Protein AF-0000000080637734 (afdb_homodimer)

Structure (mmCIF, N/CA/C/O backbone):
data_AF-0000000080637734-model_v1
#
loop_
_entity.id
_entity.type
_entity.pdbx_description
1 polymer 'ABC transporter related protein'
#
loop_
_atom_site.group_PDB
_atom_site.id
_atom_site.type_symbol
_atom_site.label_atom_id
_atom_site.label_alt_id
_atom_site.label_comp_id
_atom_site.label_asym_id
_atom_site.label_entity_id
_atom_site.label_seq_id
_atom_site.pdbx_PDB_ins_code
_atom_site.Cartn_x
_atom_site.Cartn_y
_atom_site.Cartn_z
_atom_site.occupancy
_atom_site.B_iso_or_equiv
_atom_site.auth_seq_id
_atom_site.auth_comp_id
_atom_site.auth_asym_id
_atom_site.auth_atom_id
_atom_site.pdbx_PDB_model_num
ATOM 1 N N . MET A 1 1 ? 4.73 -27.047 -11.179 1 92.72 1 MET A N 1
ATOM 2 C CA . MET A 1 1 ? 3.7 -26.389 -11.978 1 92.72 1 MET A CA 1
ATOM 3 C C . MET A 1 1 ? 4.302 -25.284 -12.839 1 92.72 1 MET A C 1
ATOM 5 O O . MET A 1 1 ? 4.009 -25.192 -14.032 1 92.72 1 MET A O 1
ATOM 9 N N . LEU A 1 2 ? 5.217 -24.447 -12.302 1 97.54 2 LEU A N 1
ATOM 10 C CA . LEU A 1 2 ? 5.864 -23.348 -13.01 1 97.54 2 LEU A CA 1
ATOM 11 C C . LEU A 1 2 ? 7.381 -23.436 -12.881 1 97.54 2 LEU A C 1
ATOM 13 O O . LEU A 1 2 ? 7.908 -23.555 -11.773 1 97.54 2 LEU A O 1
ATOM 17 N N . GLU A 1 3 ? 8.044 -23.445 -14.016 1 98.22 3 GLU A N 1
ATOM 18 C CA . GLU A 1 3 ? 9.503 -23.484 -14.032 1 98.22 3 GLU A CA 1
ATOM 19 C C . GLU A 1 3 ? 10.077 -22.366 -14.898 1 98.22 3 GLU A C 1
ATOM 21 O O . GLU A 1 3 ? 9.701 -22.222 -16.063 1 98.22 3 GLU A O 1
ATOM 26 N N . VAL A 1 4 ? 10.864 -21.571 -14.304 1 98.27 4 VAL A N 1
ATOM 27 C CA . VAL A 1 4 ? 11.629 -20.546 -15.006 1 98.27 4 VAL A CA 1
ATOM 28 C C . VAL A 1 4 ? 13.101 -20.948 -15.064 1 98.27 4 VAL A C 1
ATOM 30 O O . VAL A 1 4 ? 13.724 -21.199 -14.029 1 98.27 4 VAL A O 1
ATOM 33 N N . ARG A 1 5 ? 13.627 -21.024 -16.273 1 97.86 5 ARG A N 1
ATOM 34 C CA . ARG A 1 5 ? 14.971 -21.566 -16.447 1 97.86 5 ARG A CA 1
ATOM 35 C C . ARG A 1 5 ? 15.892 -20.544 -17.105 1 97.86 5 ARG A C 1
ATOM 37 O O . ARG A 1 5 ? 15.891 -20.397 -18.329 1 97.86 5 ARG A O 1
ATOM 44 N N . GLY A 1 6 ? 16.689 -19.876 -16.279 1 97.67 6 GLY A N 1
ATOM 45 C CA . GLY A 1 6 ? 17.766 -19.025 -16.76 1 97.67 6 GLY A CA 1
ATOM 46 C C . GLY A 1 6 ? 17.284 -17.906 -17.664 1 97.67 6 GLY A C 1
ATOM 47 O O . GLY A 1 6 ? 17.863 -17.665 -18.725 1 97.67 6 GLY A O 1
ATOM 48 N N . VAL A 1 7 ? 16.284 -17.256 -17.349 1 98.14 7 VAL A N 1
ATOM 49 C CA . VAL A 1 7 ? 15.637 -16.261 -18.198 1 98.14 7 VAL A CA 1
ATOM 50 C C . VAL A 1 7 ? 16.438 -14.961 -18.172 1 98.14 7 VAL A C 1
ATOM 52 O O . VAL A 1 7 ? 16.786 -14.46 -17.1 1 98.14 7 VAL A O 1
ATOM 55 N N . LYS A 1 8 ? 16.771 -14.496 -19.328 1 98.44 8 LYS A N 1
ATOM 56 C CA . LYS A 1 8 ? 17.447 -13.216 -19.524 1 98.44 8 LYS A CA 1
ATOM 57 C C . LYS A 1 8 ? 16.632 -12.298 -20.43 1 98.44 8 LYS A C 1
ATOM 59 O O . LYS A 1 8 ? 15.968 -12.763 -21.36 1 98.44 8 LYS A O 1
ATOM 64 N N . LYS A 1 9 ? 16.592 -11.074 -20.178 1 98.15 9 LYS A N 1
ATOM 65 C CA . LYS A 1 9 ? 15.928 -10.064 -20.996 1 98.15 9 LYS A CA 1
ATOM 66 C C . LYS A 1 9 ? 16.643 -8.719 -20.896 1 98.15 9 LYS A C 1
ATOM 68 O O . LYS A 1 9 ? 16.933 -8.245 -19.795 1 98.15 9 LYS A O 1
ATOM 73 N N . ALA A 1 10 ? 16.898 -8.11 -21.972 1 97.13 10 ALA A N 1
ATOM 74 C CA . ALA A 1 10 ? 17.542 -6.8 -22.009 1 97.13 10 ALA A CA 1
ATOM 75 C C . ALA A 1 10 ? 16.738 -5.817 -22.855 1 97.13 10 ALA A C 1
ATOM 77 O O . ALA A 1 10 ? 16.121 -6.205 -23.85 1 97.13 10 ALA A O 1
ATOM 78 N N . TYR A 1 11 ? 16.637 -4.629 -22.444 1 94.63 11 TYR A N 1
ATOM 79 C CA . TYR A 1 11 ? 16.133 -3.493 -23.207 1 94.63 11 TYR A CA 1
ATOM 80 C C . TYR A 1 11 ? 17.259 -2.525 -23.552 1 94.63 11 TYR A C 1
ATOM 82 O O . TYR A 1 11 ? 17.632 -1.681 -22.734 1 94.63 11 TYR A O 1
ATOM 90 N N . GLY A 1 12 ? 17.707 -2.655 -24.741 1 93.36 12 GLY A N 1
ATOM 91 C CA . GLY A 1 12 ? 18.912 -1.902 -25.05 1 93.36 12 GLY A CA 1
ATOM 92 C C . GLY A 1 12 ? 20.096 -2.289 -24.184 1 93.36 12 GLY A C 1
ATOM 93 O O . GLY A 1 12 ? 20.473 -3.461 -24.126 1 93.36 12 GLY A O 1
ATOM 94 N N . GLU A 1 13 ? 20.553 -1.257 -23.415 1 91.87 13 GLU A N 1
ATOM 95 C CA . GLU A 1 13 ? 21.739 -1.487 -22.596 1 91.87 13 GLU A CA 1
ATOM 96 C C . GLU A 1 13 ? 21.359 -1.95 -21.192 1 91.87 13 GLU A C 1
ATOM 98 O O . GLU A 1 13 ? 22.217 -2.389 -20.424 1 91.87 13 GLU A O 1
ATOM 103 N N . VAL A 1 14 ? 20.136 -1.975 -20.929 1 91.67 14 VAL A N 1
ATOM 104 C CA . VAL A 1 14 ? 19.694 -2.315 -19.58 1 91.67 14 VAL A CA 1
ATOM 105 C C . VAL A 1 14 ? 19.264 -3.78 -19.532 1 91.67 14 VAL A C 1
ATOM 107 O O . VAL A 1 14 ? 18.323 -4.18 -20.221 1 91.67 14 VAL A O 1
ATOM 110 N N . GLU A 1 15 ? 19.983 -4.513 -18.744 1 95.6 15 GLU A N 1
ATOM 111 C CA . GLU A 1 15 ? 19.592 -5.901 -18.515 1 95.6 15 GLU A CA 1
ATOM 112 C C . GLU A 1 15 ? 18.544 -6.004 -17.411 1 95.6 15 GLU A C 1
ATOM 114 O O . GLU A 1 15 ? 18.879 -5.971 -16.225 1 95.6 15 GLU A O 1
ATOM 119 N N . ALA A 1 16 ? 17.38 -6.205 -17.809 1 96.41 16 ALA A N 1
ATOM 120 C CA . ALA A 1 16 ? 16.274 -6.238 -16.855 1 96.41 16 ALA A CA 1
ATOM 121 C C . ALA A 1 16 ? 16.273 -7.541 -16.062 1 96.41 16 ALA A C 1
ATOM 123 O O . ALA A 1 16 ? 15.953 -7.549 -14.871 1 96.41 16 ALA A O 1
ATOM 124 N N . LEU A 1 17 ? 16.612 -8.649 -16.72 1 98.46 17 LEU A N 1
ATOM 125 C CA . LEU A 1 17 ? 16.733 -9.963 -16.097 1 98.46 17 LEU A CA 1
ATOM 126 C C . LEU A 1 17 ? 18.057 -10.621 -16.469 1 98.46 17 LEU A C 1
ATOM 128 O O . LEU A 1 17 ? 18.441 -10.634 -17.64 1 98.46 17 LEU A O 1
ATOM 132 N N . ARG A 1 18 ? 18.727 -11.153 -15.491 1 98.06 18 ARG A N 1
ATOM 133 C CA . ARG A 1 18 ? 20.097 -11.624 -15.666 1 98.06 18 ARG A CA 1
ATOM 134 C C . ARG A 1 18 ? 20.216 -13.103 -15.314 1 98.06 18 ARG A C 1
ATOM 136 O O . ARG A 1 18 ? 21.083 -13.492 -14.528 1 98.06 18 ARG A O 1
ATOM 143 N N . GLY A 1 19 ? 19.387 -13.906 -15.891 1 97.95 19 GLY A N 1
ATOM 144 C CA . GLY A 1 19 ? 19.463 -15.344 -15.687 1 97.95 19 GLY A CA 1
ATOM 145 C C . GLY A 1 19 ? 18.646 -15.823 -14.502 1 97.95 19 GLY A C 1
ATOM 146 O O . GLY A 1 19 ? 19.156 -16.54 -13.639 1 97.95 19 GLY A O 1
ATOM 147 N N . VAL A 1 20 ? 17.414 -15.436 -14.491 1 98.09 20 VAL A N 1
ATOM 148 C CA . VAL A 1 20 ? 16.526 -15.746 -13.376 1 98.09 20 VAL A CA 1
ATOM 149 C C . VAL A 1 20 ? 15.985 -17.166 -13.525 1 98.09 20 VAL A C 1
ATOM 151 O O . VAL A 1 20 ? 15.582 -17.572 -14.617 1 98.09 20 VAL A O 1
ATOM 154 N N . GLY A 1 21 ? 15.994 -17.898 -12.372 1 98.16 21 GLY A N 1
ATOM 155 C CA . GLY A 1 21 ? 15.456 -19.249 -12.362 1 98.16 21 GLY A CA 1
ATOM 156 C C . GLY A 1 21 ? 14.811 -19.625 -11.042 1 98.16 21 GLY A C 1
ATOM 157 O O . GLY A 1 21 ? 15.308 -19.258 -9.975 1 98.16 21 GLY A O 1
ATOM 158 N N . PHE A 1 22 ? 13.705 -20.34 -11.162 1 97.81 22 PHE A N 1
ATOM 159 C CA . PHE A 1 22 ? 13.038 -20.864 -9.976 1 97.81 22 PHE A CA 1
ATOM 160 C C . PHE A 1 22 ? 11.952 -21.862 -10.361 1 97.81 22 PHE A C 1
ATOM 162 O O . PHE A 1 22 ? 11.599 -21.98 -11.536 1 97.81 22 PHE A O 1
ATOM 169 N N . VAL A 1 23 ? 11.497 -22.577 -9.402 1 97.59 23 VAL A N 1
ATOM 170 C CA . VAL A 1 23 ? 10.434 -23.557 -9.599 1 97.59 23 VAL A CA 1
ATOM 171 C C . VAL A 1 23 ? 9.342 -23.353 -8.552 1 97.59 23 VAL A C 1
ATOM 173 O O . VAL A 1 23 ? 9.635 -23.101 -7.381 1 97.59 23 VAL A O 1
ATOM 176 N N . CYS A 1 24 ? 8.096 -23.405 -9.016 1 97.08 24 CYS A N 1
ATOM 177 C CA . CYS A 1 24 ? 6.943 -23.356 -8.125 1 97.08 24 CYS A CA 1
ATOM 178 C C . CYS A 1 24 ? 6.091 -24.612 -8.266 1 97.08 24 CYS A C 1
ATOM 180 O O . CYS A 1 24 ? 5.909 -25.122 -9.373 1 97.08 24 CYS A O 1
ATOM 182 N N . GLY A 1 25 ? 5.554 -25.02 -7.143 1 94.84 25 GLY A N 1
ATOM 183 C CA . GLY A 1 25 ? 4.717 -26.209 -7.123 1 94.84 25 GLY A CA 1
ATOM 184 C C . GLY A 1 25 ? 3.335 -25.976 -7.701 1 94.84 25 GLY A C 1
ATOM 185 O O . GLY A 1 25 ? 3.115 -25.003 -8.426 1 94.84 25 GLY A O 1
ATOM 186 N N . GLU A 1 26 ? 2.408 -26.88 -7.414 1 94.81 26 GLU A N 1
ATOM 187 C CA . GLU A 1 26 ? 1.098 -26.899 -8.057 1 94.81 26 GLU A CA 1
ATOM 188 C C . GLU A 1 26 ? 0.13 -25.942 -7.366 1 94.81 26 GLU A C 1
ATOM 190 O O . GLU A 1 26 ? -0.897 -25.57 -7.937 1 94.81 26 GLU A O 1
ATOM 195 N N . ARG A 1 27 ? 0.451 -25.727 -6.154 1 94.55 27 ARG A N 1
ATOM 196 C CA . ARG A 1 27 ? -0.449 -24.865 -5.396 1 94.55 27 ARG A CA 1
ATOM 197 C C . ARG A 1 27 ? 0.326 -23.995 -4.411 1 94.55 27 ARG A C 1
ATOM 199 O O . ARG A 1 27 ? 1.534 -24.17 -4.238 1 94.55 27 ARG A O 1
ATOM 206 N N . GLY A 1 28 ? -0.391 -23.028 -3.893 1 93.32 28 GLY A N 1
ATOM 207 C CA . GLY A 1 28 ? 0.227 -22.132 -2.929 1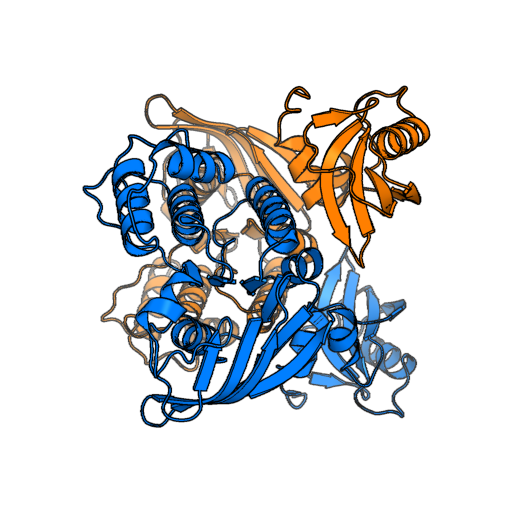 93.32 28 GLY A CA 1
ATOM 208 C C . GLY A 1 28 ? 0.366 -20.71 -3.438 1 93.32 28 GLY A C 1
ATOM 209 O O . GLY A 1 28 ? 0.112 -20.439 -4.613 1 93.32 28 GLY A O 1
ATOM 210 N N . CYS A 1 29 ? 0.757 -19.856 -2.525 1 94.56 29 CYS A N 1
ATOM 211 C CA . CYS A 1 29 ? 0.95 -18.445 -2.844 1 94.56 29 CYS A CA 1
ATOM 212 C C . CYS A 1 29 ? 2.425 -18.068 -2.78 1 94.56 29 CYS A C 1
ATOM 214 O O . CYS A 1 29 ? 3.075 -18.258 -1.751 1 94.56 29 CYS A O 1
ATOM 216 N N . VAL A 1 30 ? 2.943 -17.585 -3.882 1 96.99 30 VAL A N 1
ATOM 217 C CA . VAL A 1 30 ? 4.338 -17.169 -3.985 1 96.99 30 VAL A CA 1
ATOM 218 C C . VAL A 1 30 ? 4.411 -15.668 -4.256 1 96.9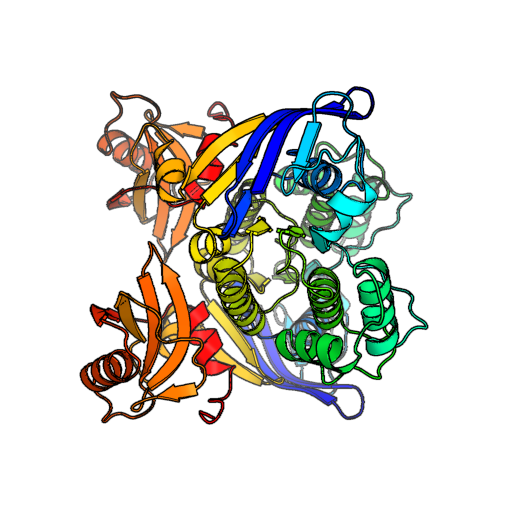9 30 VAL A C 1
ATOM 220 O O . VAL A 1 30 ? 3.749 -15.163 -5.165 1 96.99 30 VAL A O 1
ATOM 223 N N . GLY A 1 31 ? 5.165 -14.974 -3.454 1 97.06 31 GLY A N 1
ATOM 224 C CA . GLY A 1 31 ? 5.343 -13.542 -3.635 1 97.06 31 GLY A CA 1
ATOM 225 C C . GLY A 1 31 ? 6.611 -13.189 -4.39 1 97.06 31 GLY A C 1
ATOM 226 O O . GLY A 1 31 ? 7.687 -13.703 -4.079 1 97.06 31 GLY A O 1
ATOM 227 N N . LEU A 1 32 ? 6.451 -12.427 -5.41 1 97.86 32 LEU A N 1
ATOM 228 C CA . LEU A 1 32 ? 7.576 -11.809 -6.103 1 97.86 32 LEU A CA 1
ATOM 229 C C . LEU A 1 32 ? 7.801 -10.383 -5.611 1 97.86 32 LEU A C 1
ATOM 231 O O . LEU A 1 32 ? 6.985 -9.496 -5.87 1 97.86 32 LEU A O 1
ATOM 235 N N . ILE A 1 33 ? 8.897 -10.195 -4.922 1 96.65 33 ILE A N 1
ATOM 236 C CA . ILE A 1 33 ? 9.142 -8.883 -4.333 1 96.65 33 ILE A CA 1
ATOM 237 C C . ILE A 1 33 ? 10.48 -8.338 -4.827 1 96.65 33 ILE A C 1
ATOM 239 O O . ILE A 1 33 ? 11.319 -9.092 -5.326 1 96.65 33 ILE A O 1
ATOM 243 N N . GLY A 1 34 ? 10.656 -7.041 -4.768 1 94.22 34 GLY A N 1
ATOM 244 C CA . GLY A 1 34 ? 11.827 -6.313 -5.227 1 94.22 34 GLY A CA 1
ATOM 245 C C . GLY A 1 34 ? 11.578 -4.826 -5.396 1 94.22 34 GLY A C 1
ATOM 246 O O . GLY A 1 34 ? 10.427 -4.389 -5.468 1 94.22 34 GLY A O 1
ATOM 247 N N . PRO A 1 35 ? 12.641 -4.084 -5.434 1 91.52 35 PRO A N 1
ATOM 248 C CA . PRO A 1 35 ? 12.474 -2.645 -5.653 1 91.52 35 PRO A CA 1
ATOM 249 C C . PRO A 1 35 ? 11.92 -2.32 -7.038 1 91.52 35 PRO A C 1
ATOM 251 O O . PRO A 1 35 ? 11.823 -3.205 -7.892 1 91.52 35 PRO A O 1
ATOM 254 N N . ASN A 1 36 ? 11.528 -1.077 -7.146 1 87.13 36 ASN A N 1
ATOM 255 C CA . ASN A 1 36 ? 11.121 -0.632 -8.475 1 87.13 36 ASN A CA 1
ATOM 256 C C . ASN A 1 36 ? 12.249 -0.792 -9.49 1 87.13 36 ASN A C 1
ATOM 258 O O . ASN A 1 36 ? 13.407 -0.499 -9.188 1 87.13 36 ASN A O 1
ATOM 262 N N . GLY A 1 37 ? 11.965 -1.35 -10.592 1 88.29 37 GLY A N 1
ATOM 263 C CA . GLY A 1 37 ? 12.967 -1.541 -11.629 1 88.29 37 GLY A CA 1
ATOM 264 C C . GLY A 1 37 ? 13.743 -2.836 -11.477 1 88.29 37 GLY A C 1
ATOM 265 O O . GLY A 1 37 ? 14.669 -3.104 -12.245 1 88.29 37 GLY A O 1
ATOM 266 N N . ALA A 1 38 ? 13.329 -3.618 -10.55 1 92.82 38 ALA A N 1
ATOM 267 C CA . ALA A 1 38 ? 14.073 -4.846 -10.282 1 92.82 38 ALA A CA 1
ATOM 268 C C . ALA A 1 38 ? 13.846 -5.877 -11.384 1 92.82 38 ALA A C 1
ATOM 270 O O . ALA A 1 38 ? 14.585 -6.859 -11.485 1 92.82 38 ALA A O 1
ATOM 271 N N . GLY A 1 39 ? 12.786 -5.725 -12.182 1 95.07 39 GLY A N 1
ATOM 272 C CA . GLY A 1 39 ? 12.476 -6.66 -13.252 1 95.07 39 GLY A CA 1
ATOM 273 C C . GLY A 1 39 ? 11.213 -7.461 -12.996 1 95.07 39 GLY A C 1
ATOM 274 O O . GLY A 1 39 ? 10.917 -8.412 -13.723 1 95.07 39 GLY A O 1
ATOM 275 N N . LYS A 1 40 ? 10.457 -7.137 -11.964 1 96.3 40 LYS A N 1
ATOM 276 C CA . LYS A 1 40 ? 9.273 -7.898 -11.576 1 96.3 40 LYS A CA 1
ATOM 277 C C . LYS A 1 40 ? 8.272 -7.981 -12.726 1 96.3 40 LYS A C 1
ATOM 279 O O . LYS A 1 40 ? 7.849 -9.073 -13.11 1 96.3 40 LYS A O 1
ATOM 284 N N . SER A 1 41 ? 7.903 -6.81 -13.309 1 94.37 41 SER A N 1
ATOM 285 C CA . SER A 1 41 ? 6.912 -6.764 -14.379 1 94.37 41 SER A CA 1
ATOM 286 C C . SER A 1 41 ? 7.406 -7.496 -15.622 1 94.37 41 SER A C 1
ATOM 288 O O . SER A 1 41 ? 6.636 -8.192 -16.287 1 94.37 41 SER A O 1
ATOM 290 N N . THR A 1 42 ? 8.696 -7.331 -15.942 1 96.47 42 THR A N 1
ATOM 291 C CA . THR A 1 42 ? 9.287 -8.035 -17.075 1 96.47 42 THR A CA 1
ATOM 292 C C . THR A 1 42 ? 9.17 -9.546 -16.893 1 96.47 42 THR A C 1
ATOM 294 O O . THR A 1 42 ? 8.751 -10.255 -17.811 1 96.47 42 THR A O 1
ATOM 297 N N . LEU A 1 43 ? 9.481 -9.96 -15.716 1 98.03 43 LEU A N 1
ATOM 298 C CA . LEU A 1 43 ? 9.432 -11.389 -15.429 1 98.03 43 LEU A CA 1
ATOM 299 C C . LEU A 1 43 ? 8.002 -11.912 -15.516 1 98.03 43 LEU A C 1
ATOM 301 O O . LEU A 1 43 ? 7.756 -12.964 -16.112 1 98.03 43 LEU A O 1
ATOM 305 N N . LEU A 1 44 ? 7.038 -11.212 -14.971 1 97.93 44 LEU A N 1
ATOM 306 C CA . LEU A 1 44 ? 5.643 -11.639 -14.998 1 97.93 44 LEU A CA 1
ATOM 307 C C . LEU A 1 44 ? 5.124 -11.711 -16.43 1 97.93 44 LEU A C 1
ATOM 309 O O . LEU A 1 44 ? 4.392 -12.638 -16.783 1 97.93 44 LEU A O 1
ATOM 313 N N . ARG A 1 45 ? 5.522 -10.798 -17.237 1 96.83 45 ARG A N 1
ATOM 314 C CA . ARG A 1 45 ? 5.091 -10.797 -18.631 1 96.83 45 ARG A CA 1
ATOM 315 C C . ARG A 1 45 ? 5.676 -11.986 -19.386 1 96.83 45 ARG A C 1
ATOM 317 O O . ARG A 1 45 ? 5.032 -12.536 -20.282 1 96.83 45 ARG A O 1
ATOM 324 N N . ILE A 1 46 ? 6.864 -12.331 -19.047 1 97.71 46 ILE A N 1
ATOM 325 C CA . ILE A 1 46 ? 7.494 -13.484 -19.681 1 97.71 46 ILE A CA 1
ATOM 326 C C . ILE A 1 46 ? 6.79 -14.764 -19.238 1 97.71 46 ILE A C 1
ATOM 328 O O . ILE A 1 46 ? 6.497 -15.635 -20.06 1 97.71 46 ILE A O 1
ATOM 332 N N . ILE A 1 47 ? 6.445 -14.85 -17.973 1 97.89 47 ILE A N 1
ATOM 333 C CA . ILE A 1 47 ? 5.787 -16.025 -17.412 1 97.89 47 ILE A CA 1
ATOM 334 C C . ILE A 1 47 ? 4.415 -16.205 -18.057 1 97.89 47 ILE A C 1
ATOM 336 O O . ILE A 1 47 ? 3.977 -17.333 -18.297 1 97.89 47 ILE A O 1
ATOM 340 N N . THR A 1 48 ? 3.755 -15.123 -18.407 1 96.67 48 THR A N 1
ATOM 341 C CA . THR A 1 48 ? 2.406 -15.181 -18.96 1 96.67 48 THR A CA 1
ATOM 342 C C . THR A 1 48 ? 2.449 -15.303 -20.481 1 96.67 48 THR A C 1
ATOM 344 O O . THR A 1 48 ? 1.408 -15.432 -21.128 1 96.67 48 THR A O 1
ATOM 347 N N . GLY A 1 49 ? 3.634 -15.131 -21.066 1 95.5 49 GLY A N 1
ATOM 348 C CA . GLY A 1 49 ? 3.8 -15.25 -22.506 1 95.5 49 GLY A CA 1
ATOM 349 C C . GLY A 1 49 ? 3.57 -13.944 -23.243 1 95.5 49 GLY A C 1
ATOM 350 O O . GLY A 1 49 ? 3.596 -13.908 -24.475 1 95.5 49 GLY A O 1
ATOM 351 N N . ALA A 1 50 ? 3.338 -12.896 -22.549 1 94.63 50 ALA A N 1
ATOM 352 C CA . ALA A 1 50 ? 3.127 -11.584 -23.154 1 94.63 50 ALA A CA 1
ATOM 353 C C . ALA A 1 50 ? 4.441 -10.997 -23.663 1 94.63 50 ALA A C 1
ATOM 355 O O . ALA A 1 50 ? 4.439 -10.056 -24.461 1 94.63 50 ALA A O 1
ATOM 356 N N . LEU A 1 51 ? 5.56 -11.521 -23.22 1 95.7 51 LEU A N 1
ATOM 357 C CA . LEU A 1 51 ? 6.9 -11.108 -23.623 1 95.7 51 LEU A CA 1
ATOM 358 C C . LEU A 1 51 ? 7.805 -12.32 -23.82 1 95.7 51 LEU A C 1
ATOM 360 O O . LEU A 1 51 ? 7.754 -13.272 -23.038 1 95.7 51 LEU A O 1
ATOM 364 N N . VAL A 1 52 ? 8.612 -12.306 -24.815 1 96.38 52 VAL A N 1
ATOM 365 C CA . VAL A 1 52 ? 9.547 -13.391 -25.095 1 96.38 52 VAL A CA 1
ATOM 366 C C . VAL A 1 52 ? 10.908 -13.072 -24.481 1 96.38 52 VAL A C 1
ATOM 368 O O . VAL A 1 52 ? 11.44 -11.975 -24.671 1 96.38 52 VAL A O 1
ATOM 371 N N . PRO A 1 53 ? 11.419 -13.947 -23.739 1 97.61 53 PRO A N 1
ATOM 372 C CA . PRO A 1 53 ? 12.765 -13.712 -23.211 1 97.61 53 PRO A CA 1
ATOM 373 C C . PRO A 1 53 ? 13.845 -13.807 -24.286 1 97.61 53 PRO A C 1
ATOM 375 O O . PRO A 1 53 ? 13.616 -14.394 -25.347 1 97.61 53 PRO A O 1
ATOM 378 N N . ASP A 1 54 ? 14.955 -13.158 -24.058 1 97.92 54 ASP A N 1
ATOM 379 C CA . ASP A 1 54 ? 16.088 -13.267 -24.972 1 97.92 54 ASP A CA 1
ATOM 380 C C . ASP A 1 54 ? 16.766 -14.629 -24.846 1 97.92 54 ASP A C 1
ATOM 382 O O . ASP A 1 54 ? 17.234 -15.19 -25.84 1 97.92 54 ASP A O 1
ATOM 386 N N . GLU A 1 55 ? 16.867 -15.093 -23.664 1 97.99 55 GLU A N 1
ATOM 387 C CA . GLU A 1 55 ? 17.401 -16.414 -23.347 1 97.99 55 GLU A CA 1
ATOM 388 C C . GLU A 1 55 ? 16.599 -17.081 -22.234 1 97.99 55 GLU A C 1
ATOM 390 O O . GLU A 1 55 ? 15.886 -16.408 -21.486 1 97.99 55 GLU A O 1
ATOM 395 N N . GLY A 1 56 ? 16.651 -18.36 -22.195 1 97.58 56 GLY A N 1
ATOM 396 C CA . GLY A 1 56 ? 15.943 -19.114 -21.172 1 97.58 56 GLY A CA 1
ATOM 397 C C . GLY A 1 56 ? 14.551 -19.539 -21.6 1 97.58 56 GLY A C 1
ATOM 398 O O . GLY A 1 56 ? 14.16 -19.334 -22.751 1 97.58 56 GLY A O 1
ATOM 399 N N . GLU A 1 57 ? 13.861 -20.232 -20.664 1 97.12 57 GLU A N 1
ATOM 400 C CA . GLU A 1 57 ? 12.53 -20.722 -21.007 1 97.12 57 GLU A CA 1
ATOM 401 C C . GLU A 1 57 ? 11.627 -20.776 -19.778 1 97.12 57 GLU A C 1
ATOM 403 O O . GLU A 1 57 ? 12.113 -20.766 -18.645 1 97.12 57 GLU A O 1
ATOM 408 N N . VAL A 1 58 ? 10.398 -20.77 -20.072 1 98.11 58 VAL A N 1
ATOM 409 C CA . VAL A 1 58 ? 9.359 -20.893 -19.055 1 98.11 58 VAL A CA 1
ATOM 410 C C . VAL A 1 58 ? 8.485 -22.109 -19.353 1 98.11 58 VAL A C 1
ATOM 412 O O . VAL A 1 58 ? 8.059 -22.312 -20.492 1 98.11 58 VAL A O 1
ATOM 415 N N . VAL A 1 59 ? 8.306 -22.924 -18.33 1 98.07 59 VAL A N 1
ATOM 416 C CA . VAL A 1 59 ? 7.472 -24.115 -18.458 1 98.07 59 VAL A CA 1
ATOM 417 C C . VAL A 1 59 ? 6.291 -24.025 -17.496 1 98.07 59 VAL A C 1
ATOM 419 O O . VAL A 1 59 ? 6.474 -23.799 -16.297 1 98.07 59 VAL A O 1
ATOM 422 N N . VAL A 1 60 ? 5.1 -24.217 -17.992 1 97.26 60 VAL A N 1
ATOM 423 C CA . VAL A 1 60 ? 3.874 -24.209 -17.2 1 97.26 60 VAL A CA 1
ATOM 424 C C . VAL A 1 60 ? 3.125 -25.525 -17.394 1 97.26 60 VAL A C 1
ATOM 426 O O . VAL A 1 60 ? 2.719 -25.857 -18.511 1 97.26 60 VAL A O 1
ATOM 429 N N . GLY A 1 61 ? 2.897 -26.19 -16.32 1 94.78 61 GLY A N 1
ATOM 430 C CA . GLY A 1 61 ? 2.222 -27.475 -16.417 1 94.78 61 GLY A CA 1
ATOM 431 C C . GLY A 1 61 ? 2.905 -28.437 -17.37 1 94.78 61 GLY A C 1
ATOM 432 O O . GLY A 1 61 ? 2.241 -29.124 -18.15 1 94.78 61 GLY A O 1
ATOM 433 N N . GLY A 1 62 ? 4.163 -28.295 -17.464 1 95.29 62 GLY A N 1
ATOM 434 C CA . GLY A 1 62 ? 4.929 -29.188 -18.319 1 95.29 62 GLY A CA 1
ATOM 435 C C . GLY A 1 62 ? 5.02 -28.707 -19.755 1 95.29 62 GLY A C 1
ATOM 436 O O . GLY A 1 62 ? 5.69 -29.329 -20.582 1 95.29 62 GLY A O 1
ATOM 437 N N . LEU A 1 63 ? 4.391 -27.659 -20.088 1 96.52 63 LEU A N 1
ATOM 438 C CA . LEU A 1 63 ? 4.398 -27.111 -21.44 1 96.52 63 LEU A CA 1
ATOM 439 C C . LEU A 1 63 ? 5.35 -25.924 -21.54 1 96.52 63 LEU A C 1
ATOM 441 O O . LEU A 1 63 ? 5.29 -25.005 -20.72 1 96.52 63 LEU A O 1
ATOM 445 N N . ARG A 1 64 ? 6.1 -25.91 -22.516 1 96.71 64 ARG A N 1
ATOM 446 C CA . ARG A 1 64 ? 6.989 -24.774 -22.738 1 96.71 64 ARG A CA 1
ATOM 447 C C . ARG A 1 64 ? 6.237 -23.605 -23.365 1 96.71 64 ARG A C 1
ATOM 449 O O . ARG A 1 64 ? 5.477 -23.789 -24.318 1 96.71 64 ARG A O 1
ATOM 456 N N . MET A 1 65 ? 6.447 -22.47 -22.871 1 95.44 65 MET A N 1
ATOM 457 C CA . MET A 1 65 ? 5.754 -21.273 -23.339 1 95.44 65 MET A CA 1
ATOM 458 C C . MET A 1 65 ? 6.167 -20.929 -24.766 1 95.44 65 MET A C 1
ATOM 460 O O . MET A 1 65 ? 5.37 -20.385 -25.533 1 95.44 65 MET A O 1
ATOM 464 N N . ASP A 1 66 ? 7.383 -21.297 -25.139 1 92.8 66 ASP A N 1
ATOM 465 C CA . ASP A 1 66 ? 7.873 -20.951 -26.47 1 92.8 66 ASP A CA 1
ATOM 466 C C . ASP A 1 66 ? 7.464 -22.004 -27.497 1 92.8 66 ASP A C 1
ATOM 468 O O . ASP A 1 66 ? 7.475 -21.742 -28.701 1 92.8 66 ASP A O 1
ATOM 472 N N . GLU A 1 67 ? 7.081 -23.204 -27.135 1 92.53 67 GLU A N 1
ATOM 473 C CA . GLU A 1 67 ? 6.727 -24.295 -28.037 1 92.53 67 GLU A CA 1
ATOM 474 C C . GLU A 1 67 ? 5.215 -24.49 -28.101 1 92.53 67 GLU A C 1
ATOM 476 O O . GLU A 1 67 ? 4.658 -24.726 -29.175 1 92.53 67 GLU A O 1
ATOM 481 N N . ASP A 1 68 ? 4.577 -24.444 -26.982 1 93.73 68 ASP A N 1
ATOM 482 C CA . ASP A 1 68 ? 3.139 -24.658 -26.847 1 93.73 68 ASP A CA 1
ATOM 483 C C . ASP A 1 68 ? 2.461 -23.444 -26.215 1 93.73 68 ASP A C 1
ATOM 485 O O . ASP A 1 68 ? 1.728 -23.578 -25.232 1 93.73 68 ASP A O 1
ATOM 489 N N . ARG A 1 69 ? 2.573 -22.378 -26.801 1 93.35 69 ARG A N 1
ATOM 490 C CA . ARG A 1 69 ? 2.206 -21.087 -26.227 1 93.35 69 ARG A CA 1
ATOM 491 C C . ARG A 1 69 ? 0.722 -21.045 -25.879 1 93.35 69 ARG A C 1
ATOM 493 O O . ARG A 1 69 ? 0.353 -20.701 -24.754 1 93.35 69 ARG A O 1
ATOM 500 N N . VAL A 1 70 ? -0.125 -21.458 -26.809 1 92.88 70 VAL A N 1
ATOM 501 C CA . VAL A 1 70 ? -1.569 -21.339 -26.635 1 92.88 70 VAL A CA 1
ATOM 502 C C . VAL A 1 70 ? -2.021 -22.205 -25.461 1 92.88 70 VAL A C 1
ATOM 504 O O . VAL A 1 70 ? -2.722 -21.729 -24.565 1 92.88 70 VAL A O 1
ATOM 507 N N . ARG A 1 71 ? -1.541 -23.419 -25.443 1 94.04 71 ARG A N 1
ATOM 508 C CA . ARG A 1 71 ? -1.935 -24.339 -24.381 1 94.04 71 ARG A CA 1
ATOM 509 C C . ARG A 1 71 ? -1.381 -23.889 -23.034 1 94.04 71 ARG A C 1
ATOM 511 O O . ARG A 1 71 ? -2.063 -23.988 -22.012 1 94.04 71 ARG A O 1
ATOM 518 N N . ALA A 1 72 ? -0.142 -23.429 -23.061 1 95.25 72 ALA A N 1
ATOM 519 C CA . ALA A 1 72 ? 0.469 -22.936 -21.829 1 95.25 72 ALA A CA 1
ATOM 520 C C . ALA A 1 72 ? -0.267 -21.706 -21.306 1 95.25 72 ALA A C 1
ATOM 522 O O . ALA A 1 72 ? -0.532 -21.597 -20.106 1 95.25 72 ALA A O 1
ATOM 523 N N . GLN A 1 73 ? -0.666 -20.857 -22.209 1 94.99 73 GLN A N 1
ATOM 524 C CA . GLN A 1 73 ? -1.342 -19.618 -21.837 1 94.99 73 GLN A CA 1
ATOM 525 C C . GLN A 1 73 ? -2.733 -19.899 -21.275 1 94.99 73 GLN A C 1
ATOM 527 O O . GLN A 1 73 ? -3.215 -19.17 -20.406 1 94.99 73 GLN A O 1
ATOM 532 N N . MET A 1 74 ? -3.34 -20.938 -21.704 1 93.66 74 MET A N 1
ATOM 533 C CA . MET A 1 74 ? -4.665 -21.301 -21.211 1 93.66 74 MET A CA 1
ATOM 534 C C . MET A 1 74 ? -4.607 -21.709 -19.743 1 93.66 74 MET A C 1
ATOM 536 O O . MET A 1 74 ? -5.619 -21.664 -19.041 1 93.66 74 MET A O 1
ATOM 540 N N . MET A 1 75 ? -3.427 -22.052 -19.305 1 95.18 75 MET A N 1
ATOM 541 C CA . MET A 1 75 ? -3.259 -22.49 -17.922 1 95.18 75 MET A CA 1
ATOM 542 C C . MET A 1 75 ? -2.966 -21.306 -17.008 1 95.18 75 MET A C 1
ATOM 544 O O . MET A 1 75 ? -2.933 -21.453 -15.785 1 95.18 75 MET A O 1
ATOM 548 N N . VAL A 1 76 ? -2.814 -20.12 -17.656 1 96.9 76 VAL A N 1
ATOM 549 C CA . VAL A 1 76 ? -2.339 -18.978 -16.882 1 96.9 76 VAL A CA 1
ATOM 550 C C . VAL A 1 76 ? -3.385 -17.865 -16.906 1 96.9 76 VAL A C 1
ATOM 552 O O . VAL A 1 76 ? -3.918 -17.529 -17.966 1 96.9 76 VAL A O 1
ATOM 555 N N . GLY A 1 77 ? -3.744 -17.36 -15.762 1 97.1 77 GLY A N 1
ATOM 556 C CA . GLY A 1 77 ? -4.474 -16.111 -15.611 1 97.1 77 GLY A CA 1
ATOM 557 C C . GLY A 1 77 ? -3.593 -14.953 -15.183 1 97.1 77 GLY A C 1
ATOM 558 O O . GLY A 1 77 ? -2.709 -15.117 -14.339 1 97.1 77 GLY A O 1
ATOM 559 N N . PHE A 1 78 ? -3.85 -13.789 -15.813 1 97.12 78 PHE A N 1
ATOM 560 C CA . PHE A 1 78 ? -2.953 -12.669 -15.552 1 97.12 78 PHE A CA 1
ATOM 561 C C . PHE A 1 78 ? -3.743 -11.401 -15.254 1 97.12 78 PHE A C 1
ATOM 563 O O . PHE A 1 78 ? -4.679 -11.061 -15.981 1 97.12 78 PHE A O 1
ATOM 570 N N . MET A 1 79 ? -3.379 -10.796 -14.131 1 96.91 79 MET A N 1
ATOM 571 C CA . MET A 1 79 ? -3.851 -9.453 -13.805 1 96.91 79 MET A CA 1
ATOM 572 C C . MET A 1 79 ? -2.695 -8.459 -13.793 1 96.91 79 MET A C 1
ATOM 574 O O . MET A 1 79 ? -1.866 -8.475 -12.882 1 96.91 79 MET A O 1
ATOM 578 N N . PRO A 1 80 ? -2.655 -7.526 -14.758 1 94.44 80 PRO A N 1
ATOM 579 C CA . PRO A 1 80 ? -1.606 -6.503 -14.754 1 94.44 80 PRO A CA 1
ATOM 580 C C . PRO A 1 80 ? -1.834 -5.43 -13.692 1 94.44 80 PRO A C 1
ATOM 582 O O . PRO A 1 80 ? -2.916 -5.356 -13.105 1 94.44 80 PRO A O 1
ATOM 585 N N . GLU A 1 81 ? -0.83 -4.734 -13.471 1 88.68 81 GLU A N 1
ATOM 586 C CA . GLU A 1 81 ? -0.933 -3.655 -12.493 1 88.68 81 GLU A CA 1
ATOM 587 C C . GLU A 1 81 ? -2.028 -2.664 -12.879 1 88.68 81 GLU A C 1
ATOM 589 O O . GLU A 1 81 ? -2.852 -2.286 -12.044 1 88.68 81 GLU A O 1
ATOM 594 N N . GLU A 1 82 ? -1.946 -2.238 -14.121 1 87.55 82 GLU A N 1
ATOM 595 C CA . GLU A 1 82 ? -2.985 -1.365 -14.659 1 87.55 82 GLU A CA 1
ATOM 596 C C . GLU A 1 82 ? -3.95 -2.14 -15.551 1 87.55 82 GLU A C 1
ATOM 598 O O . GLU A 1 82 ? -3.557 -2.655 -16.6 1 87.55 82 GLU A O 1
ATOM 603 N N . CYS A 1 83 ? -5.165 -2.18 -15.069 1 90.48 83 CYS A N 1
ATOM 604 C CA . CYS A 1 83 ? -6.19 -2.866 -15.847 1 90.48 83 CYS A CA 1
ATOM 605 C C . CYS A 1 83 ? -6.85 -1.914 -16.838 1 90.48 83 CYS A C 1
ATOM 607 O O . CYS A 1 83 ? -7.488 -0.939 -16.438 1 90.48 83 CYS A O 1
ATOM 609 N N . VAL A 1 84 ? -6.636 -2.172 -18.092 1 89.05 84 VAL A N 1
ATOM 610 C CA . VAL A 1 84 ? -7.243 -1.37 -19.149 1 89.05 84 VAL A CA 1
ATOM 611 C C . VAL A 1 84 ? -8.266 -2.209 -19.912 1 89.05 84 VAL A C 1
ATOM 613 O O . VAL A 1 84 ? -7.947 -3.295 -20.402 1 89.05 84 VAL A O 1
ATOM 616 N N . PHE A 1 85 ? -9.471 -1.712 -19.96 1 92.45 85 PHE A N 1
ATOM 617 C CA . PHE A 1 85 ? -10.564 -2.456 -20.574 1 92.45 85 PHE A CA 1
ATOM 618 C C . PHE A 1 85 ? -11.234 -1.63 -21.666 1 92.45 85 PHE A C 1
ATOM 620 O O . PHE A 1 85 ? -11.123 -0.402 -21.679 1 92.45 85 PHE A O 1
ATOM 627 N N . PRO A 1 86 ? -11.942 -2.284 -22.581 1 93.9 86 PRO A N 1
ATOM 628 C CA . PRO A 1 86 ? -12.806 -1.543 -23.503 1 93.9 86 PRO A CA 1
ATOM 629 C C . PRO A 1 86 ? -13.961 -0.841 -22.794 1 93.9 86 PRO A C 1
ATOM 631 O O . PRO A 1 86 ? -14.893 -1.498 -22.324 1 93.9 86 PRO A O 1
ATOM 634 N N . ALA A 1 87 ? -13.948 0.398 -22.865 1 93.38 87 ALA A N 1
ATOM 635 C CA . ALA A 1 87 ? -14.856 1.221 -22.07 1 93.38 87 ALA A CA 1
ATOM 636 C C . ALA A 1 87 ? -16.311 0.939 -22.433 1 93.38 87 ALA A C 1
ATOM 638 O O . ALA A 1 87 ? -17.202 1.056 -21.588 1 93.38 87 ALA A O 1
ATOM 639 N N . GLU A 1 88 ? -16.52 0.517 -23.648 1 95.87 88 GLU A N 1
ATOM 640 C CA . GLU A 1 88 ? -17.875 0.426 -24.183 1 95.87 88 GLU A CA 1
ATOM 641 C C . GLU A 1 88 ? -18.481 -0.95 -23.92 1 95.87 88 GLU A C 1
ATOM 643 O O . GLU A 1 88 ? -19.636 -1.202 -24.27 1 95.87 88 GLU A O 1
ATOM 648 N N . TRP A 1 89 ? -17.771 -1.817 -23.263 1 97 89 TRP A N 1
ATOM 649 C CA . TRP A 1 89 ? -18.281 -3.147 -22.95 1 97 89 TRP A CA 1
ATOM 650 C C . TRP A 1 89 ? -18.851 -3.194 -21.536 1 97 89 TRP A C 1
ATOM 652 O O . TRP A 1 89 ? -18.421 -2.437 -20.662 1 97 89 TRP A O 1
ATOM 662 N N . ARG A 1 90 ? -19.787 -4.057 -21.406 1 97.58 90 ARG A N 1
ATOM 663 C CA . ARG A 1 90 ? -20.263 -4.361 -20.06 1 97.58 90 ARG A CA 1
ATOM 664 C C . ARG A 1 90 ? -19.339 -5.356 -19.365 1 97.58 90 ARG A C 1
ATOM 666 O O . ARG A 1 90 ? -18.679 -6.162 -20.023 1 97.58 90 ARG A O 1
ATOM 673 N N . VAL A 1 91 ? -19.352 -5.355 -18.089 1 97.85 91 VAL A N 1
ATOM 674 C CA . VAL A 1 91 ? -18.48 -6.198 -17.278 1 97.85 91 VAL A CA 1
ATOM 675 C C . VAL A 1 91 ? -18.701 -7.666 -17.637 1 97.85 91 VAL A C 1
ATOM 677 O O . VAL A 1 91 ? -17.746 -8.394 -17.919 1 97.85 91 VAL A O 1
ATOM 680 N N . GLY A 1 92 ? -19.957 -8.067 -17.661 1 97.61 92 GLY A N 1
ATOM 681 C CA . GLY A 1 92 ? -20.27 -9.455 -17.959 1 97.61 92 GLY A CA 1
ATOM 682 C C . GLY A 1 92 ? -19.842 -9.878 -19.351 1 97.61 92 GLY A C 1
ATOM 683 O O . GLY A 1 92 ? -19.312 -10.975 -19.538 1 97.61 92 GLY A O 1
ATOM 684 N N . GLU A 1 93 ? -20.058 -9.033 -20.341 1 96.74 93 GLU A N 1
ATOM 685 C CA . GLU A 1 93 ? -19.663 -9.317 -21.717 1 96.74 93 GLU A CA 1
ATOM 686 C C . GLU A 1 93 ? -18.154 -9.513 -21.829 1 96.74 93 GLU A C 1
ATOM 688 O O . GLU A 1 93 ? -17.69 -10.449 -22.483 1 96.74 93 GLU A O 1
ATOM 693 N N . PHE A 1 94 ? -17.499 -8.647 -21.209 1 97.4 94 PHE A N 1
ATOM 694 C CA . PHE A 1 94 ? -16.043 -8.699 -21.241 1 97.4 94 PHE A CA 1
ATOM 695 C C . PHE A 1 94 ? -15.531 -9.98 -20.594 1 97.4 94 PHE A C 1
ATOM 697 O O . PHE A 1 94 ? -14.692 -10.679 -21.167 1 97.4 94 PHE A O 1
ATOM 704 N N . LEU A 1 95 ? -16.064 -10.345 -19.453 1 97.41 95 LEU A N 1
ATOM 705 C CA . LEU A 1 95 ? -15.588 -11.508 -18.713 1 97.41 95 LEU A CA 1
ATOM 706 C C . LEU A 1 95 ? -15.915 -12.798 -19.458 1 97.41 95 LEU A C 1
ATOM 708 O O . LEU A 1 95 ? -15.118 -13.739 -19.458 1 97.41 95 LEU A O 1
ATOM 712 N N . VAL A 1 96 ? -17.051 -12.819 -20.061 1 96.76 96 VAL A N 1
ATOM 713 C CA . VAL A 1 96 ? -17.43 -13.991 -20.842 1 96.76 96 VAL A CA 1
ATOM 714 C C . VAL A 1 96 ? -16.497 -14.136 -22.043 1 96.76 96 VAL A C 1
ATOM 716 O O . VAL A 1 96 ? -16.075 -15.244 -22.378 1 96.76 96 VAL A O 1
ATOM 719 N N . TRP A 1 97 ? -16.211 -13.042 -22.637 1 95.62 97 TRP A N 1
ATOM 720 C CA . TRP A 1 97 ? -15.279 -13.058 -23.759 1 95.62 97 TRP A CA 1
ATOM 721 C C . TRP A 1 97 ? -13.915 -13.585 -23.327 1 95.62 97 TRP A C 1
ATOM 723 O O . TRP A 1 97 ? -13.331 -14.437 -24 1 95.62 97 TRP A O 1
ATOM 733 N N . VAL A 1 98 ? -13.409 -13.102 -22.241 1 95.29 98 VAL A N 1
ATOM 734 C CA . VAL A 1 98 ? -12.115 -13.543 -21.731 1 95.29 98 VAL A CA 1
ATOM 735 C C . VAL A 1 98 ? -12.144 -15.048 -21.478 1 95.29 98 VAL A C 1
ATOM 737 O O . VAL A 1 98 ? -11.214 -15.766 -21.853 1 95.29 98 VAL A O 1
ATOM 740 N N . ALA A 1 99 ? -13.184 -15.524 -20.846 1 95.18 99 ALA A N 1
ATOM 741 C CA . ALA A 1 99 ? -13.334 -16.948 -20.562 1 95.18 99 ALA A CA 1
ATOM 742 C C . ALA A 1 99 ? -13.328 -17.768 -21.849 1 95.18 99 ALA A C 1
ATOM 744 O O . ALA A 1 99 ? -12.735 -18.848 -21.902 1 95.18 99 ALA A O 1
ATOM 745 N N . SER A 1 100 ? -13.945 -17.234 -22.84 1 93.65 100 SER A N 1
ATOM 746 C CA . SER A 1 100 ? -14.047 -17.95 -24.107 1 93.65 100 SER A CA 1
ATOM 747 C C . SER A 1 100 ? -12.679 -18.11 -24.763 1 93.65 100 SER A C 1
ATOM 749 O O . SER A 1 100 ? -12.451 -19.063 -25.511 1 93.65 100 SER A O 1
ATOM 751 N N . CYS A 1 101 ? -11.802 -17.227 -24.496 1 90.66 101 CYS A N 1
ATOM 752 C CA . CYS A 1 101 ? -10.453 -17.287 -25.047 1 90.66 101 CYS A CA 1
ATOM 753 C C . CYS A 1 101 ? -9.609 -18.321 -24.312 1 90.66 101 CYS A C 1
ATOM 755 O O . CYS A 1 101 ? -8.566 -18.747 -24.812 1 90.66 101 CYS A O 1
ATOM 757 N N . ARG A 1 102 ? -10.037 -18.8 -23.159 1 89.2 102 ARG A N 1
ATOM 758 C CA . ARG A 1 102 ? -9.199 -19.637 -22.305 1 89.2 102 ARG A CA 1
ATOM 759 C C . ARG A 1 102 ? -9.687 -21.082 -22.307 1 89.2 102 ARG A C 1
ATOM 761 O O . ARG A 1 102 ? -8.962 -21.987 -21.888 1 89.2 102 ARG A O 1
ATOM 768 N N . VAL A 1 103 ? -10.853 -21.295 -22.525 1 86.2 103 VAL A N 1
ATOM 769 C CA . VAL A 1 103 ? -11.415 -22.639 -22.447 1 86.2 103 VAL A CA 1
ATOM 770 C C . VAL A 1 103 ? -11.691 -23.167 -23.853 1 86.2 103 VAL A C 1
ATOM 772 O O . VAL A 1 103 ? -12.002 -22.394 -24.763 1 86.2 103 VAL A O 1
ATOM 775 N N . ARG A 1 104 ? -11.474 -24.507 -23.868 1 80.39 104 ARG A N 1
ATOM 776 C CA . ARG A 1 104 ? -11.877 -25.173 -25.103 1 80.39 104 ARG A CA 1
ATOM 777 C C . ARG A 1 104 ? -13.36 -25.526 -25.076 1 80.39 104 ARG A C 1
ATOM 779 O O . ARG A 1 104 ? -13.827 -26.201 -24.156 1 80.39 104 ARG A O 1
ATOM 786 N N . GLY A 1 105 ? -14.143 -24.896 -25.818 1 81 105 GLY A N 1
ATOM 787 C CA . GLY A 1 105 ? -15.556 -25.236 -25.873 1 81 105 GLY A CA 1
ATOM 788 C C . GLY A 1 105 ? -16.463 -24.083 -25.486 1 81 105 GLY A C 1
ATOM 789 O O . GLY A 1 105 ? -16.06 -22.919 -25.555 1 81 105 GLY A O 1
ATOM 790 N N . ARG A 1 106 ? -17.682 -24.437 -24.991 1 86.5 106 ARG A N 1
ATOM 791 C CA . ARG A 1 106 ? -18.696 -23.438 -24.67 1 86.5 106 ARG A CA 1
ATOM 792 C C . ARG A 1 106 ? -18.5 -22.894 -23.259 1 86.5 106 ARG A C 1
ATOM 794 O O . ARG A 1 106 ? -18.268 -23.658 -22.32 1 86.5 106 ARG A O 1
ATOM 801 N N . VAL A 1 107 ? -18.473 -21.588 -23.18 1 89.17 107 VAL A N 1
ATOM 802 C CA . VAL A 1 107 ? -18.377 -20.916 -21.888 1 89.17 107 VAL A CA 1
ATOM 803 C C . VAL A 1 107 ? -19.765 -20.795 -21.264 1 89.17 107 VAL A C 1
ATOM 805 O O . VAL A 1 107 ? -20.714 -20.364 -21.924 1 89.17 107 VAL A O 1
ATOM 808 N N . GLU A 1 108 ? -19.914 -21.25 -20.041 1 90.3 108 GLU A N 1
ATOM 809 C CA . GLU A 1 108 ? -21.143 -21.066 -19.277 1 90.3 108 GLU A CA 1
ATOM 810 C C . GLU A 1 108 ? -21.138 -19.732 -18.536 1 90.3 108 GLU A C 1
ATOM 812 O O . GLU A 1 108 ? -20.347 -19.533 -17.611 1 90.3 108 GLU A O 1
ATOM 817 N N . GLU A 1 109 ? -22.027 -18.921 -18.917 1 93.09 109 GLU A N 1
ATOM 818 C CA . GLU A 1 109 ? -22.109 -17.597 -18.308 1 93.09 109 GLU A CA 1
ATOM 819 C C . GLU A 1 109 ? -22.243 -17.693 -16.791 1 93.09 109 GLU A C 1
ATOM 821 O O . GLU A 1 109 ? -21.707 -16.858 -16.061 1 93.09 109 GLU A O 1
ATOM 826 N N . GLY A 1 110 ? -22.93 -18.664 -16.352 1 94.05 110 GLY A N 1
ATOM 827 C CA . GLY A 1 110 ? -23.124 -18.866 -14.925 1 94.05 110 GLY A CA 1
ATOM 828 C C . GLY A 1 110 ? -21.825 -19.07 -14.169 1 94.05 110 GLY A C 1
ATOM 829 O O . GLY A 1 110 ? -21.66 -18.558 -13.059 1 94.05 110 GLY A O 1
ATOM 830 N N . SER A 1 111 ? -20.976 -19.816 -14.785 1 93.71 111 SER A N 1
ATOM 831 C CA . SER A 1 111 ? -19.681 -20.058 -14.157 1 93.71 111 SER A CA 1
ATOM 832 C C . SER A 1 111 ? -18.859 -18.777 -14.072 1 93.71 111 SER A C 1
ATOM 834 O O . SER A 1 111 ? -18.176 -18.535 -13.075 1 93.71 111 SER A O 1
ATOM 836 N N . VAL A 1 112 ? -18.953 -17.985 -15.094 1 96.36 112 VAL A N 1
ATOM 837 C CA . VAL A 1 112 ? -18.245 -16.709 -15.129 1 96.36 112 VAL A CA 1
ATOM 838 C C . VAL A 1 112 ? -18.821 -15.769 -14.074 1 96.36 112 VAL A C 1
ATOM 840 O O . VAL A 1 112 ? -18.075 -15.104 -13.351 1 96.36 112 VAL A O 1
ATOM 843 N N . ARG A 1 113 ? -20.096 -15.768 -13.934 1 96.05 113 ARG A N 1
ATOM 844 C CA . ARG A 1 113 ? -20.767 -14.904 -12.968 1 96.05 113 ARG A CA 1
ATOM 845 C C . ARG A 1 113 ? -20.399 -15.29 -11.54 1 96.05 113 ARG A C 1
ATOM 847 O O . ARG A 1 113 ? -20.259 -14.424 -10.673 1 96.05 113 ARG A O 1
ATOM 854 N N . ARG A 1 114 ? -20.273 -16.531 -11.323 1 94.98 114 ARG A N 1
ATOM 855 C CA . ARG A 1 114 ? -19.878 -16.997 -9.998 1 94.98 114 ARG A CA 1
ATOM 856 C C . ARG A 1 114 ? -18.51 -16.445 -9.609 1 94.98 114 ARG A C 1
ATOM 858 O O . ARG A 1 114 ? -18.3 -16.045 -8.462 1 94.98 114 ARG A O 1
ATOM 865 N N . VAL A 1 115 ? -17.619 -16.445 -10.554 1 94.55 115 VAL A N 1
ATOM 866 C CA . VAL A 1 115 ? -16.295 -15.886 -10.305 1 94.55 115 VAL A CA 1
ATOM 867 C C . VAL A 1 115 ? -16.411 -14.391 -10.018 1 94.55 115 VAL A C 1
ATOM 869 O O . VAL A 1 115 ? -15.796 -13.884 -9.076 1 94.55 115 VAL A O 1
ATOM 872 N N . ALA A 1 116 ? -17.234 -13.713 -10.791 1 95.61 116 ALA A N 1
ATOM 873 C CA . ALA A 1 116 ? -17.45 -12.279 -10.62 1 95.61 116 ALA A CA 1
ATOM 874 C C . ALA A 1 116 ? -18.005 -11.969 -9.233 1 95.61 116 ALA A C 1
ATOM 876 O O . ALA A 1 116 ? -17.573 -11.014 -8.583 1 95.61 116 ALA A O 1
ATOM 877 N N . GLU A 1 117 ? -18.899 -12.78 -8.811 1 93.4 117 GLU A N 1
ATOM 878 C CA . GLU A 1 117 ? -19.504 -12.596 -7.495 1 93.4 117 GLU A CA 1
ATOM 879 C C . GLU A 1 117 ? -18.485 -12.823 -6.382 1 93.4 117 GLU A C 1
ATOM 881 O O . GLU A 1 117 ? -18.478 -12.1 -5.384 1 93.4 117 GLU A O 1
ATOM 886 N N . ARG A 1 118 ? -17.662 -13.691 -6.61 1 88.58 118 ARG A N 1
ATOM 887 C CA . ARG A 1 118 ? -16.646 -14.027 -5.617 1 88.58 118 ARG A CA 1
ATOM 888 C C . ARG A 1 118 ? -15.686 -12.862 -5.4 1 88.58 118 ARG A C 1
ATOM 890 O O . ARG A 1 118 ? -15.187 -12.661 -4.291 1 88.58 118 ARG A O 1
ATOM 897 N N . VAL A 1 119 ? -15.459 -12.131 -6.499 1 91.62 119 VAL A N 1
ATOM 898 C CA . VAL A 1 119 ? -14.495 -11.043 -6.368 1 91.62 119 VAL A CA 1
ATOM 899 C C . VAL A 1 119 ? -15.231 -9.727 -6.126 1 91.62 119 VAL A C 1
ATOM 901 O O . VAL A 1 119 ? -14.615 -8.659 -6.105 1 91.62 119 VAL A O 1
ATOM 904 N N . GLY A 1 120 ? -16.528 -9.75 -6.051 1 88.58 120 GLY A N 1
ATOM 905 C CA . GLY A 1 120 ? -17.31 -8.591 -5.651 1 88.58 120 GLY A CA 1
ATOM 906 C C . GLY A 1 120 ? -17.732 -7.723 -6.822 1 88.58 120 GLY A C 1
ATOM 907 O O . GLY A 1 120 ? -17.884 -6.509 -6.678 1 88.58 120 GLY A O 1
ATOM 908 N N . VAL A 1 121 ? -17.81 -8.293 -8.021 1 93.12 121 VAL A N 1
ATOM 909 C CA . VAL A 1 121 ? -18.205 -7.445 -9.141 1 93.12 121 VAL A CA 1
ATOM 910 C C . VAL A 1 121 ? -19.538 -7.928 -9.709 1 93.12 121 VAL A C 1
ATOM 912 O O . VAL A 1 121 ? -19.941 -7.516 -10.799 1 93.12 121 VAL A O 1
ATOM 915 N N . GLY A 1 122 ? -20.214 -8.771 -8.917 1 92.86 122 GLY A N 1
ATOM 916 C CA . GLY A 1 122 ? -21.532 -9.214 -9.342 1 92.86 122 GLY A CA 1
ATOM 917 C C . GLY A 1 122 ? -22.523 -8.076 -9.499 1 92.86 122 GLY A C 1
ATOM 918 O O . GLY A 1 122 ? -23.314 -8.06 -10.444 1 92.86 122 GLY A O 1
ATOM 919 N N . GLU A 1 123 ? -22.434 -7.121 -8.684 1 91.17 123 GLU A N 1
ATOM 920 C CA . GLU A 1 123 ? -23.388 -6.016 -8.664 1 91.17 123 GLU A CA 1
ATOM 921 C C . GLU A 1 123 ? -23.198 -5.1 -9.869 1 91.17 123 GLU A C 1
ATOM 923 O O . GLU A 1 123 ? -24.11 -4.359 -10.243 1 91.17 123 GLU A O 1
ATOM 928 N N . VAL A 1 124 ? -22.001 -5.206 -10.446 1 93.86 124 VAL A N 1
ATOM 929 C CA . VAL A 1 124 ? -21.758 -4.315 -11.575 1 93.86 124 VAL A CA 1
ATOM 930 C C . VAL A 1 124 ? -21.683 -5.127 -12.867 1 93.86 124 VAL A C 1
ATOM 932 O O . VAL A 1 124 ? -21.127 -4.665 -13.866 1 93.86 124 VAL A O 1
ATOM 935 N N . TRP A 1 125 ? -22.211 -6.279 -12.858 1 95.87 125 TRP A N 1
ATOM 936 C CA . TRP A 1 125 ? -22.204 -7.206 -13.984 1 95.87 125 TRP A CA 1
ATOM 937 C C . TRP A 1 125 ? -22.712 -6.527 -15.252 1 95.87 125 TRP A C 1
ATOM 939 O O . TRP A 1 125 ? -22.165 -6.735 -16.337 1 95.87 125 TRP A O 1
ATOM 949 N N . GLY A 1 126 ? -23.712 -5.66 -15.116 1 96.11 126 GLY A N 1
ATOM 950 C CA . GLY A 1 126 ? -24.346 -5.042 -16.27 1 96.11 126 GLY A CA 1
ATOM 951 C C . GLY A 1 126 ? -23.835 -3.642 -16.553 1 96.11 126 GLY A C 1
ATOM 952 O O . GLY A 1 126 ? -24.248 -3.01 -17.527 1 96.11 126 GLY A O 1
ATOM 953 N N . ARG A 1 127 ? -22.92 -3.158 -15.843 1 96.37 127 ARG A N 1
ATOM 954 C CA . ARG A 1 127 ? -22.413 -1.799 -15.998 1 96.37 127 ARG A CA 1
ATOM 955 C C . ARG A 1 127 ? -21.309 -1.742 -17.048 1 96.37 127 ARG A C 1
ATOM 957 O O . ARG A 1 127 ? -20.635 -2.743 -17.303 1 96.37 127 ARG A O 1
ATOM 964 N N . MET A 1 128 ? -21.193 -0.568 -17.602 1 96.94 128 MET A N 1
ATOM 965 C CA . MET A 1 128 ? -20.121 -0.341 -18.566 1 96.94 128 MET A CA 1
ATOM 966 C C . MET A 1 128 ? -18.771 -0.238 -17.865 1 96.94 128 MET A C 1
ATOM 968 O O . MET A 1 128 ? -18.668 0.357 -16.791 1 96.94 128 MET A O 1
ATOM 972 N N . LEU A 1 129 ? -17.712 -0.768 -18.472 1 96.5 129 LEU A N 1
ATOM 973 C CA . LEU A 1 129 ? -16.369 -0.799 -17.903 1 96.5 129 LEU A CA 1
ATOM 974 C C . LEU A 1 129 ? -15.811 0.612 -17.748 1 96.5 129 LEU A C 1
ATOM 976 O O . LEU A 1 129 ? -15.104 0.902 -16.781 1 96.5 129 LEU A O 1
ATOM 980 N N . GLY A 1 130 ? -16.135 1.459 -18.649 1 93.52 130 GLY A N 1
ATOM 981 C CA . GLY A 1 130 ? -15.609 2.815 -18.641 1 93.52 130 GLY A CA 1
ATOM 982 C C . GLY A 1 130 ? -16.067 3.626 -17.444 1 93.52 130 GLY A C 1
ATOM 983 O O . GLY A 1 130 ? -15.404 4.587 -17.049 1 93.52 130 GLY A O 1
ATOM 984 N N . GLY A 1 131 ? -17.104 3.282 -16.802 1 90.82 131 GLY A N 1
ATOM 985 C CA . GLY A 1 131 ? -17.682 4.045 -15.708 1 90.82 131 GLY A CA 1
ATOM 986 C C . GLY A 1 131 ? -17.32 3.497 -14.341 1 90.82 131 GLY A C 1
ATOM 987 O O . GLY A 1 131 ? -17.82 3.976 -13.321 1 90.82 131 GLY A O 1
ATOM 988 N N . LEU A 1 132 ? -16.45 2.545 -14.367 1 91.55 132 LEU A N 1
ATOM 989 C CA . LEU A 1 132 ? -16.13 1.901 -13.098 1 91.55 132 LEU A CA 1
ATOM 990 C C . LEU A 1 132 ? -15.102 2.716 -12.319 1 91.55 132 LEU A C 1
ATOM 992 O O . LEU A 1 132 ? -14.233 3.358 -12.914 1 91.55 132 LEU A O 1
ATOM 996 N N . SER A 1 133 ? -15.278 2.696 -11.033 1 83.81 133 SER A N 1
ATOM 997 C CA . SER A 1 133 ? -14.241 3.249 -10.168 1 83.81 133 SER A CA 1
ATOM 998 C C . SER A 1 133 ? -12.958 2.428 -10.248 1 83.81 133 SER A C 1
ATOM 1000 O O . SER A 1 133 ? -12.963 1.308 -10.764 1 83.81 133 SER A O 1
ATOM 1002 N N . ARG A 1 134 ? -11.848 2.896 -9.764 1 82.36 134 ARG A N 1
ATOM 1003 C CA . ARG A 1 134 ? -10.563 2.204 -9.765 1 82.36 134 ARG A CA 1
ATOM 1004 C C . ARG A 1 134 ? -10.663 0.864 -9.043 1 82.36 134 ARG A C 1
ATOM 1006 O O . ARG A 1 134 ? -10.125 -0.141 -9.511 1 82.36 134 ARG A O 1
ATOM 1013 N N . GLY A 1 135 ? -11.321 0.861 -7.934 1 85.45 135 GLY A N 1
ATOM 1014 C CA . GLY A 1 135 ? -11.476 -0.365 -7.168 1 85.45 135 GLY A CA 1
ATOM 1015 C C . GLY A 1 135 ? -12.213 -1.453 -7.925 1 85.45 135 GLY A C 1
ATOM 1016 O O . GLY A 1 135 ? -11.806 -2.617 -7.904 1 85.45 135 GLY A O 1
ATOM 1017 N N . PHE A 1 136 ? -13.239 -1.046 -8.558 1 90.06 136 PHE A N 1
ATOM 1018 C CA . PHE A 1 136 ? -14.01 -2.023 -9.318 1 90.06 136 PHE A CA 1
ATOM 1019 C C . PHE A 1 136 ? -13.228 -2.5 -10.536 1 90.06 136 PHE A C 1
ATOM 1021 O O . PHE A 1 136 ? -13.309 -3.671 -10.913 1 90.06 136 PHE A O 1
ATOM 1028 N N . ARG A 1 137 ? -12.513 -1.597 -11.12 1 93 137 ARG A N 1
ATOM 1029 C CA . ARG A 1 137 ? -11.675 -1.985 -12.25 1 93 137 ARG A CA 1
ATOM 1030 C C . ARG A 1 137 ? -10.672 -3.06 -11.843 1 93 137 ARG A C 1
ATOM 1032 O O . ARG A 1 137 ? -10.46 -4.028 -12.577 1 93 137 ARG A O 1
ATOM 1039 N N . GLN A 1 138 ? -10.129 -2.872 -10.729 1 92.77 138 GLN A N 1
ATOM 1040 C CA . GLN A 1 138 ? -9.177 -3.854 -10.223 1 92.77 138 GLN A CA 1
ATOM 1041 C C . GLN A 1 138 ? -9.856 -5.197 -9.966 1 92.77 138 GLN A C 1
ATOM 1043 O O . GLN A 1 138 ? -9.293 -6.251 -10.269 1 92.77 138 GLN A O 1
ATOM 1048 N N . ARG A 1 139 ? -10.983 -5.148 -9.435 1 94.08 139 ARG A N 1
ATOM 1049 C CA . ARG A 1 139 ? -11.722 -6.378 -9.166 1 94.08 139 ARG A CA 1
ATOM 1050 C C . ARG A 1 139 ? -12.09 -7.09 -10.464 1 94.08 139 ARG A C 1
ATOM 1052 O O . ARG A 1 139 ? -12.063 -8.32 -10.532 1 94.08 139 ARG A O 1
ATOM 1059 N N . VAL A 1 140 ? -12.446 -6.3 -11.435 1 96.39 140 VAL A N 1
ATOM 1060 C CA . VAL A 1 140 ? -12.721 -6.888 -12.742 1 96.39 140 VAL A CA 1
ATOM 1061 C C . VAL A 1 140 ? -11.452 -7.533 -13.297 1 96.39 140 VAL A C 1
ATOM 1063 O O . VAL A 1 140 ? -11.503 -8.622 -13.872 1 96.39 140 VAL A O 1
ATOM 1066 N N . GLY A 1 141 ? -10.339 -6.829 -13.152 1 96.57 141 GLY A N 1
ATOM 1067 C CA . GLY A 1 141 ? -9.067 -7.418 -13.538 1 96.57 141 GLY A CA 1
ATOM 1068 C C . GLY A 1 141 ? -8.799 -8.752 -12.868 1 96.57 141 GLY A C 1
ATOM 1069 O O . GLY A 1 141 ? -8.332 -9.694 -13.512 1 96.57 141 GLY A O 1
ATOM 1070 N N . LEU A 1 142 ? -9.104 -8.816 -11.613 1 96.45 142 LEU A N 1
ATOM 1071 C CA . LEU A 1 142 ? -8.944 -10.058 -10.866 1 96.45 142 LEU A CA 1
ATOM 1072 C C . LEU A 1 142 ? -9.874 -11.14 -11.405 1 96.45 142 LEU A C 1
ATOM 1074 O O . LEU A 1 142 ? -9.456 -12.284 -11.597 1 96.45 142 LEU A O 1
ATOM 1078 N N . ALA A 1 143 ? -11.117 -10.78 -11.658 1 96.92 143 ALA A N 1
ATOM 1079 C CA . ALA A 1 143 ? -12.07 -11.721 -12.241 1 96.92 143 ALA A CA 1
ATOM 1080 C C . ALA A 1 143 ? -11.57 -12.247 -13.583 1 96.92 143 ALA A C 1
ATOM 1082 O O . ALA A 1 143 ? -11.639 -13.449 -13.851 1 96.92 143 ALA A O 1
ATOM 1083 N N . ALA A 1 144 ? -11.097 -11.367 -14.339 1 97.11 144 ALA A N 1
ATOM 1084 C CA . ALA A 1 144 ? -10.588 -11.732 -15.659 1 97.11 144 ALA A CA 1
ATOM 1085 C C . ALA A 1 144 ? -9.435 -12.725 -15.546 1 97.11 144 ALA A C 1
ATOM 1087 O O . ALA A 1 144 ? -9.288 -13.613 -16.39 1 97.11 144 ALA A O 1
ATOM 1088 N N . ALA A 1 145 ? -8.663 -12.579 -14.543 1 97.15 145 ALA A N 1
ATOM 1089 C CA . ALA A 1 145 ? -7.537 -13.483 -14.323 1 97.15 145 ALA A CA 1
ATOM 1090 C C . ALA A 1 145 ? -8.02 -14.864 -13.887 1 97.15 145 ALA A C 1
ATOM 1092 O O . ALA A 1 145 ? -7.309 -15.858 -14.055 1 97.15 145 ALA A O 1
ATOM 1093 N N . LEU A 1 146 ? -9.216 -14.958 -13.387 1 96.87 146 LEU A N 1
ATOM 1094 C CA . LEU A 1 146 ? -9.66 -16.185 -12.733 1 96.87 146 LEU A CA 1
ATOM 1095 C C . LEU A 1 146 ? -10.616 -16.963 -13.63 1 96.87 146 LEU A C 1
ATOM 1097 O O . LEU A 1 146 ? -10.746 -18.182 -13.496 1 96.87 146 LEU A O 1
ATOM 1101 N N . VAL A 1 147 ? -11.298 -16.264 -14.427 1 96.14 147 VAL A N 1
ATOM 1102 C CA . VAL A 1 147 ? -12.291 -16.934 -15.261 1 96.14 147 VAL A CA 1
ATOM 1103 C C . VAL A 1 147 ? -11.602 -17.952 -16.167 1 96.14 147 VAL A C 1
ATOM 1105 O O . VAL A 1 147 ? -10.457 -17.752 -16.578 1 96.14 147 VAL A O 1
ATOM 1108 N N . GLY A 1 148 ? -12.301 -19.044 -16.456 1 92.89 148 GLY A N 1
ATOM 1109 C CA . GLY A 1 148 ? -11.748 -20.116 -17.268 1 92.89 148 GLY A CA 1
ATOM 1110 C C . GLY A 1 148 ? -10.979 -21.143 -16.459 1 92.89 148 GLY A C 1
ATOM 1111 O O . GLY A 1 148 ? -10.574 -22.18 -16.986 1 92.89 148 GLY A O 1
ATOM 1112 N N . GLY A 1 149 ? -10.68 -20.849 -15.231 1 92.38 149 GLY A N 1
ATOM 1113 C CA . GLY A 1 149 ? -10.132 -21.823 -14.301 1 92.38 149 GLY A CA 1
ATOM 1114 C C . GLY A 1 149 ? -8.65 -22.074 -14.503 1 92.38 149 GLY A C 1
ATOM 1115 O O . GLY A 1 149 ? -8.216 -23.224 -14.593 1 92.38 149 GLY A O 1
ATOM 1116 N N . PRO A 1 150 ? -7.886 -21.085 -14.671 1 95.58 150 PRO A N 1
ATOM 1117 C CA . PRO A 1 150 ? -6.44 -21.276 -14.812 1 95.58 150 PRO A CA 1
ATOM 1118 C C . PRO A 1 150 ? -5.817 -21.975 -13.605 1 95.58 150 PRO A C 1
ATOM 1120 O O . PRO A 1 150 ? -6.297 -21.817 -12.48 1 95.58 150 PRO A O 1
ATOM 1123 N N . ARG A 1 151 ? -4.692 -22.684 -13.848 1 96.14 151 ARG A N 1
ATOM 1124 C CA . ARG A 1 151 ? -3.987 -23.4 -12.79 1 96.14 151 ARG A CA 1
ATOM 1125 C C . ARG A 1 151 ? -2.929 -22.514 -12.139 1 96.14 151 ARG A C 1
ATOM 1127 O O . ARG A 1 151 ? -2.516 -22.763 -11.005 1 96.14 151 ARG A O 1
ATOM 1134 N N . VAL A 1 152 ? -2.509 -21.572 -12.896 1 97.9 152 VAL A N 1
ATOM 1135 C CA . VAL A 1 152 ? -1.543 -20.589 -12.418 1 97.9 152 VAL A CA 1
ATOM 1136 C C . VAL A 1 152 ? -2.134 -19.186 -12.533 1 97.9 152 VAL A C 1
ATOM 1138 O O . VAL A 1 152 ? -2.56 -18.771 -13.614 1 97.9 152 VAL A O 1
ATOM 1141 N N . VAL A 1 153 ? -2.191 -18.493 -11.457 1 97.89 153 VAL A N 1
ATOM 1142 C CA . VAL A 1 153 ? -2.713 -17.13 -11.44 1 97.89 153 VAL A CA 1
ATOM 1143 C C . VAL A 1 153 ? -1.59 -16.15 -11.111 1 97.89 153 VAL A C 1
ATOM 1145 O O . VAL A 1 153 ? -0.973 -16.238 -10.047 1 97.89 153 VAL A O 1
ATOM 1148 N N . VAL A 1 154 ? -1.303 -15.264 -12.028 1 98.39 154 VAL A N 1
ATOM 1149 C CA . VAL A 1 154 ? -0.242 -14.27 -11.897 1 98.39 154 VAL A CA 1
ATOM 1150 C C . VAL A 1 154 ? -0.852 -12.887 -11.682 1 98.39 154 VAL A C 1
ATOM 1152 O O . VAL A 1 154 ? -1.604 -12.395 -12.528 1 98.39 154 VAL A O 1
ATOM 1155 N N . LEU A 1 155 ? -0.524 -12.291 -10.567 1 97.82 155 LEU A N 1
ATOM 1156 C CA . LEU A 1 155 ? -1.132 -11.016 -10.2 1 97.82 155 LEU A CA 1
ATOM 1157 C C . LEU A 1 155 ? -0.065 -9.95 -9.977 1 97.82 155 LEU A C 1
ATOM 1159 O O . LEU A 1 155 ? 0.811 -10.111 -9.124 1 97.82 155 LEU A O 1
ATOM 1163 N N . ASP A 1 156 ? -0.141 -8.913 -10.706 1 96.44 156 ASP A N 1
ATOM 1164 C CA . ASP A 1 156 ? 0.804 -7.811 -10.558 1 96.44 156 ASP A CA 1
ATOM 1165 C C . ASP A 1 156 ? 0.215 -6.695 -9.698 1 96.44 156 ASP A C 1
ATOM 1167 O O . ASP A 1 156 ? -0.576 -5.882 -10.183 1 96.44 156 ASP A O 1
ATOM 1171 N N . GLU A 1 157 ? 0.576 -6.666 -8.435 1 93.33 157 GLU A N 1
ATOM 1172 C CA . GLU A 1 157 ? 0.136 -5.668 -7.465 1 93.33 157 GLU A CA 1
ATOM 1173 C C . GLU A 1 157 ? -1.385 -5.651 -7.343 1 93.33 157 GLU A C 1
ATOM 1175 O O . GLU A 1 157 ? -2.013 -4.599 -7.481 1 93.33 157 GLU A O 1
ATOM 1180 N N . PRO A 1 158 ? -2.01 -6.694 -6.996 1 93.71 158 PRO A N 1
ATOM 1181 C CA . PRO A 1 158 ? -3.469 -6.819 -7.033 1 93.71 158 PRO A CA 1
ATOM 1182 C C . PRO A 1 158 ? -4.161 -5.957 -5.979 1 93.71 158 PRO A C 1
ATOM 1184 O O . PRO A 1 158 ? -5.352 -5.659 -6.105 1 93.71 158 PRO A O 1
ATOM 1187 N N . GLY A 1 159 ? -3.533 -5.566 -4.974 1 89.53 159 GLY A N 1
ATOM 1188 C CA . GLY A 1 159 ? -4.174 -4.824 -3.901 1 89.53 159 GLY A CA 1
ATOM 1189 C C . GLY A 1 159 ? -4.053 -3.32 -4.06 1 89.53 159 GLY A C 1
ATOM 1190 O O . GLY A 1 159 ? -4.494 -2.561 -3.194 1 89.53 159 GLY A O 1
ATOM 1191 N N . THR A 1 160 ? -3.472 -2.896 -5.162 1 83.65 160 THR A N 1
ATOM 1192 C CA . THR A 1 160 ? -3.291 -1.464 -5.376 1 83.65 160 THR A CA 1
ATOM 1193 C C . THR A 1 160 ? -4.636 -0.743 -5.38 1 83.65 160 THR A C 1
ATOM 1195 O O . THR A 1 160 ? -5.58 -1.184 -6.038 1 83.65 160 THR A O 1
ATOM 1198 N N . GLY A 1 161 ? -4.744 0.304 -4.554 1 78.3 161 GLY A N 1
ATOM 1199 C CA . GLY A 1 161 ? -5.951 1.113 -4.52 1 78.3 161 GLY A CA 1
ATOM 1200 C C . GLY A 1 161 ? -6.997 0.585 -3.556 1 78.3 161 GLY A C 1
ATOM 1201 O O . GLY A 1 161 ? -8.055 1.194 -3.385 1 78.3 161 GLY A O 1
ATOM 1202 N N . PHE A 1 162 ? -6.714 -0.533 -2.923 1 87.68 162 PHE A N 1
ATOM 1203 C CA . PHE A 1 162 ? -7.68 -1.127 -2.006 1 87.68 162 PHE A CA 1
ATOM 1204 C C . PHE A 1 162 ? -7.552 -0.519 -0.615 1 87.68 162 PHE A C 1
ATOM 1206 O O . PHE A 1 162 ? -6.441 -0.296 -0.13 1 87.68 162 PHE A O 1
ATOM 1213 N N . ASP A 1 163 ? -8.732 -0.276 -0.082 1 88.71 163 ASP A N 1
ATOM 1214 C CA . ASP A 1 163 ? -8.764 0.095 1.329 1 88.71 163 ASP A CA 1
ATOM 1215 C C . ASP A 1 163 ? -8.635 -1.135 2.224 1 88.71 163 ASP A C 1
ATOM 1217 O O . ASP A 1 163 ? -8.601 -2.265 1.733 1 88.71 163 ASP A O 1
ATOM 1221 N N . PRO A 1 164 ? -8.505 -0.966 3.476 1 86.99 164 PRO A N 1
ATOM 1222 C CA . PRO A 1 164 ? -8.193 -2.083 4.371 1 86.99 164 PRO A CA 1
ATOM 1223 C C . PRO A 1 164 ? -9.24 -3.193 4.315 1 86.99 164 PRO A C 1
ATOM 1225 O O . PRO A 1 164 ? -8.889 -4.374 4.236 1 86.99 164 PRO A O 1
ATOM 1228 N N . PRO A 1 165 ? -10.548 -2.907 4.248 1 83.82 165 PRO A N 1
ATOM 1229 C CA . PRO A 1 165 ? -11.518 -3.996 4.106 1 83.82 165 PRO A CA 1
ATOM 1230 C C . PRO A 1 165 ? -11.344 -4.775 2.805 1 83.82 165 PRO A C 1
ATOM 1232 O O . PRO A 1 165 ? -11.409 -6.007 2.805 1 83.82 165 PRO A O 1
ATOM 1235 N N . ALA A 1 166 ? -11.183 -4.059 1.76 1 85.85 166 ALA A N 1
ATOM 1236 C CA . ALA A 1 166 ? -10.972 -4.699 0.465 1 85.85 166 ALA A CA 1
ATOM 1237 C C . ALA A 1 166 ? -9.683 -5.516 0.46 1 85.85 166 ALA A C 1
ATOM 1239 O O . ALA A 1 166 ? -9.618 -6.582 -0.156 1 85.85 166 ALA A O 1
ATOM 1240 N N . GLN A 1 167 ? -8.707 -5.025 1.139 1 87.86 167 GLN A N 1
ATOM 1241 C CA . GLN A 1 167 ? -7.45 -5.757 1.251 1 87.86 167 GLN A CA 1
ATOM 1242 C C . GLN A 1 167 ? -7.644 -7.071 2.003 1 87.86 167 GLN A C 1
ATOM 1244 O O . GLN A 1 167 ? -7.089 -8.102 1.616 1 87.86 167 GLN A O 1
ATOM 1249 N N . ALA A 1 168 ? -8.353 -6.974 3.066 1 82.54 168 ALA A N 1
ATOM 1250 C CA . ALA A 1 168 ? -8.646 -8.177 3.841 1 82.54 168 ALA A CA 1
ATOM 1251 C C . ALA A 1 168 ? -9.409 -9.198 3.002 1 82.54 168 ALA A C 1
ATOM 1253 O O . ALA A 1 168 ? -9.122 -10.396 3.057 1 82.54 168 ALA A O 1
ATOM 1254 N N . GLY A 1 169 ? -10.361 -8.709 2.277 1 83.47 169 GLY A N 1
ATOM 1255 C CA . GLY A 1 169 ? -11.092 -9.582 1.372 1 83.47 169 GLY A CA 1
ATOM 1256 C C . GLY A 1 169 ? -10.205 -10.246 0.336 1 83.47 169 GLY A C 1
ATOM 1257 O O . GLY A 1 169 ? -10.353 -11.437 0.056 1 83.47 169 GLY A O 1
ATOM 1258 N N . LEU A 1 170 ? -9.348 -9.486 -0.217 1 89.22 170 LEU A N 1
ATOM 1259 C CA . LEU A 1 170 ? -8.413 -10.014 -1.205 1 89.22 170 LEU A CA 1
ATOM 1260 C C . LEU A 1 170 ? -7.533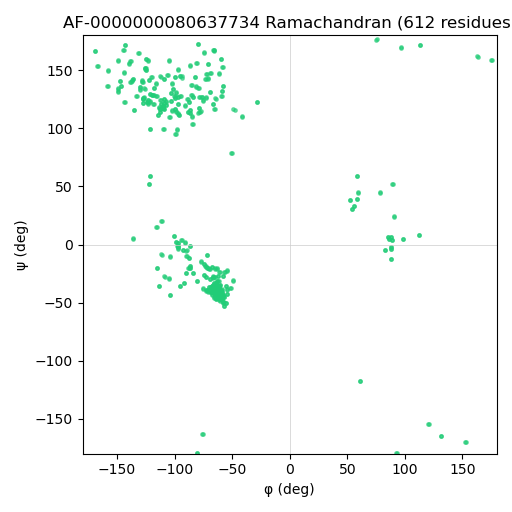 -11.1 -0.595 1 89.22 170 LEU A C 1
ATOM 1262 O O . LEU A 1 170 ? -7.313 -12.145 -1.211 1 89.22 170 LEU A O 1
ATOM 1266 N N . ARG A 1 171 ? -7.045 -10.862 0.589 1 87.07 171 ARG A N 1
ATOM 1267 C CA . ARG A 1 171 ? -6.214 -11.844 1.279 1 87.07 171 ARG A CA 1
ATOM 1268 C C . ARG A 1 171 ? -6.953 -13.168 1.442 1 87.07 171 ARG A C 1
ATOM 1270 O O . ARG A 1 171 ? -6.388 -14.235 1.195 1 87.07 171 ARG A O 1
ATOM 1277 N N . GLY A 1 172 ? -8.169 -13.032 1.842 1 83.35 172 GLY A N 1
ATOM 1278 C CA . GLY A 1 172 ? -8.983 -14.23 1.981 1 83.35 172 GLY A CA 1
ATOM 1279 C C . GLY A 1 172 ? -9.169 -14.98 0.675 1 83.35 172 GLY A C 1
ATOM 1280 O O . GLY A 1 172 ? -9.051 -16.206 0.636 1 83.35 172 GLY A O 1
ATOM 1281 N N . LEU A 1 173 ? -9.405 -14.25 -0.305 1 87.28 173 LEU A N 1
ATOM 1282 C CA . LEU A 1 173 ? -9.611 -14.846 -1.621 1 87.28 173 LEU A CA 1
ATOM 1283 C C . LEU A 1 173 ? -8.348 -15.552 -2.101 1 87.28 173 LEU A C 1
ATOM 1285 O O . LEU A 1 173 ? -8.411 -16.686 -2.584 1 87.28 173 LEU A O 1
ATOM 1289 N N . LEU A 1 174 ? -7.272 -14.938 -1.982 1 91.35 174 LEU A N 1
ATOM 1290 C CA . LEU A 1 174 ? -6.011 -15.501 -2.454 1 91.35 174 LEU A CA 1
ATOM 1291 C C . LEU A 1 174 ? -5.662 -16.771 -1.687 1 91.35 174 LEU A C 1
ATOM 1293 O O . LEU A 1 174 ? -5.138 -17.726 -2.266 1 91.35 174 LEU A O 1
ATOM 1297 N N . ARG A 1 175 ? -5.96 -16.808 -0.545 1 85.02 175 ARG A N 1
ATOM 1298 C CA . ARG A 1 175 ? -5.728 -18.007 0.255 1 85.02 175 ARG A CA 1
ATOM 1299 C C . ARG A 1 175 ? -6.586 -19.168 -0.236 1 85.02 175 ARG A C 1
ATOM 1301 O O . ARG A 1 175 ? -6.115 -20.304 -0.317 1 85.02 175 ARG A O 1
ATOM 1308 N N . GLU A 1 176 ? -7.76 -18.819 -0.443 1 85.26 176 GLU A N 1
ATOM 1309 C CA . GLU A 1 176 ? -8.665 -19.837 -0.968 1 85.26 176 GLU A CA 1
ATOM 1310 C C . GLU A 1 176 ? -8.166 -20.384 -2.303 1 85.26 176 GLU A C 1
ATOM 1312 O O . GLU A 1 176 ? -8.13 -21.599 -2.508 1 85.26 176 GLU A O 1
ATOM 1317 N N . LEU A 1 177 ? -7.806 -19.533 -3.114 1 90.87 177 LEU A N 1
ATOM 1318 C CA . LEU A 1 177 ? -7.336 -19.927 -4.438 1 90.87 177 LEU A CA 1
ATOM 1319 C C . LEU A 1 177 ? -6.065 -20.764 -4.336 1 90.87 177 LEU A C 1
ATOM 1321 O O . LEU A 1 177 ? -5.861 -21.689 -5.125 1 90.87 177 LEU A O 1
ATOM 1325 N N . ALA A 1 178 ? -5.289 -20.502 -3.368 1 91.31 178 ALA A N 1
ATOM 1326 C CA . ALA A 1 178 ? -3.983 -21.135 -3.203 1 91.31 178 ALA A CA 1
ATOM 1327 C C . ALA A 1 178 ? -4.129 -22.593 -2.779 1 91.31 178 ALA A C 1
ATOM 1329 O O . ALA A 1 178 ? -3.159 -23.354 -2.804 1 91.31 178 ALA A O 1
ATOM 1330 N N . GLN A 1 179 ? -5.307 -22.977 -2.461 1 87.34 179 GLN A N 1
ATOM 1331 C CA . GLN A 1 179 ? -5.544 -24.353 -2.037 1 87.34 179 GLN A CA 1
ATOM 1332 C C . GLN A 1 179 ? -5.465 -25.315 -3.219 1 87.34 179 GLN A C 1
ATOM 1334 O O . GLN A 1 179 ? -5.119 -26.486 -3.051 1 87.34 179 GLN A O 1
ATOM 1339 N N . ASP A 1 180 ? -5.774 -24.77 -4.323 1 92.74 180 ASP A N 1
ATOM 1340 C CA . ASP A 1 180 ? -5.815 -25.707 -5.442 1 92.74 180 ASP A CA 1
ATOM 1341 C C . ASP A 1 180 ? -5.134 -25.119 -6.676 1 92.74 180 ASP A C 1
ATOM 1343 O O . ASP A 1 180 ? -5.188 -25.705 -7.759 1 92.74 180 ASP A O 1
ATOM 1347 N N . ARG A 1 181 ? -4.546 -23.947 -6.51 1 95.45 181 ARG A N 1
ATOM 1348 C CA . ARG A 1 181 ? -3.877 -23.26 -7.611 1 95.45 181 ARG A CA 1
ATOM 1349 C C . ARG A 1 181 ? -2.561 -22.642 -7.151 1 95.45 181 ARG A C 1
ATOM 1351 O O . ARG A 1 181 ? -2.345 -22.449 -5.953 1 95.45 181 ARG A O 1
ATOM 1358 N N . LEU A 1 182 ? -1.718 -22.428 -8.166 1 97.68 182 LEU A N 1
ATOM 1359 C CA . LEU A 1 182 ? -0.54 -21.61 -7.894 1 97.68 182 LEU A CA 1
ATOM 1360 C C . LEU A 1 182 ? -0.851 -20.129 -8.085 1 97.68 182 LEU A C 1
ATOM 1362 O O . LEU A 1 182 ? -1.34 -19.725 -9.143 1 97.68 182 LEU A O 1
ATOM 1366 N N . VAL A 1 183 ? -0.643 -19.383 -7.059 1 97.7 183 VAL A N 1
ATOM 1367 C CA . VAL A 1 183 ? -0.81 -17.935 -7.136 1 97.7 183 VAL A CA 1
ATOM 1368 C C . VAL A 1 183 ? 0.549 -17.251 -7.017 1 97.7 183 VAL A C 1
ATOM 1370 O O . VAL A 1 183 ? 1.258 -17.433 -6.024 1 97.7 183 VAL A O 1
ATOM 1373 N N . LEU A 1 184 ? 0.935 -16.56 -8.039 1 98.09 184 LEU A N 1
ATOM 1374 C CA . LEU A 1 184 ? 2.14 -15.737 -8.039 1 98.09 184 LEU A CA 1
ATOM 1375 C C . LEU A 1 184 ? 1.784 -14.254 -8.038 1 98.09 184 LEU A C 1
ATOM 1377 O O . LEU A 1 184 ? 1.152 -13.762 -8.976 1 98.09 184 LEU A O 1
ATOM 1381 N N . LEU A 1 185 ? 2.155 -13.544 -6.987 1 97.16 185 LEU A N 1
ATOM 1382 C CA . LEU A 1 185 ? 1.782 -12.135 -6.952 1 97.16 185 LEU A CA 1
ATOM 1383 C C . LEU A 1 185 ? 2.996 -11.258 -6.664 1 97.16 185 LEU A C 1
ATOM 1385 O O . LEU A 1 185 ? 3.892 -11.656 -5.917 1 97.16 185 LEU A O 1
ATOM 1389 N N . SER A 1 186 ? 3.058 -10.19 -7.287 1 96.74 186 SER A N 1
ATOM 1390 C CA . SER A 1 186 ? 4.025 -9.155 -6.932 1 96.74 186 SER A CA 1
ATOM 1391 C C . SER A 1 186 ? 3.406 -8.115 -6.004 1 96.74 186 SER A C 1
ATOM 1393 O O . SER A 1 186 ? 2.202 -7.859 -6.065 1 96.74 186 SER A O 1
ATOM 1395 N N . SER A 1 187 ? 4.151 -7.58 -5.082 1 91.93 187 SER A N 1
ATOM 1396 C CA . SER A 1 187 ? 3.665 -6.525 -4.199 1 91.93 187 SER A CA 1
ATOM 1397 C C . SER A 1 187 ? 4.82 -5.716 -3.618 1 91.93 187 SER A C 1
ATOM 1399 O O . SER A 1 187 ? 5.905 -6.252 -3.384 1 91.93 187 SER A O 1
ATOM 1401 N N . HIS A 1 188 ? 4.478 -4.477 -3.382 1 87.31 188 HIS A N 1
ATOM 1402 C CA . HIS A 1 188 ? 5.389 -3.628 -2.623 1 87.31 188 HIS A CA 1
ATOM 1403 C C . HIS A 1 188 ? 4.997 -3.577 -1.15 1 87.31 188 HIS A C 1
ATOM 1405 O O . HIS A 1 188 ? 5.714 -2.998 -0.332 1 87.31 188 HIS A O 1
ATOM 1411 N N . ARG A 1 189 ? 4.008 -4.202 -0.821 1 88.06 189 ARG A N 1
ATOM 1412 C CA . ARG A 1 189 ? 3.536 -4.258 0.558 1 88.06 189 ARG A CA 1
ATOM 1413 C C . ARG A 1 189 ? 3.973 -5.553 1.235 1 88.06 189 ARG A C 1
ATOM 1415 O O . ARG A 1 189 ? 3.217 -6.526 1.273 1 88.06 189 ARG A O 1
ATOM 1422 N N . LEU A 1 190 ? 5.032 -5.435 1.883 1 90.16 190 LEU A N 1
ATOM 1423 C CA . LEU A 1 190 ? 5.688 -6.646 2.364 1 90.16 190 LEU A CA 1
ATOM 1424 C C . LEU A 1 190 ? 4.934 -7.239 3.549 1 90.16 190 LEU A C 1
ATOM 1426 O O . LEU A 1 190 ? 4.979 -8.45 3.776 1 90.16 190 LEU A O 1
ATOM 1430 N N . SER A 1 191 ? 4.237 -6.372 4.257 1 83.72 191 SER A N 1
ATOM 1431 C CA . SER A 1 191 ? 3.417 -6.895 5.345 1 83.72 191 SER A CA 1
ATOM 1432 C C . SER A 1 191 ? 2.298 -7.786 4.816 1 83.72 191 SER A C 1
ATOM 1434 O O . SER A 1 191 ? 1.945 -8.786 5.444 1 83.72 191 SER A O 1
ATOM 1436 N N . GLU A 1 192 ? 1.78 -7.442 3.708 1 85.75 192 GLU A N 1
ATOM 1437 C CA . GLU A 1 192 ? 0.738 -8.25 3.081 1 85.75 192 GLU A CA 1
ATOM 1438 C C . GLU A 1 192 ? 1.305 -9.558 2.54 1 85.75 192 GLU A C 1
ATOM 1440 O O . GLU A 1 192 ? 0.673 -10.611 2.656 1 85.75 192 GLU A O 1
ATOM 1445 N N . VAL A 1 193 ? 2.456 -9.454 1.97 1 90.66 193 VAL A N 1
ATOM 1446 C CA . VAL A 1 193 ? 3.114 -10.639 1.429 1 90.66 193 VAL A CA 1
ATOM 1447 C C . VAL A 1 193 ? 3.356 -11.652 2.545 1 90.66 193 VAL A C 1
ATOM 1449 O O . VAL A 1 193 ? 3.125 -12.85 2.365 1 90.66 193 VAL A O 1
ATOM 1452 N N . GLU A 1 194 ? 3.724 -11.129 3.663 1 85.51 194 GLU A N 1
ATOM 1453 C CA . GLU A 1 194 ? 3.999 -11.991 4.809 1 85.51 194 GLU A CA 1
ATOM 1454 C C . GLU A 1 194 ? 2.737 -12.713 5.272 1 85.51 194 GLU A C 1
ATOM 1456 O O . GLU A 1 194 ? 2.809 -13.83 5.789 1 85.51 194 GLU A O 1
ATOM 1461 N N . ARG A 1 195 ? 1.632 -12.076 5.017 1 79.16 195 ARG A N 1
ATOM 1462 C CA . ARG A 1 195 ? 0.37 -12.613 5.515 1 79.16 195 ARG A CA 1
ATOM 1463 C C . ARG A 1 195 ? -0.234 -13.601 4.522 1 79.16 195 ARG A C 1
ATOM 1465 O O . ARG A 1 195 ? -1.021 -14.47 4.903 1 79.16 195 ARG A O 1
ATOM 1472 N N . ILE A 1 196 ? 0.202 -13.502 3.309 1 85.68 196 ILE A N 1
ATOM 1473 C CA . ILE A 1 196 ? -0.505 -14.244 2.271 1 85.68 196 ILE A CA 1
ATOM 1474 C C . ILE A 1 196 ? 0.398 -15.343 1.716 1 85.68 196 ILE A C 1
ATOM 1476 O O . ILE A 1 196 ? -0.069 -16.443 1.41 1 85.68 196 ILE A O 1
ATOM 1480 N N . CYS A 1 197 ? 1.656 -15.068 1.635 1 91.6 197 CYS A N 1
ATOM 1481 C CA . CYS A 1 197 ? 2.545 -15.934 0.868 1 91.6 197 CYS A CA 1
ATOM 1482 C C . CYS A 1 197 ? 3.307 -16.883 1.785 1 91.6 197 CYS A C 1
ATOM 1484 O O . CYS A 1 197 ? 3.709 -16.5 2.885 1 91.6 197 CYS A O 1
ATOM 1486 N N . GLU A 1 198 ? 3.496 -18.037 1.286 1 86.84 198 GLU A N 1
ATOM 1487 C CA . GLU A 1 198 ? 4.328 -19.015 1.98 1 86.84 198 GLU A CA 1
ATOM 1488 C C . GLU A 1 198 ? 5.781 -18.926 1.523 1 86.84 198 GLU A C 1
ATOM 1490 O O . GLU A 1 198 ? 6.698 -19.226 2.29 1 86.84 198 GLU A O 1
ATOM 1495 N N . ARG A 1 199 ? 5.887 -18.597 0.323 1 93.38 199 ARG A N 1
ATOM 1496 C CA . ARG A 1 199 ? 7.197 -18.483 -0.309 1 93.38 199 ARG A CA 1
ATOM 1497 C C . ARG A 1 199 ? 7.374 -17.116 -0.961 1 93.38 199 ARG A C 1
ATOM 1499 O O . ARG A 1 199 ? 6.397 -16.492 -1.38 1 93.38 199 ARG A O 1
ATOM 1506 N N . VAL A 1 200 ? 8.648 -16.73 -1.012 1 95.82 200 VAL A N 1
ATOM 1507 C CA . VAL A 1 200 ? 8.935 -15.427 -1.602 1 95.82 200 VAL A CA 1
ATOM 1508 C C . VAL A 1 200 ? 10.138 -15.536 -2.536 1 95.82 200 VAL A C 1
ATOM 1510 O O . VAL A 1 200 ? 11.042 -16.341 -2.302 1 95.82 200 VAL A O 1
ATOM 1513 N N . LEU A 1 201 ? 10.064 -14.804 -3.627 1 97.63 201 LEU A N 1
ATOM 1514 C CA . LEU A 1 201 ? 11.153 -14.578 -4.571 1 97.63 201 LEU A CA 1
ATOM 1515 C C . LEU A 1 201 ? 11.596 -13.118 -4.549 1 97.63 201 LEU A C 1
ATOM 1517 O O . LEU A 1 201 ? 10.828 -12.227 -4.919 1 97.63 201 LEU A O 1
ATOM 1521 N N . LEU A 1 202 ? 12.78 -12.88 -4.124 1 96.49 202 LEU A N 1
ATOM 1522 C CA . LEU A 1 202 ? 13.295 -11.518 -4.039 1 96.49 202 LEU A CA 1
ATOM 1523 C C . LEU A 1 202 ? 14.171 -11.192 -5.245 1 96.49 202 LEU A C 1
ATOM 1525 O O . LEU A 1 202 ? 15.25 -11.767 -5.407 1 96.49 202 LEU A O 1
ATOM 1529 N N . LEU A 1 203 ? 13.702 -10.283 -5.997 1 96.55 203 LEU A N 1
ATOM 1530 C CA . LEU A 1 203 ? 14.39 -9.85 -7.209 1 96.55 203 LEU A CA 1
ATOM 1531 C C . LEU A 1 203 ? 15.094 -8.516 -6.986 1 96.55 203 LEU A C 1
ATOM 1533 O O . LEU A 1 203 ? 14.501 -7.577 -6.45 1 96.55 203 LEU A O 1
ATOM 1537 N N . HIS A 1 204 ? 16.33 -8.452 -7.35 1 94.66 204 HIS A N 1
ATOM 1538 C CA . HIS A 1 204 ? 17.114 -7.226 -7.256 1 94.66 204 HIS A CA 1
ATOM 1539 C C . HIS A 1 204 ? 18.076 -7.095 -8.431 1 94.66 204 HIS A C 1
ATOM 1541 O O . HIS A 1 204 ? 18.888 -7.99 -8.677 1 94.66 204 HIS A O 1
ATOM 1547 N N . ARG A 1 205 ? 17.93 -6.022 -9.127 1 93.78 205 ARG A N 1
ATOM 1548 C CA . ARG A 1 205 ? 18.784 -5.73 -10.274 1 93.78 205 ARG A CA 1
ATOM 1549 C C . ARG A 1 205 ? 18.803 -6.898 -11.254 1 93.78 205 ARG A C 1
ATOM 1551 O O . ARG A 1 205 ? 19.869 -7.318 -11.707 1 93.78 205 ARG A O 1
ATOM 1558 N N . GLY A 1 206 ? 17.675 -7.498 -11.411 1 96.16 206 GLY A N 1
ATOM 1559 C CA . GLY A 1 206 ? 17.484 -8.514 -12.434 1 96.16 206 GLY A CA 1
ATOM 1560 C C . GLY A 1 206 ? 17.919 -9.898 -11.99 1 96.16 206 GLY A C 1
ATOM 1561 O O . GLY A 1 206 ? 17.949 -10.832 -12.793 1 96.16 206 GLY A O 1
ATOM 1562 N N . ARG A 1 207 ? 18.275 -10.02 -10.708 1 96.71 207 ARG A N 1
ATOM 1563 C CA . ARG A 1 207 ? 18.704 -11.309 -10.177 1 96.71 207 ARG A CA 1
ATOM 1564 C C . ARG A 1 207 ? 17.864 -11.711 -8.968 1 96.71 207 ARG A C 1
ATOM 1566 O O . ARG A 1 207 ? 17.366 -10.851 -8.239 1 96.71 207 ARG A O 1
ATOM 1573 N N . LEU A 1 208 ? 17.737 -12.999 -8.809 1 95.85 208 LEU A N 1
ATOM 1574 C CA . LEU A 1 208 ? 17.13 -13.5 -7.581 1 95.85 208 LEU A CA 1
ATOM 1575 C C . LEU A 1 208 ? 18.136 -13.491 -6.435 1 95.85 208 LEU A C 1
ATOM 1577 O O . LEU A 1 208 ? 19.112 -14.244 -6.453 1 95.85 208 LEU A O 1
ATOM 1581 N N . VAL A 1 209 ? 17.925 -12.692 -5.461 1 92.97 209 VAL A N 1
ATOM 1582 C CA . VAL A 1 209 ? 18.884 -12.556 -4.369 1 92.97 209 VAL A CA 1
ATOM 1583 C C . VAL A 1 209 ? 18.374 -13.299 -3.137 1 92.97 209 VAL A C 1
ATOM 1585 O O . VAL A 1 209 ? 19.089 -13.425 -2.14 1 92.97 209 VAL A O 1
ATOM 1588 N N . GLY A 1 210 ? 17.162 -13.709 -3.208 1 91.86 210 GLY A N 1
ATOM 1589 C CA . GLY A 1 210 ? 16.558 -14.509 -2.154 1 91.86 210 GLY A CA 1
ATOM 1590 C C . GLY A 1 210 ? 15.358 -15.308 -2.626 1 91.86 210 GLY A C 1
ATOM 1591 O O . GLY A 1 210 ? 14.555 -14.82 -3.424 1 91.86 210 GLY A O 1
ATOM 1592 N N . GLU A 1 211 ? 15.379 -16.521 -2.167 1 93.07 211 GLU A N 1
ATOM 1593 C CA . GLU A 1 211 ? 14.258 -17.402 -2.484 1 93.07 211 GLU A CA 1
ATOM 1594 C C . GLU A 1 211 ? 14.015 -18.41 -1.364 1 93.07 211 GLU A C 1
ATOM 1596 O O . GLU A 1 211 ? 14.96 -19.012 -0.848 1 93.07 211 GLU A O 1
ATOM 1601 N N . GLY A 1 212 ? 12.77 -18.573 -0.984 1 93.11 212 GLY A N 1
ATOM 1602 C CA . GLY A 1 212 ? 12.407 -19.534 0.046 1 93.11 212 GLY A CA 1
ATOM 1603 C C . GLY A 1 212 ? 11.144 -19.156 0.796 1 93.11 212 GLY A C 1
ATOM 1604 O O . GLY A 1 212 ? 10.385 -18.294 0.35 1 93.11 212 GLY A O 1
ATOM 1605 N N . THR A 1 213 ? 10.937 -19.871 1.816 1 91.34 213 THR A N 1
ATOM 1606 C CA . THR A 1 213 ? 9.839 -19.476 2.69 1 91.34 213 THR A CA 1
ATOM 1607 C C . THR A 1 213 ? 10.062 -18.068 3.237 1 91.34 213 THR A C 1
ATOM 1609 O O . THR A 1 213 ? 11.186 -17.563 3.225 1 91.34 213 THR A O 1
ATOM 1612 N N . VAL A 1 214 ? 9.027 -17.478 3.653 1 87.43 214 VAL A N 1
ATOM 1613 C CA . VAL A 1 214 ? 9.125 -16.151 4.25 1 87.43 214 VAL A CA 1
ATOM 1614 C C . VAL A 1 214 ? 10.138 -16.171 5.392 1 87.43 214 VAL A C 1
ATOM 1616 O O . VAL A 1 214 ? 10.979 -15.275 5.5 1 87.43 214 VAL A O 1
ATOM 1619 N N . GLU A 1 215 ? 10.145 -17.222 6.13 1 84.11 215 GLU A N 1
ATOM 1620 C CA . GLU A 1 215 ? 11.065 -17.365 7.254 1 84.11 215 GLU A CA 1
ATOM 1621 C C . GLU A 1 215 ? 12.509 -17.477 6.774 1 84.11 215 GLU A C 1
ATOM 1623 O O . GLU A 1 215 ? 13.409 -16.856 7.344 1 84.11 215 GLU A O 1
ATOM 1628 N N . GLU A 1 216 ? 12.69 -18.214 5.788 1 88.38 216 GLU A N 1
ATOM 1629 C CA . GLU A 1 216 ? 14.03 -18.412 5.245 1 88.38 216 GLU A CA 1
ATOM 1630 C C . GLU A 1 216 ? 14.603 -17.108 4.698 1 88.38 216 GLU A C 1
ATOM 1632 O O . GLU A 1 216 ? 15.781 -16.808 4.902 1 88.38 216 GLU A O 1
ATOM 1637 N N . VAL A 1 217 ? 13.745 -16.376 4.087 1 88.45 217 VAL A N 1
ATOM 1638 C CA . VAL A 1 217 ? 14.208 -15.127 3.492 1 88.45 217 VAL A CA 1
ATOM 1639 C C . VAL A 1 217 ? 14.512 -14.112 4.592 1 88.45 217 VAL A C 1
ATOM 1641 O O . VAL A 1 217 ? 15.486 -13.361 4.501 1 88.45 217 VAL A O 1
ATOM 1644 N N . ARG A 1 218 ? 13.704 -14.096 5.57 1 85.2 218 ARG A N 1
ATOM 1645 C CA . ARG A 1 218 ? 13.945 -13.231 6.72 1 85.2 218 ARG A CA 1
ATOM 1646 C C . ARG A 1 218 ? 15.298 -13.532 7.357 1 85.2 218 ARG A C 1
ATOM 1648 O O . ARG A 1 218 ? 15.972 -12.627 7.853 1 85.2 218 ARG A O 1
ATOM 1655 N N . ARG A 1 219 ? 15.769 -14.74 7.216 1 83 219 ARG A N 1
ATOM 1656 C CA . ARG A 1 219 ? 16.972 -15.198 7.903 1 83 219 ARG A CA 1
ATOM 1657 C C . ARG A 1 219 ? 18.195 -15.091 6.998 1 83 219 ARG A C 1
ATOM 1659 O O . ARG A 1 219 ? 19.29 -15.513 7.374 1 83 219 ARG A O 1
ATOM 1666 N N . LEU A 1 220 ? 17.946 -14.706 5.83 1 81.67 220 LEU A N 1
ATOM 1667 C CA . LEU A 1 220 ? 19.085 -14.548 4.933 1 81.67 220 LEU A CA 1
ATOM 1668 C C . LEU A 1 220 ? 20.061 -13.508 5.471 1 81.67 220 LEU A C 1
ATOM 1670 O O . LEU A 1 220 ? 21.223 -13.469 5.06 1 81.67 220 LEU A O 1
ATOM 1674 N N . LEU A 1 221 ? 19.569 -12.596 6.302 1 75.41 221 LEU A N 1
ATOM 1675 C CA . LEU A 1 221 ? 20.47 -11.625 6.913 1 75.41 221 LEU A CA 1
ATOM 1676 C C . LEU A 1 221 ? 21.338 -12.284 7.979 1 75.41 221 LEU A C 1
ATOM 1678 O O . LEU A 1 221 ? 20.866 -13.143 8.727 1 75.41 221 LEU A O 1
ATOM 1682 N N . PRO A 1 222 ? 22.68 -12.071 7.816 1 62.04 222 PRO A N 1
ATOM 1683 C CA . PRO A 1 222 ? 23.626 -12.745 8.708 1 62.04 222 PRO A CA 1
ATOM 1684 C C . PRO A 1 222 ? 23.335 -12.484 10.184 1 62.04 222 PRO A C 1
ATOM 1686 O O . PRO A 1 222 ? 23.741 -13.268 11.045 1 62.04 222 PRO A O 1
ATOM 1689 N N . GLY A 1 223 ? 22.646 -11.415 10.454 1 69.26 223 GLY A N 1
ATOM 1690 C CA . GLY A 1 223 ? 22.542 -11.135 11.877 1 69.26 223 GLY A CA 1
ATOM 1691 C C . GLY A 1 223 ? 21.124 -10.835 12.324 1 69.26 223 GLY A C 1
ATOM 1692 O O . GLY A 1 223 ? 20.202 -10.808 11.506 1 69.26 223 GLY A O 1
ATOM 1693 N N . ARG A 1 224 ? 20.98 -10.898 13.647 1 80.99 224 ARG A N 1
ATOM 1694 C CA . ARG A 1 224 ? 19.738 -10.506 14.304 1 80.99 224 ARG A CA 1
ATOM 1695 C C . ARG A 1 224 ? 19.517 -9 14.203 1 80.99 224 ARG A C 1
ATOM 1697 O O . ARG A 1 224 ? 20.467 -8.239 14.011 1 80.99 224 ARG A O 1
ATOM 1704 N N . LEU A 1 225 ? 18.356 -8.598 14.138 1 88.87 225 LEU A N 1
ATOM 1705 C CA . LEU A 1 225 ? 17.989 -7.187 14.171 1 88.87 225 LEU A CA 1
ATOM 1706 C C . LEU A 1 225 ? 18.08 -6.635 15.59 1 88.87 225 LEU A C 1
ATOM 1708 O O . LEU A 1 225 ? 17.617 -7.273 16.539 1 88.87 225 LEU A O 1
ATOM 1712 N N . VAL A 1 226 ? 18.796 -5.561 15.751 1 91.82 226 VAL A N 1
ATOM 1713 C CA . VAL A 1 226 ? 18.846 -4.843 17.021 1 91.82 226 VAL A CA 1
ATOM 1714 C C . VAL A 1 226 ? 17.984 -3.586 16.939 1 91.82 226 VAL A C 1
ATOM 1716 O O . VAL A 1 226 ? 18.138 -2.778 16.02 1 91.82 226 VAL A O 1
ATOM 1719 N N . VAL A 1 227 ? 17.063 -3.504 17.832 1 91.47 227 VAL A N 1
ATOM 1720 C CA . VAL A 1 227 ? 16.167 -2.355 17.901 1 91.47 227 VAL A CA 1
ATOM 1721 C C . VAL A 1 227 ? 16.444 -1.559 19.174 1 91.47 227 VAL A C 1
ATOM 1723 O O . VAL A 1 227 ? 16.321 -2.086 20.282 1 91.47 227 VAL A O 1
ATOM 1726 N N . VAL A 1 228 ? 16.882 -0.318 19.012 1 92.7 228 VAL A N 1
ATOM 1727 C CA . VAL A 1 228 ? 17.161 0.553 20.15 1 92.7 228 VAL A CA 1
ATOM 1728 C C . VAL A 1 228 ? 16.113 1.661 20.222 1 92.7 228 VAL A C 1
ATOM 1730 O O . VAL A 1 228 ? 15.878 2.367 19.239 1 92.7 228 VAL A O 1
ATOM 1733 N N . ARG A 1 229 ? 15.506 1.759 21.33 1 91.55 229 ARG A N 1
ATOM 1734 C CA . ARG A 1 229 ? 14.567 2.846 21.588 1 91.55 229 ARG A CA 1
ATOM 1735 C C . ARG A 1 229 ? 15.222 3.952 22.408 1 91.55 229 ARG A C 1
ATOM 1737 O O . ARG A 1 229 ? 15.851 3.683 23.433 1 91.55 229 ARG A O 1
ATOM 1744 N N . CYS A 1 230 ? 15.135 5.16 21.866 1 93.14 230 CYS A N 1
ATOM 1745 C CA . CYS A 1 230 ? 15.833 6.27 22.504 1 93.14 230 CYS A CA 1
ATOM 1746 C C . CYS A 1 230 ? 14.877 7.421 22.795 1 93.14 230 CYS A C 1
ATOM 1748 O O . CYS A 1 230 ? 13.996 7.721 21.987 1 93.14 230 CYS A O 1
ATOM 1750 N N . ALA A 1 231 ? 15.06 7.878 24.041 1 90.6 231 ALA A N 1
ATOM 1751 C CA . ALA A 1 231 ? 14.511 9.209 24.29 1 90.6 231 ALA A CA 1
ATOM 1752 C C . ALA A 1 231 ? 15.386 10.29 23.662 1 90.6 231 ALA A C 1
ATOM 1754 O O . ALA A 1 231 ? 16.606 10.291 23.84 1 90.6 231 ALA A O 1
ATOM 1755 N N . GLY A 1 232 ? 14.824 11.053 22.873 1 81.01 232 GLY A N 1
ATOM 1756 C CA . GLY A 1 232 ? 15.586 12.034 22.117 1 81.01 232 GLY A CA 1
ATOM 1757 C C . GLY A 1 232 ? 15.941 11.566 20.719 1 81.01 232 GLY A C 1
ATOM 1758 O O . GLY A 1 232 ? 15.648 10.428 20.346 1 81.01 232 GLY A O 1
ATOM 1759 N N . GLY A 1 233 ? 16.425 12.375 19.874 1 79.3 233 GLY A N 1
ATOM 1760 C CA . GLY A 1 233 ? 16.623 12.069 18.466 1 79.3 233 GLY A CA 1
ATOM 1761 C C . GLY A 1 233 ? 18.056 11.7 18.132 1 79.3 233 GLY A C 1
ATOM 1762 O O . GLY A 1 233 ? 18.996 12.277 18.682 1 79.3 233 GLY A O 1
ATOM 1763 N N . VAL A 1 234 ? 18.254 10.557 17.458 1 80.4 234 VAL A N 1
ATOM 1764 C CA . VAL A 1 234 ? 19.567 10.22 16.917 1 80.4 234 VAL A CA 1
ATOM 1765 C C . VAL A 1 234 ? 19.729 10.84 15.531 1 80.4 234 VAL A C 1
ATOM 1767 O O . VAL A 1 234 ? 20.804 10.763 14.932 1 80.4 234 VAL A O 1
ATOM 1770 N N . GLY A 1 235 ? 18.745 11.489 15.091 1 73.95 235 GLY A N 1
ATOM 1771 C CA . GLY A 1 235 ? 18.753 12.042 13.745 1 73.95 235 GLY A CA 1
ATOM 1772 C C . GLY A 1 235 ? 18.53 10.996 12.669 1 73.95 235 GLY A C 1
ATOM 1773 O O . GLY A 1 235 ? 18.267 9.831 12.974 1 73.95 235 GLY A O 1
ATOM 1774 N N . GLN A 1 236 ? 18.468 11.437 11.455 1 69.27 236 GLN A N 1
ATOM 1775 C CA . GLN A 1 236 ? 18.357 10.511 10.333 1 69.27 236 GLN A CA 1
ATOM 1776 C C . GLN A 1 236 ? 19.705 9.87 10.014 1 69.27 236 GLN A C 1
ATOM 1778 O O . GLN A 1 236 ? 20.718 10.563 9.903 1 69.27 236 GLN A O 1
ATOM 1783 N N . VAL A 1 237 ? 19.719 8.605 10.231 1 72.82 237 VAL A N 1
ATOM 1784 C CA . VAL A 1 237 ? 20.967 7.891 9.985 1 72.82 237 VAL A CA 1
ATOM 1785 C C . VAL A 1 237 ? 20.733 6.773 8.973 1 72.82 237 VAL A C 1
ATOM 1787 O O . VAL A 1 237 ? 19.718 6.074 9.033 1 72.82 237 VAL A O 1
ATOM 1790 N N . ARG A 1 238 ? 21.508 6.813 7.918 1 69.26 238 ARG A N 1
ATOM 1791 C CA . ARG A 1 238 ? 21.564 5.663 7.021 1 69.26 238 ARG A CA 1
ATOM 1792 C C . ARG A 1 238 ? 23.004 5.21 6.801 1 69.26 238 ARG A C 1
ATOM 1794 O O . ARG A 1 238 ? 23.903 6.037 6.641 1 69.26 238 ARG A O 1
ATOM 1801 N N . GLY A 1 239 ? 23.198 3.957 7.045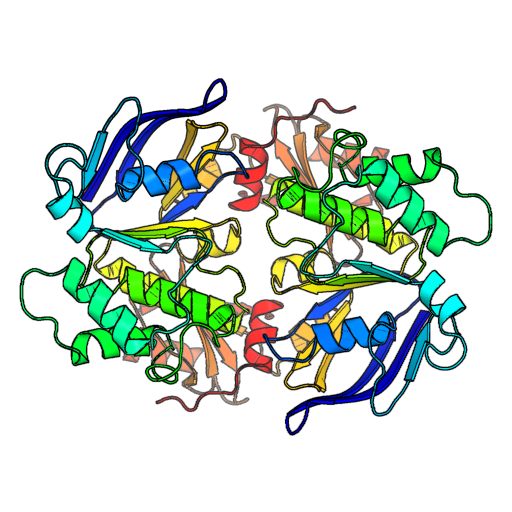 1 77.59 239 GLY A N 1
ATOM 1802 C CA . GLY A 1 239 ? 24.514 3.388 6.802 1 77.59 239 GLY A CA 1
ATOM 1803 C C . GLY A 1 239 ? 25.034 2.569 7.968 1 77.59 239 GLY A C 1
ATOM 1804 O O . GLY A 1 239 ? 24.255 2.096 8.798 1 77.59 239 GLY A O 1
ATOM 1805 N N . VAL A 1 240 ? 26.325 2.324 7.895 1 84.76 240 VAL A N 1
ATOM 1806 C CA . VAL A 1 240 ? 26.943 1.45 8.888 1 84.76 240 VAL A CA 1
ATOM 1807 C C . VAL A 1 240 ? 27.45 2.282 10.064 1 84.76 240 VAL A C 1
ATOM 1809 O O . VAL A 1 240 ? 28.209 3.235 9.877 1 84.76 240 VAL A O 1
ATOM 1812 N N . VAL A 1 241 ? 26.903 1.971 11.226 1 88.47 241 VAL A N 1
ATOM 1813 C CA . VAL A 1 241 ? 27.309 2.639 12.458 1 88.47 241 VAL A CA 1
ATOM 1814 C C . VAL A 1 241 ? 27.679 1.598 13.512 1 88.47 241 VAL A C 1
ATOM 1816 O O . VAL A 1 241 ? 26.892 0.694 13.803 1 88.47 241 VAL A O 1
ATOM 1819 N N . ALA A 1 242 ? 28.874 1.73 14.056 1 88.29 242 ALA A N 1
ATOM 1820 C CA . ALA A 1 242 ? 29.316 0.868 15.149 1 88.29 242 ALA A CA 1
ATOM 1821 C C . ALA A 1 242 ? 29.21 -0.605 14.763 1 88.29 242 ALA A C 1
ATOM 1823 O O . ALA A 1 242 ? 28.765 -1.432 15.562 1 88.29 242 ALA A O 1
ATOM 1824 N N . GLY A 1 243 ? 29.418 -0.916 13.484 1 87.9 243 GLY A N 1
ATOM 1825 C CA . GLY A 1 243 ? 29.392 -2.294 13.021 1 87.9 243 GLY A CA 1
ATOM 1826 C C . GLY A 1 243 ? 27.998 -2.78 12.672 1 87.9 243 GLY A C 1
ATOM 1827 O O . GLY A 1 243 ? 27.805 -3.956 12.356 1 87.9 243 GLY A O 1
ATOM 1828 N N . PHE A 1 244 ? 27.081 -1.779 12.769 1 90.3 244 PHE A N 1
ATOM 1829 C CA . PHE A 1 244 ? 25.704 -2.115 12.429 1 90.3 244 PHE A CA 1
ATOM 1830 C C . PHE A 1 244 ? 25.242 -1.331 11.206 1 90.3 244 PHE A C 1
ATOM 1832 O O . PHE A 1 244 ? 25.575 -0.154 11.055 1 90.3 244 PHE A O 1
ATOM 1839 N N . ARG A 1 245 ? 24.565 -1.993 10.387 1 87.42 245 ARG A N 1
ATOM 1840 C CA . ARG A 1 245 ? 23.881 -1.299 9.301 1 87.42 245 ARG A CA 1
ATOM 1841 C C . ARG A 1 245 ? 22.504 -0.814 9.743 1 87.42 245 ARG A C 1
ATOM 1843 O O . ARG A 1 245 ? 21.606 -1.621 9.99 1 87.42 245 ARG A O 1
ATOM 1850 N N . VAL A 1 246 ? 22.381 0.462 9.806 1 88.16 246 VAL A N 1
ATOM 1851 C CA . VAL A 1 246 ? 21.11 1.046 10.223 1 88.16 246 VAL A CA 1
ATOM 1852 C C . VAL A 1 246 ? 20.123 1.02 9.058 1 88.16 246 VAL A C 1
ATOM 1854 O O . VAL A 1 246 ? 20.382 1.603 8.003 1 88.16 246 VAL A O 1
ATOM 1857 N N . LEU A 1 247 ? 19.06 0.316 9.239 1 83.07 247 LEU A N 1
ATOM 1858 C CA . LEU A 1 247 ? 18.033 0.184 8.212 1 83.07 247 LEU A CA 1
ATOM 1859 C C . LEU A 1 247 ? 17.116 1.403 8.2 1 83.07 247 LEU A C 1
ATOM 1861 O O . LEU A 1 247 ? 16.525 1.73 7.168 1 83.07 247 LEU A O 1
ATOM 1865 N N . GLY A 1 248 ? 16.973 1.973 9.487 1 78.86 248 GLY A N 1
ATOM 1866 C CA . GLY A 1 248 ? 16.136 3.158 9.596 1 78.86 248 GLY A CA 1
ATOM 1867 C C . GLY A 1 248 ? 15.944 3.622 11.027 1 78.86 248 GLY A C 1
ATOM 1868 O O . GLY A 1 248 ? 16.246 2.888 11.97 1 78.86 248 GLY A O 1
ATOM 1869 N N . VAL A 1 249 ? 15.588 4.878 11.172 1 80.5 249 VAL A N 1
ATOM 1870 C CA . VAL A 1 249 ? 15.218 5.485 12.446 1 80.5 249 VAL A CA 1
ATOM 1871 C C . VAL A 1 249 ? 13.77 5.969 12.386 1 80.5 249 VAL A C 1
ATOM 1873 O O . VAL A 1 249 ? 13.39 6.697 11.467 1 80.5 249 VAL A O 1
ATOM 1876 N N . GLU A 1 250 ? 12.981 5.394 13.332 1 74.92 250 GLU A N 1
ATOM 1877 C CA . GLU A 1 250 ? 11.561 5.729 13.306 1 74.92 250 GLU A CA 1
ATOM 1878 C C . GLU A 1 250 ? 11.097 6.276 14.653 1 74.92 250 GLU A C 1
ATOM 1880 O O . GLU A 1 250 ? 11.725 6.019 15.682 1 74.92 250 GLU A O 1
ATOM 1885 N N . GLY A 1 251 ? 10.092 7.109 14.604 1 69.25 251 GLY A N 1
ATOM 1886 C CA . GLY A 1 251 ? 9.462 7.574 15.829 1 69.25 251 GLY A CA 1
ATOM 1887 C C . GLY A 1 251 ? 8.327 6.68 16.293 1 69.25 251 GLY A C 1
ATOM 1888 O O . GLY A 1 251 ? 7.503 6.245 15.486 1 69.25 251 GLY A O 1
ATOM 1889 N N . GLU A 1 252 ? 8.365 6.242 17.431 1 67.91 252 GLU A N 1
ATOM 1890 C CA . GLU A 1 252 ? 7.31 5.435 18.036 1 67.91 252 GLU A CA 1
ATOM 1891 C C . GLU A 1 252 ? 7 5.905 19.455 1 67.91 252 GLU A C 1
ATOM 1893 O O . GLU A 1 252 ? 7.838 5.783 20.351 1 67.91 252 GLU A O 1
ATOM 1898 N N . GLY A 1 253 ? 5.765 6.4 19.663 1 66.65 253 GLY A N 1
ATOM 1899 C CA . GLY A 1 253 ? 5.378 6.766 21.016 1 66.65 253 GLY A CA 1
ATOM 1900 C C . GLY A 1 253 ? 6.286 7.813 21.633 1 66.65 253 GLY A C 1
ATOM 1901 O O . GLY A 1 253 ? 6.694 7.684 22.789 1 66.65 253 GLY A O 1
ATOM 1902 N N . GLY A 1 254 ? 6.728 8.789 20.875 1 70.53 254 GLY A N 1
ATOM 1903 C CA . GLY A 1 254 ? 7.586 9.843 21.393 1 70.53 254 GLY A CA 1
ATOM 1904 C C . GLY A 1 254 ? 9.049 9.445 21.45 1 70.53 254 GLY A C 1
ATOM 1905 O O . GLY A 1 254 ? 9.904 10.255 21.818 1 70.53 254 GLY A O 1
ATOM 1906 N N . LEU A 1 255 ? 9.27 8.21 21.119 1 80.05 255 LEU A N 1
ATOM 1907 C CA . LEU A 1 255 ? 10.641 7.711 21.104 1 80.05 255 LEU A CA 1
ATOM 1908 C C . LEU A 1 255 ? 11.15 7.565 19.674 1 80.05 255 LEU A C 1
ATOM 1910 O O . LEU A 1 255 ? 10.362 7.565 18.727 1 80.05 255 LEU A O 1
ATOM 1914 N N . GLN A 1 256 ? 12.431 7.562 19.546 1 83.85 256 GLN A N 1
ATOM 1915 C CA . GLN A 1 256 ? 13.053 7.181 18.282 1 83.85 256 GLN A CA 1
ATOM 1916 C C . GLN A 1 256 ? 13.518 5.728 18.313 1 83.85 256 GLN A C 1
ATOM 1918 O O . GLN A 1 256 ? 14.114 5.282 19.295 1 83.85 256 GLN A O 1
ATOM 1923 N N . VAL A 1 257 ? 13.163 5.055 17.33 1 86.17 257 VAL A N 1
ATOM 1924 C CA . VAL A 1 257 ? 13.507 3.639 17.256 1 86.17 257 VAL A CA 1
ATOM 1925 C C . VAL A 1 257 ? 14.547 3.415 16.16 1 86.17 257 VAL A C 1
ATOM 1927 O O . VAL A 1 257 ? 14.288 3.685 14.985 1 86.17 257 VAL A O 1
ATOM 1930 N N . VAL A 1 258 ? 15.684 2.965 16.547 1 88.55 258 VAL A N 1
ATOM 1931 C CA . VAL A 1 258 ? 16.763 2.642 15.619 1 88.55 258 VAL A CA 1
ATOM 1932 C C . VAL A 1 258 ? 16.752 1.146 15.314 1 88.55 258 VAL A C 1
ATOM 1934 O O . VAL A 1 258 ? 16.854 0.32 16.224 1 88.55 258 VAL A O 1
ATOM 1937 N N . ARG A 1 259 ? 16.607 0.855 14.058 1 89.02 259 ARG A N 1
ATOM 1938 C CA . ARG A 1 259 ? 16.66 -0.535 13.617 1 89.02 259 ARG A CA 1
ATOM 1939 C C . ARG A 1 259 ? 17.934 -0.811 12.826 1 89.02 259 ARG A C 1
ATOM 1941 O O . ARG A 1 259 ? 18.18 -0.181 11.795 1 89.02 259 ARG A O 1
ATOM 1948 N N . ALA A 1 260 ? 18.694 -1.8 13.355 1 90.65 260 ALA A N 1
ATOM 1949 C CA . ALA A 1 260 ? 19.991 -2.044 12.729 1 90.65 260 ALA A CA 1
ATOM 1950 C C . ALA A 1 260 ? 20.326 -3.533 12.723 1 90.65 260 ALA A C 1
ATOM 1952 O O . ALA A 1 260 ? 19.885 -4.278 13.601 1 90.65 260 ALA A O 1
ATOM 1953 N N . VAL A 1 261 ? 21.051 -3.915 11.666 1 88.85 261 VAL A N 1
ATOM 1954 C CA . VAL A 1 261 ? 21.495 -5.301 11.556 1 88.85 261 VAL A CA 1
ATOM 1955 C C . VAL A 1 261 ? 23.014 -5.371 11.7 1 88.85 261 VAL A C 1
ATOM 1957 O O . VAL A 1 261 ? 23.73 -4.488 11.222 1 88.85 261 VAL A O 1
ATOM 1960 N N . ARG A 1 262 ? 23.366 -6.446 12.331 1 86.73 262 ARG A N 1
ATOM 1961 C CA . ARG A 1 262 ? 24.799 -6.629 12.534 1 86.73 262 ARG A CA 1
ATOM 1962 C C . ARG A 1 262 ? 25.517 -6.849 11.207 1 86.73 262 ARG A C 1
ATOM 1964 O O . ARG A 1 262 ? 25.163 -7.751 10.445 1 86.73 262 ARG A O 1
ATOM 1971 N N . GLU A 1 263 ? 26.407 -6.001 10.962 1 81.75 263 GLU A N 1
ATOM 1972 C CA . GLU A 1 263 ? 27.173 -6.083 9.722 1 81.75 263 GLU A CA 1
ATOM 1973 C C . GLU A 1 263 ? 28.487 -6.83 9.934 1 81.75 263 GLU A C 1
ATOM 1975 O O . GLU A 1 263 ? 28.989 -7.485 9.018 1 81.75 263 GLU A O 1
ATOM 1980 N N . VAL A 1 264 ? 29.038 -6.581 11.16 1 83.85 264 VAL A N 1
ATOM 1981 C CA . VAL A 1 264 ? 30.293 -7.237 11.513 1 83.85 264 VAL A CA 1
ATOM 1982 C C . VAL A 1 264 ? 30.08 -8.143 12.724 1 83.85 264 VAL A C 1
ATOM 1984 O O . VAL A 1 264 ? 29.4 -7.762 13.68 1 83.85 264 VAL A O 1
ATOM 1987 N N . PRO A 1 265 ? 30.593 -9.333 12.676 1 83.1 265 PRO A N 1
ATOM 1988 C CA . PRO A 1 265 ? 30.37 -10.305 13.749 1 83.1 265 PRO A CA 1
ATOM 1989 C C . PRO A 1 265 ? 30.809 -9.786 15.116 1 83.1 265 PRO A C 1
ATOM 1991 O O . PRO A 1 265 ? 30.243 -10.176 16.14 1 83.1 265 PRO A O 1
ATOM 1994 N N . GLU A 1 266 ? 31.691 -8.869 15.183 1 87.37 266 GLU A N 1
ATOM 1995 C CA . GLU A 1 266 ? 32.267 -8.398 16.439 1 87.37 266 GLU A CA 1
ATOM 1996 C C . GLU A 1 266 ? 31.42 -7.288 17.053 1 87.37 266 GLU A C 1
ATOM 1998 O O . GLU A 1 266 ? 31.589 -6.947 18.226 1 87.37 266 GLU A O 1
ATOM 2003 N N . ALA A 1 267 ? 30.531 -6.846 16.212 1 89.76 267 ALA A N 1
ATOM 2004 C CA . ALA A 1 267 ? 29.729 -5.729 16.706 1 89.76 267 ALA A CA 1
ATOM 2005 C C . ALA A 1 267 ? 28.785 -6.18 17.817 1 89.76 267 ALA A C 1
ATOM 2007 O O . ALA A 1 267 ? 28.143 -7.228 17.707 1 89.76 267 ALA A O 1
ATOM 2008 N N . ARG A 1 268 ? 28.797 -5.388 18.942 1 91.59 268 ARG A N 1
ATOM 2009 C CA . ARG A 1 268 ? 27.934 -5.676 20.083 1 91.59 268 ARG A CA 1
ATOM 2010 C C . ARG A 1 268 ? 26.822 -4.639 20.205 1 91.59 268 ARG A C 1
ATOM 2012 O O . ARG A 1 268 ? 27.034 -3.458 19.923 1 91.59 268 ARG A O 1
ATOM 2019 N N . PRO A 1 269 ? 25.602 -5.025 20.595 1 91.93 269 PRO A N 1
ATOM 2020 C CA . PRO A 1 269 ? 24.486 -4.092 20.769 1 91.93 269 PRO A CA 1
ATOM 2021 C C . PRO A 1 269 ? 24.861 -2.875 21.612 1 91.93 269 PRO A C 1
ATOM 2023 O O . PRO A 1 269 ? 24.358 -1.774 21.371 1 91.93 269 PRO A O 1
ATOM 2026 N N . GLU A 1 270 ? 25.805 -3.122 22.55 1 92.86 270 GLU A N 1
ATOM 2027 C CA . GLU A 1 270 ? 26.256 -2.033 23.411 1 92.86 270 GLU A CA 1
ATOM 2028 C C . GLU A 1 270 ? 26.913 -0.922 22.596 1 92.86 270 GLU A C 1
ATOM 2030 O O . GLU A 1 270 ? 26.855 0.25 22.975 1 92.86 270 GLU A O 1
ATOM 2035 N N . ASP A 1 271 ? 27.529 -1.341 21.513 1 93.23 271 ASP A N 1
ATOM 2036 C CA . ASP A 1 271 ? 28.157 -0.357 20.636 1 93.23 271 ASP A CA 1
ATOM 2037 C C . ASP A 1 271 ? 27.115 0.57 20.015 1 93.23 271 ASP A C 1
ATOM 2039 O O . ASP A 1 271 ? 27.357 1.769 19.859 1 93.23 271 ASP A O 1
ATOM 2043 N N . LEU A 1 272 ? 26.012 0.039 19.67 1 92.44 272 LEU A N 1
ATOM 2044 C CA . LEU A 1 272 ? 24.917 0.822 19.108 1 92.44 272 LEU A CA 1
ATOM 2045 C C . LEU A 1 272 ? 24.316 1.749 20.159 1 92.44 272 LEU A C 1
ATOM 2047 O O . LEU A 1 272 ? 23.962 2.891 19.857 1 92.44 272 LEU A O 1
ATOM 2051 N N . LEU A 1 273 ? 24.254 1.26 21.379 1 94.42 273 LEU A N 1
ATOM 2052 C CA . LEU A 1 273 ? 23.775 2.095 22.475 1 94.42 273 LEU A CA 1
ATOM 2053 C C . LEU A 1 273 ? 24.689 3.298 22.682 1 94.42 273 LEU A C 1
ATOM 2055 O O . LEU A 1 273 ? 24.213 4.425 22.838 1 94.42 273 LEU A O 1
ATOM 2059 N N . ALA A 1 274 ? 25.937 2.97 22.675 1 93.82 274 ALA A N 1
ATOM 2060 C CA . ALA A 1 274 ? 26.931 4.026 22.847 1 93.82 274 ALA A CA 1
ATOM 2061 C C . ALA A 1 274 ? 26.843 5.052 21.72 1 93.82 274 ALA A C 1
ATOM 2063 O O . ALA A 1 274 ? 26.992 6.253 21.953 1 93.82 274 ALA A O 1
ATOM 2064 N N . TRP A 1 275 ? 26.588 4.533 20.597 1 92.77 275 TRP A N 1
ATOM 2065 C CA . TRP A 1 275 ? 26.45 5.405 19.436 1 92.77 275 TRP A CA 1
ATOM 2066 C C . TRP A 1 275 ? 25.265 6.35 19.602 1 92.77 275 TRP A C 1
ATOM 2068 O O . TRP A 1 275 ? 25.371 7.546 19.32 1 92.77 275 TRP A O 1
ATOM 2078 N N . CYS A 1 276 ? 24.164 5.884 20.066 1 93.32 276 CYS A N 1
ATOM 2079 C CA . CYS A 1 276 ? 22.979 6.7 20.307 1 93.32 276 CYS A CA 1
ATOM 2080 C C . CYS A 1 276 ? 23.26 7.775 21.35 1 93.32 276 CYS A C 1
ATOM 2082 O O . CYS A 1 276 ? 22.906 8.939 21.159 1 93.32 276 CYS A O 1
ATOM 2084 N N . ARG A 1 277 ? 23.985 7.382 22.353 1 93.71 277 ARG A N 1
ATOM 2085 C CA . ARG A 1 277 ? 24.315 8.312 23.428 1 93.71 277 ARG A CA 1
ATOM 2086 C C . ARG A 1 277 ? 25.232 9.423 22.928 1 93.71 277 ARG A C 1
ATOM 2088 O O . ARG A 1 277 ? 25.078 10.584 23.314 1 93.71 277 ARG A O 1
ATOM 2095 N N . ALA A 1 278 ? 26.103 9.058 22.152 1 92.03 278 ALA A N 1
ATOM 2096 C CA . ALA A 1 278 ? 27.055 10.023 21.609 1 92.03 278 ALA A CA 1
ATOM 2097 C C . ALA A 1 278 ? 26.346 11.077 20.763 1 92.03 278 ALA A C 1
ATOM 2099 O O . ALA A 1 278 ? 26.855 12.187 20.588 1 92.03 278 ALA A O 1
ATOM 2100 N N . ARG A 1 279 ? 25.215 10.776 20.333 1 88.97 279 ARG A N 1
ATOM 2101 C CA . ARG A 1 279 ? 24.454 11.696 19.493 1 88.97 279 ARG A CA 1
ATOM 2102 C C . ARG A 1 279 ? 23.437 12.477 20.318 1 88.97 279 ARG A C 1
ATOM 2104 O O . ARG A 1 279 ? 22.618 13.215 19.767 1 88.97 279 ARG A O 1
ATOM 2111 N N . GLY A 1 280 ? 23.426 12.16 21.586 1 87.79 280 GLY A N 1
ATOM 2112 C CA . GLY A 1 280 ? 22.559 12.911 22.48 1 87.79 280 GLY A CA 1
ATOM 2113 C C . GLY A 1 280 ? 21.244 12.211 22.764 1 87.79 280 GLY A C 1
ATOM 2114 O O . GLY A 1 280 ? 20.352 12.786 23.392 1 87.79 280 GLY A O 1
ATOM 2115 N N . ALA A 1 281 ? 21.09 11.011 22.258 1 92.33 281 ALA A N 1
ATOM 2116 C CA . ALA A 1 281 ? 19.881 10.238 22.529 1 92.33 281 ALA A CA 1
ATOM 2117 C C . ALA A 1 281 ? 20.074 9.322 23.735 1 92.33 281 ALA A C 1
ATOM 2119 O O . ALA A 1 281 ? 21.174 8.816 23.967 1 92.33 281 ALA A O 1
ATOM 2120 N N . GLU A 1 282 ? 19.009 9.144 24.509 1 93.8 282 GLU A N 1
ATOM 2121 C CA . GLU A 1 282 ? 19.055 8.272 25.679 1 93.8 282 GLU A CA 1
ATOM 2122 C C . GLU A 1 282 ? 18.336 6.952 25.412 1 93.8 282 GLU A C 1
ATOM 2124 O O . GLU A 1 282 ? 17.106 6.914 25.334 1 93.8 282 GLU A O 1
ATOM 2129 N N . PRO A 1 283 ? 19.088 5.857 25.3 1 94.34 283 PRO A N 1
ATOM 2130 C CA . PRO A 1 283 ? 18.429 4.564 25.104 1 94.34 283 PRO A CA 1
ATOM 2131 C C . PRO A 1 283 ? 17.569 4.153 26.297 1 94.34 283 PRO A C 1
ATOM 2133 O O . PRO A 1 283 ? 18.042 4.163 27.436 1 94.34 283 PRO A O 1
ATOM 2136 N N . VAL A 1 284 ? 16.365 3.875 26.031 1 93.82 284 VAL A N 1
ATOM 2137 C CA . VAL A 1 284 ? 15.45 3.473 27.094 1 93.82 284 VAL A CA 1
ATOM 2138 C C . VAL A 1 284 ? 15.081 2.001 26.928 1 93.82 284 VAL A C 1
ATOM 2140 O O . VAL A 1 284 ? 14.357 1.439 27.754 1 93.82 284 VAL A O 1
ATOM 2143 N N . GLY A 1 285 ? 15.476 1.395 25.799 1 92.45 285 GLY A N 1
ATOM 2144 C CA . GLY A 1 285 ? 15.219 -0.013 25.542 1 92.45 285 GLY A CA 1
ATOM 2145 C C . GLY A 1 285 ? 16.015 -0.561 24.372 1 92.45 285 GLY A C 1
ATOM 2146 O O . GLY A 1 285 ? 16.465 0.198 23.511 1 92.45 285 GLY A O 1
ATOM 2147 N N . MET A 1 286 ? 16.25 -1.899 24.445 1 92.38 286 MET A N 1
ATOM 2148 C CA . MET A 1 286 ? 16.924 -2.602 23.358 1 92.38 286 MET A CA 1
ATOM 2149 C C . MET A 1 286 ? 16.393 -4.025 23.218 1 92.38 286 MET A C 1
ATOM 2151 O O . MET A 1 286 ? 16.113 -4.689 24.218 1 92.38 286 MET A O 1
ATOM 2155 N N . GLU A 1 287 ? 16.204 -4.345 22.062 1 91.03 287 GLU A N 1
ATOM 2156 C CA . GLU A 1 287 ? 15.755 -5.709 21.797 1 91.03 287 GLU A CA 1
ATOM 2157 C C . GLU A 1 287 ? 16.487 -6.308 20.599 1 91.03 287 GLU A C 1
ATOM 2159 O O . GLU A 1 287 ? 16.804 -5.599 19.641 1 91.03 287 GLU A O 1
ATOM 2164 N N . GLU A 1 288 ? 16.798 -7.59 20.736 1 88.44 288 GLU A N 1
ATOM 2165 C CA . GLU A 1 288 ? 17.307 -8.373 19.614 1 88.44 288 GLU A CA 1
ATOM 2166 C C . GLU A 1 288 ? 16.284 -9.408 19.154 1 88.44 288 GLU A C 1
ATOM 2168 O O . GLU A 1 288 ? 15.772 -10.184 19.962 1 88.44 288 GLU A O 1
ATOM 2173 N N . ARG A 1 289 ? 15.902 -9.256 17.928 1 85.31 289 ARG A N 1
ATOM 2174 C CA . ARG A 1 289 ? 14.907 -10.181 17.397 1 85.31 289 ARG A CA 1
ATOM 2175 C C . ARG A 1 289 ? 15.194 -10.517 15.938 1 85.31 289 ARG A C 1
ATOM 2177 O O . ARG A 1 289 ? 16.103 -9.945 15.332 1 85.31 289 ARG A O 1
ATOM 2184 N N . GLU A 1 290 ? 14.464 -11.467 15.425 1 84.06 290 GLU A N 1
ATOM 2185 C CA . GLU A 1 290 ? 14.526 -11.765 13.997 1 84.06 290 GLU A CA 1
ATOM 2186 C C . GLU A 1 290 ? 13.882 -10.654 13.173 1 84.06 290 GLU A C 1
ATOM 2188 O O . GLU A 1 290 ? 12.86 -10.092 13.571 1 84.06 290 GLU A O 1
ATOM 2193 N N . PRO A 1 291 ? 14.453 -10.369 12.043 1 85.68 291 PRO A N 1
ATOM 2194 C CA . PRO A 1 291 ? 13.876 -9.325 11.193 1 85.68 291 PRO A CA 1
ATOM 2195 C C . PRO A 1 291 ? 12.569 -9.757 10.532 1 85.68 291 PRO A C 1
ATOM 2197 O O . PRO A 1 291 ? 12.353 -10.95 10.305 1 85.68 291 PRO A O 1
ATOM 2200 N N . ASP A 1 292 ? 11.703 -8.784 10.357 1 83.01 292 ASP A N 1
ATOM 2201 C CA . ASP A 1 292 ? 10.553 -9.063 9.503 1 83.01 292 ASP A CA 1
ATOM 2202 C C . ASP A 1 292 ? 10.925 -8.95 8.027 1 83.01 292 ASP A C 1
ATOM 2204 O O . ASP A 1 292 ? 12.082 -8.692 7.691 1 83.01 292 ASP A O 1
ATOM 2208 N N . LEU A 1 293 ? 10.03 -9.144 7.146 1 87.9 293 LEU A N 1
ATOM 2209 C CA . LEU A 1 293 ? 10.326 -9.221 5.719 1 87.9 293 LEU A CA 1
ATOM 2210 C C . LEU A 1 293 ? 10.79 -7.869 5.187 1 87.9 293 LEU A C 1
ATOM 2212 O O . LEU A 1 293 ? 11.673 -7.805 4.328 1 87.9 293 LEU A O 1
ATOM 2216 N N . GLU A 1 294 ? 10.125 -6.813 5.69 1 87.52 294 GLU A N 1
ATOM 2217 C CA . GLU A 1 294 ? 10.534 -5.483 5.249 1 87.52 294 GLU A CA 1
ATOM 2218 C C . GLU A 1 294 ? 11.981 -5.194 5.639 1 87.52 294 GLU A C 1
ATOM 2220 O O . GLU A 1 294 ? 12.751 -4.662 4.836 1 87.52 294 GLU A O 1
ATOM 2225 N N . GLU A 1 295 ? 12.334 -5.493 6.82 1 85.61 295 GLU A N 1
ATOM 2226 C CA . GLU A 1 295 ? 13.689 -5.268 7.315 1 85.61 295 GLU A CA 1
ATOM 2227 C C . GLU A 1 295 ? 14.707 -6.09 6.53 1 85.61 295 GLU A C 1
ATOM 2229 O O . GLU A 1 295 ? 15.777 -5.591 6.178 1 85.61 295 GLU A O 1
ATOM 2234 N N . ALA A 1 296 ? 14.336 -7.322 6.248 1 88.06 296 ALA A N 1
ATOM 2235 C CA . ALA A 1 296 ? 15.196 -8.17 5.427 1 88.06 296 ALA A CA 1
ATOM 2236 C C . ALA A 1 296 ? 15.347 -7.599 4.019 1 88.06 296 ALA A C 1
ATOM 2238 O O . ALA A 1 296 ? 16.452 -7.562 3.473 1 88.06 296 ALA A O 1
ATOM 2239 N N . PHE A 1 297 ? 14.257 -7.189 3.448 1 91 297 PHE A N 1
ATOM 2240 C CA . PHE A 1 297 ? 14.224 -6.588 2.12 1 91 297 PHE A CA 1
ATOM 2241 C C . PHE A 1 297 ? 15.17 -5.396 2.041 1 91 297 PHE A C 1
ATOM 2243 O O . PHE A 1 297 ? 15.985 -5.304 1.121 1 91 297 PHE A O 1
ATOM 2250 N N . LEU A 1 298 ? 15.023 -4.513 3.023 1 87.07 298 LEU A N 1
ATOM 2251 C CA . LEU A 1 298 ? 15.845 -3.309 3.055 1 87.07 298 LEU A CA 1
ATOM 2252 C C . LEU A 1 298 ? 17.324 -3.662 3.171 1 87.07 298 LEU A C 1
ATOM 2254 O O . LEU A 1 298 ? 18.161 -3.088 2.472 1 87.07 298 LEU A O 1
ATOM 2258 N N . ALA A 1 299 ? 17.641 -4.552 3.942 1 85.74 299 ALA A N 1
ATOM 2259 C CA . ALA A 1 299 ? 19.028 -4.954 4.164 1 85.74 299 ALA A CA 1
ATOM 2260 C C . ALA A 1 299 ? 19.623 -5.589 2.911 1 85.74 299 ALA A C 1
ATOM 2262 O O . ALA A 1 299 ? 20.8 -5.385 2.603 1 85.74 299 ALA A O 1
ATOM 2263 N N . LEU A 1 300 ? 18.817 -6.298 2.197 1 86.57 300 LEU A N 1
ATOM 2264 C CA . LEU A 1 300 ? 19.309 -7.089 1.074 1 86.57 300 LEU A CA 1
ATOM 2265 C C . LEU A 1 300 ? 19.357 -6.253 -0.2 1 86.57 300 LEU A C 1
ATOM 2267 O O . LEU A 1 300 ? 20.036 -6.618 -1.162 1 86.57 300 LEU A O 1
ATOM 2271 N N . THR A 1 301 ? 18.621 -5.177 -0.232 1 86.91 301 THR A N 1
ATOM 2272 C CA . THR A 1 301 ? 18.494 -4.467 -1.5 1 86.91 301 THR A CA 1
ATOM 2273 C C . THR A 1 301 ? 19.112 -3.075 -1.405 1 86.91 301 THR A C 1
ATOM 2275 O O . THR A 1 301 ? 19.23 -2.372 -2.411 1 86.91 301 THR A O 1
ATOM 2278 N N . THR A 1 302 ? 19.268 -2.585 -0.23 1 77.74 302 THR A N 1
ATOM 2279 C CA . THR A 1 302 ? 19.897 -1.279 -0.071 1 77.74 302 THR A CA 1
ATOM 2280 C C . THR A 1 302 ? 21.383 -1.429 0.243 1 77.74 302 THR A C 1
ATOM 2282 O O . THR A 1 302 ? 21.754 -2.099 1.208 1 77.74 302 THR A O 1
ATOM 2285 N N . PRO A 1 303 ? 22.137 -0.98 -0.748 1 67.97 303 PRO A N 1
ATOM 2286 C CA . PRO A 1 303 ? 23.573 -1.045 -0.47 1 67.97 303 PRO A CA 1
ATOM 2287 C C . PRO A 1 303 ? 23.969 -0.257 0.776 1 67.97 303 PRO A C 1
ATOM 2289 O O . PRO A 1 303 ? 23.312 0.727 1.124 1 67.97 303 PRO A O 1
ATOM 2292 N N . PRO A 1 304 ? 24.819 -0.829 1.599 1 59.32 304 PRO A N 1
ATOM 2293 C CA . PRO A 1 304 ? 25.326 -0.064 2.741 1 59.32 304 PRO A CA 1
ATOM 2294 C C . PRO A 1 304 ? 25.873 1.304 2.339 1 59.32 304 PRO A C 1
ATOM 2296 O O . PRO A 1 304 ? 26.539 1.428 1.308 1 59.32 304 PRO A O 1
ATOM 2299 N N . GLU A 1 305 ? 24.942 2.119 2.166 1 52.28 305 GLU A N 1
ATOM 2300 C CA . GLU A 1 305 ? 25.559 3.403 1.846 1 52.28 305 GLU A CA 1
ATOM 2301 C C . GLU A 1 305 ? 26.658 3.752 2.845 1 52.28 305 GLU A C 1
ATOM 2303 O O . GLU A 1 305 ? 26.543 3.446 4.034 1 52.28 305 GLU A O 1
ATOM 2308 N N . ALA A 1 306 ? 27.871 3.843 2.4 1 43.64 306 ALA A N 1
ATOM 2309 C CA . ALA A 1 306 ? 28.924 4.382 3.257 1 43.64 306 ALA A CA 1
ATOM 2310 C C . ALA A 1 306 ? 28.424 5.587 4.047 1 43.64 306 ALA A C 1
ATOM 2312 O O . ALA A 1 306 ? 27.643 6.393 3.535 1 43.64 306 ALA A O 1
ATOM 2313 N N . ALA A 1 307 ? 28.273 5.35 5.441 1 40.12 307 ALA A N 1
ATOM 2314 C CA . ALA A 1 307 ? 28.072 6.472 6.354 1 40.12 307 ALA A CA 1
ATOM 2315 C C . ALA A 1 307 ? 28.725 7.742 5.816 1 40.12 307 ALA A C 1
ATOM 2317 O O . ALA A 1 307 ? 29.864 7.71 5.345 1 40.12 307 ALA A O 1
ATOM 2318 N N . PRO A 1 308 ? 27.816 8.838 5.656 1 33.12 308 PRO A N 1
ATOM 2319 C CA . PRO A 1 308 ? 28.724 9.955 5.385 1 33.12 308 PRO A CA 1
ATOM 2320 C C . PRO A 1 308 ? 29.85 10.061 6.411 1 33.12 308 PRO A C 1
ATOM 2322 O O . PRO A 1 308 ? 29.693 9.625 7.554 1 33.12 308 PRO A O 1
ATOM 2325 N N . MET B 1 1 ? -3.216 25.501 14.661 1 92.77 1 MET B N 1
ATOM 2326 C CA . MET B 1 1 ? -2.721 25.817 13.324 1 92.77 1 MET B CA 1
ATOM 2327 C C . MET B 1 1 ? -3.8 25.578 12.273 1 92.77 1 MET B C 1
ATOM 2329 O O . MET B 1 1 ? -4.026 26.424 11.406 1 92.77 1 MET B O 1
ATOM 2333 N N . LEU B 1 2 ? -4.569 24.461 12.346 1 97.58 2 LEU B N 1
ATOM 2334 C CA . LEU B 1 2 ? -5.627 24.111 11.405 1 97.58 2 LEU B CA 1
ATOM 2335 C C . LEU B 1 2 ? -6.928 23.805 12.14 1 97.58 2 LEU B C 1
ATOM 2337 O O . LEU B 1 2 ? -6.945 22.993 13.069 1 97.58 2 LEU B O 1
ATOM 2341 N N . GLU B 1 3 ? -7.968 24.51 11.747 1 98.21 3 GLU B N 1
ATOM 2342 C CA . GLU B 1 3 ? -9.281 24.286 12.344 1 98.21 3 GLU B CA 1
ATOM 2343 C C . GLU B 1 3 ? -10.34 24.047 11.272 1 98.21 3 GLU B C 1
ATOM 2345 O O . GLU B 1 3 ? -10.49 24.851 10.349 1 98.21 3 GLU B O 1
ATOM 2350 N N . VAL B 1 4 ? -10.96 22.939 11.364 1 98.27 4 VAL B N 1
ATOM 2351 C CA . VAL B 1 4 ? -12.109 22.609 10.528 1 98.27 4 VAL B CA 1
ATOM 2352 C C . VAL B 1 4 ? -13.386 22.653 11.365 1 98.27 4 VAL B C 1
ATOM 2354 O O . VAL B 1 4 ? -13.488 21.975 12.39 1 98.27 4 VAL B O 1
ATOM 2357 N N . ARG B 1 5 ? -14.337 23.474 10.922 1 97.86 5 ARG B N 1
ATOM 2358 C CA . ARG B 1 5 ? -15.521 23.716 11.74 1 97.86 5 ARG B CA 1
ATOM 2359 C C . ARG B 1 5 ? -16.792 23.333 10.99 1 97.86 5 ARG B C 1
ATOM 2361 O O . ARG B 1 5 ? -17.3 24.112 10.181 1 97.86 5 ARG B O 1
ATOM 2368 N N . GLY B 1 6 ? -17.301 22.151 11.303 1 97.66 6 GLY B N 1
ATOM 2369 C CA . GLY B 1 6 ? -18.614 21.73 10.839 1 97.66 6 GLY B CA 1
ATOM 2370 C C . GLY B 1 6 ? -18.734 21.707 9.327 1 97.66 6 GLY B C 1
ATOM 2371 O O . GLY B 1 6 ? -19.717 22.201 8.77 1 97.66 6 GLY B O 1
ATOM 2372 N N . VAL B 1 7 ? -17.824 21.207 8.653 1 98.15 7 VAL B N 1
ATOM 2373 C CA . VAL B 1 7 ? -17.753 21.259 7.196 1 98.15 7 VAL B CA 1
ATOM 2374 C C . VAL B 1 7 ? -18.692 20.216 6.595 1 98.15 7 VAL B C 1
ATOM 2376 O O . VAL B 1 7 ? -18.668 19.048 6.993 1 98.15 7 VAL B O 1
ATOM 2379 N N . LYS B 1 8 ? -19.529 20.68 5.722 1 98.43 8 LYS B N 1
ATOM 2380 C CA . LYS B 1 8 ? -20.441 19.833 4.959 1 98.43 8 LYS B CA 1
ATOM 2381 C C . LYS B 1 8 ? -20.226 20.005 3.458 1 98.43 8 LYS B C 1
ATOM 2383 O O . LYS B 1 8 ? -19.912 21.103 2.993 1 98.43 8 LYS B O 1
ATOM 2388 N N . LYS B 1 9 ? -20.304 19.007 2.713 1 98.16 9 LYS B N 1
ATOM 2389 C CA . LYS B 1 9 ? -20.209 19.029 1.256 1 98.16 9 LYS B CA 1
ATOM 2390 C C . LYS B 1 9 ? -21.052 17.92 0.633 1 98.16 9 LYS B C 1
ATOM 2392 O O . LYS B 1 9 ? -20.965 16.761 1.044 1 98.16 9 LYS B O 1
ATOM 2397 N N . ALA B 1 10 ? -21.83 18.235 -0.325 1 97.08 10 ALA B N 1
ATOM 2398 C CA . ALA B 1 10 ? -22.658 17.26 -1.03 1 97.08 10 ALA B CA 1
ATOM 2399 C C . ALA B 1 10 ? -22.444 17.347 -2.539 1 97.08 10 ALA B C 1
ATOM 2401 O O . ALA B 1 10 ? -22.222 18.433 -3.079 1 97.08 10 ALA B O 1
ATOM 2402 N N . TYR B 1 11 ? -22.395 16.262 -3.189 1 94.53 11 TYR B N 1
ATOM 2403 C CA . TYR B 1 11 ? -22.445 16.133 -4.641 1 94.53 11 TYR B CA 1
ATOM 2404 C C . TYR B 1 11 ? -23.767 15.519 -5.089 1 94.53 11 TYR B C 1
ATOM 2406 O O . TYR B 1 11 ? -23.926 14.296 -5.075 1 94.53 11 TYR B O 1
ATOM 2414 N N . GLY B 1 12 ? -24.625 16.372 -5.505 1 93.28 12 GLY B N 1
ATOM 2415 C CA . GLY B 1 12 ? -25.965 15.864 -5.749 1 93.28 12 GLY B CA 1
ATOM 2416 C C . GLY B 1 12 ? -26.62 15.289 -4.507 1 93.28 12 GLY B C 1
ATOM 2417 O O . GLY B 1 12 ? -26.731 15.969 -3.486 1 93.28 12 GLY B O 1
ATOM 2418 N N . GLU B 1 13 ? -26.905 13.959 -4.627 1 91.73 13 GLU B N 1
ATOM 2419 C CA . GLU B 1 13 ? -27.609 13.311 -3.524 1 91.73 13 GLU B CA 1
ATOM 2420 C C . GLU B 1 13 ? -26.628 12.69 -2.534 1 91.73 13 GLU B C 1
ATOM 2422 O O . GLU B 1 13 ? -27.021 12.273 -1.442 1 91.73 13 GLU B O 1
ATOM 2427 N N . VAL B 1 14 ? -25.421 12.747 -2.839 1 91.64 14 VAL B N 1
ATOM 2428 C CA . VAL B 1 14 ? -24.428 12.093 -1.993 1 91.64 14 VAL B CA 1
ATOM 2429 C C . VAL B 1 14 ? -23.762 13.125 -1.085 1 91.64 14 VAL B C 1
ATOM 2431 O O . VAL B 1 14 ? -23.118 14.06 -1.566 1 91.64 14 VAL B O 1
ATOM 2434 N N . GLU B 1 15 ? -23.972 12.934 0.176 1 95.54 15 GLU B N 1
ATOM 2435 C CA . GLU B 1 15 ? -23.285 13.776 1.15 1 95.54 15 GLU B CA 1
ATOM 2436 C C . GLU B 1 15 ? -21.886 13.245 1.45 1 95.54 15 GLU B C 1
ATOM 2438 O O . GLU B 1 15 ? -21.727 12.313 2.242 1 95.54 15 GLU B O 1
ATOM 2443 N N . ALA B 1 16 ? -20.954 13.874 0.909 1 96.43 16 ALA B N 1
ATOM 2444 C CA . ALA B 1 16 ? -19.575 13.414 1.051 1 96.43 16 ALA B CA 1
ATOM 2445 C C . ALA B 1 16 ? -19.033 13.728 2.442 1 96.43 16 ALA B C 1
ATOM 2447 O O . ALA B 1 16 ? -18.271 12.941 3.01 1 96.43 16 ALA B O 1
ATOM 2448 N N . LEU B 1 17 ? -19.397 14.893 2.989 1 98.47 17 LEU B N 1
ATOM 2449 C CA . LEU B 1 17 ? -19.028 15.313 4.337 1 98.47 17 LEU B CA 1
ATOM 2450 C C . LEU B 1 17 ? -20.253 15.783 5.114 1 98.47 17 LEU B C 1
ATOM 2452 O O . LEU B 1 17 ? -21.063 16.555 4.597 1 98.47 17 LEU B O 1
ATOM 2456 N N . ARG B 1 18 ? -20.376 15.328 6.321 1 98.05 18 ARG B N 1
ATOM 2457 C CA . ARG B 1 18 ? -21.597 15.523 7.097 1 98.05 18 ARG B CA 1
ATOM 2458 C C . ARG B 1 18 ? -21.303 16.247 8.406 1 98.05 18 ARG B C 1
ATOM 2460 O O . ARG B 1 18 ? -21.706 15.79 9.478 1 98.05 18 ARG B O 1
ATOM 2467 N N . GLY B 1 19 ? -20.635 17.349 8.318 1 97.97 19 GLY B N 1
ATOM 2468 C CA . GLY B 1 19 ? -20.37 18.161 9.495 1 97.97 19 GLY B CA 1
ATOM 2469 C C . GLY B 1 19 ? -19.08 17.785 10.2 1 97.97 19 GLY B C 1
ATOM 2470 O O . GLY B 1 19 ? -19.072 17.56 11.412 1 97.97 19 GLY B O 1
ATOM 2471 N N . VAL B 1 20 ? -18.034 17.736 9.44 1 98.11 20 VAL B N 1
ATOM 2472 C CA . VAL B 1 20 ? -16.737 17.307 9.955 1 98.11 20 VAL B CA 1
ATOM 2473 C C . VAL B 1 20 ? -16.056 18.47 10.672 1 98.11 20 VAL B C 1
ATOM 2475 O O . VAL B 1 20 ? -16.056 19.599 10.176 1 98.11 20 VAL B O 1
ATOM 2478 N N . GLY B 1 21 ? -15.475 18.144 11.862 1 98.19 21 GLY B N 1
ATOM 2479 C CA . GLY B 1 21 ? -14.748 19.147 12.623 1 98.19 21 GLY B CA 1
ATOM 2480 C C . GLY B 1 21 ? -13.577 18.574 13.399 1 98.19 21 GLY B C 1
ATOM 2481 O O . GLY B 1 21 ? -13.667 17.474 13.946 1 98.19 21 GLY B O 1
ATOM 2482 N N . PHE B 1 22 ? -12.502 19.34 13.407 1 97.83 22 PHE B N 1
ATOM 2483 C CA . PHE B 1 22 ? -11.338 18.965 14.201 1 97.83 22 PHE B CA 1
ATOM 2484 C C . PHE B 1 22 ? -10.335 20.111 14.265 1 97.83 22 PHE B C 1
ATOM 2486 O O . PHE B 1 22 ? -10.46 21.094 13.532 1 97.83 22 PHE B O 1
ATOM 2493 N N . VAL B 1 23 ? -9.416 19.997 15.147 1 97.59 23 VAL B N 1
ATOM 2494 C CA . VAL B 1 23 ? -8.362 20.992 15.314 1 97.59 23 VAL B CA 1
ATOM 2495 C C . VAL B 1 23 ? -7 20.303 15.343 1 97.59 23 VAL B C 1
ATOM 2497 O O . VAL B 1 23 ? -6.847 19.242 15.953 1 97.59 23 VAL B O 1
ATOM 2500 N N . CYS B 1 24 ? -6.056 20.887 14.616 1 97.09 24 CYS B N 1
ATOM 2501 C CA . CYS B 1 24 ? -4.673 20.423 14.638 1 97.09 24 CYS B CA 1
ATOM 2502 C C . CYS B 1 24 ? -3.737 21.524 15.122 1 97.09 24 CYS B C 1
ATOM 2504 O O . CYS B 1 24 ? -3.92 22.695 14.782 1 97.09 24 CYS B O 1
ATOM 2506 N N . GLY B 1 25 ? -2.723 21.093 15.848 1 94.89 25 GLY B N 1
ATOM 2507 C CA . GLY B 1 25 ? -1.747 22.03 16.381 1 94.89 25 GLY B CA 1
ATOM 2508 C C . GLY B 1 25 ? -0.772 22.535 15.336 1 94.89 25 GLY B C 1
ATOM 2509 O O . GLY B 1 25 ? -1.03 22.427 14.135 1 94.89 25 GLY B O 1
ATOM 2510 N N . GLU B 1 26 ? 0.335 23.107 15.785 1 94.84 26 GLU B N 1
ATOM 2511 C CA . GLU B 1 26 ? 1.265 23.814 14.909 1 94.84 26 GLU B CA 1
ATOM 2512 C C . GLU B 1 26 ? 2.24 22.847 14.244 1 94.84 26 GLU B C 1
ATOM 2514 O O . GLU B 1 26 ? 2.872 23.187 13.241 1 94.84 26 GLU B O 1
ATOM 2519 N N . ARG B 1 27 ? 2.391 21.781 14.923 1 94.55 27 ARG B N 1
ATOM 2520 C CA . ARG B 1 27 ? 3.348 20.817 14.39 1 94.55 27 ARG B CA 1
ATOM 2521 C C . ARG B 1 27 ? 2.883 19.387 14.641 1 94.55 27 ARG B C 1
ATOM 2523 O O . ARG B 1 27 ? 1.894 19.164 15.342 1 94.55 27 ARG B O 1
ATOM 2530 N N . GLY B 1 28 ? 3.564 18.489 13.963 1 93.32 28 GLY B N 1
ATOM 2531 C CA . GLY B 1 28 ? 3.227 17.083 14.121 1 93.32 28 GLY B CA 1
ATOM 2532 C C . GLY B 1 28 ? 2.648 16.464 12.863 1 93.32 28 GLY B C 1
ATOM 2533 O O . GLY B 1 28 ? 2.365 17.168 11.892 1 93.32 28 GLY B O 1
ATOM 2534 N N . CYS B 1 29 ? 2.501 15.16 12.932 1 94.6 29 CYS B N 1
ATOM 2535 C CA . CYS B 1 29 ? 1.949 14.404 11.813 1 94.6 29 CYS B CA 1
ATOM 2536 C C . CYS B 1 29 ? 0.578 13.837 12.162 1 94.6 29 CYS B C 1
ATOM 2538 O O . CYS B 1 29 ? 0.434 13.111 13.148 1 94.6 29 CYS B O 1
ATOM 2540 N N . VAL B 1 30 ? -0.415 14.213 11.386 1 97.03 30 VAL B N 1
ATOM 2541 C CA . VAL B 1 30 ? -1.786 13.754 11.579 1 97.03 30 VAL B CA 1
ATOM 2542 C C . VAL B 1 30 ? -2.227 12.922 10.377 1 97.03 30 VAL B C 1
ATOM 2544 O O . VAL B 1 30 ? -2.077 13.35 9.23 1 97.03 30 VAL B O 1
ATOM 2547 N N . GLY B 1 31 ? -2.72 11.738 10.639 1 97.09 31 GLY B N 1
ATOM 2548 C CA . GLY B 1 31 ? -3.207 10.869 9.58 1 97.09 31 GLY B CA 1
ATOM 2549 C C . GLY B 1 31 ? -4.711 10.942 9.392 1 97.09 31 GLY B C 1
ATOM 2550 O O . GLY B 1 31 ? -5.467 10.874 10.364 1 97.09 31 GLY B O 1
ATOM 2551 N N . LEU B 1 32 ? -5.104 11.194 8.198 1 97.88 32 LEU B N 1
ATOM 2552 C CA . LEU B 1 32 ? -6.502 11.069 7.801 1 97.88 32 LEU B CA 1
ATOM 2553 C C . LEU B 1 32 ? -6.764 9.715 7.152 1 97.88 32 LEU B C 1
ATOM 2555 O O . LEU B 1 32 ? -6.294 9.452 6.043 1 97.88 32 LEU B O 1
ATOM 2559 N N . ILE B 1 33 ? -7.512 8.895 7.849 1 96.65 33 ILE B N 1
ATOM 2560 C CA . ILE B 1 33 ? -7.735 7.544 7.346 1 96.65 33 ILE B CA 1
ATOM 2561 C C . ILE B 1 33 ? -9.233 7.287 7.202 1 96.65 33 ILE B C 1
ATOM 2563 O O . ILE B 1 33 ? -10.051 8.001 7.787 1 96.65 33 ILE B O 1
ATOM 2567 N N . GLY B 1 34 ? -9.59 6.329 6.38 1 94.19 34 GLY B N 1
ATOM 2568 C CA . GLY B 1 34 ? -10.958 5.954 6.057 1 94.19 34 GLY B CA 1
ATOM 2569 C C . GLY B 1 34 ? -11.065 5.114 4.798 1 94.19 34 GLY B C 1
ATOM 2570 O O . GLY B 1 34 ? -10.133 5.074 3.992 1 94.19 34 GLY B O 1
ATOM 2571 N N . PRO B 1 35 ? -12.182 4.45 4.659 1 91.51 35 PRO B N 1
ATOM 2572 C CA . PRO B 1 35 ? -12.374 3.666 3.437 1 91.51 35 PRO B CA 1
ATOM 2573 C C . PRO B 1 35 ? -12.479 4.537 2.188 1 91.51 35 PRO B C 1
ATOM 2575 O O . PRO B 1 35 ? -12.569 5.764 2.291 1 91.51 35 PRO B O 1
ATOM 2578 N N . ASN B 1 36 ? -12.392 3.851 1.08 1 87.1 36 ASN B N 1
ATOM 2579 C CA . ASN B 1 36 ? -12.626 4.576 -0.164 1 87.1 36 ASN B CA 1
ATOM 2580 C C . ASN B 1 36 ? -14.015 5.209 -0.192 1 87.1 36 ASN B C 1
ATOM 2582 O O . ASN B 1 36 ? -14.993 4.588 0.228 1 87.1 36 ASN B O 1
ATOM 2586 N N . GLY B 1 37 ? -14.089 6.433 -0.542 1 88.34 37 GLY B N 1
ATOM 2587 C CA . GLY B 1 37 ? -15.367 7.125 -0.609 1 88.34 37 GLY B CA 1
ATOM 2588 C C . GLY B 1 37 ? -15.778 7.747 0.712 1 88.34 37 GLY B C 1
ATOM 2589 O O . GLY B 1 37 ? -16.869 8.309 0.826 1 88.34 37 GLY B O 1
ATOM 2590 N N . ALA B 1 38 ? -14.906 7.681 1.639 1 92.85 38 ALA B N 1
ATOM 2591 C CA . ALA B 1 38 ? -15.255 8.181 2.966 1 92.85 38 ALA B CA 1
ATOM 2592 C C . ALA B 1 38 ? -15.302 9.706 2.983 1 92.85 38 ALA B C 1
ATOM 2594 O O . ALA B 1 38 ? -15.837 10.306 3.919 1 92.85 38 ALA B O 1
ATOM 2595 N N . GLY B 1 39 ? -14.688 10.369 2 1 95.04 39 GLY B N 1
ATOM 2596 C CA . GLY B 1 39 ? -14.665 11.822 1.935 1 95.04 39 GLY B CA 1
ATOM 2597 C C . GLY B 1 39 ? -13.283 12.407 2.156 1 95.04 39 GLY B C 1
ATOM 2598 O O . GLY B 1 39 ? -13.133 13.622 2.299 1 95.04 39 GLY B O 1
ATOM 2599 N N . LYS B 1 40 ? -12.247 11.579 2.218 1 96.32 40 LYS B N 1
ATOM 2600 C CA . LYS B 1 40 ? -10.891 12.029 2.518 1 96.32 40 LYS B CA 1
ATOM 2601 C C . LYS B 1 40 ? -10.428 13.085 1.518 1 96.32 40 LYS B C 1
ATOM 2603 O O . LYS B 1 40 ? -10.003 14.174 1.91 1 96.32 40 LYS B O 1
ATOM 2608 N N . SER B 1 41 ? -10.527 12.78 0.203 1 94.38 41 SER B N 1
ATOM 2609 C CA . SER B 1 41 ? -10.065 13.691 -0.839 1 94.38 41 SER B CA 1
ATOM 2610 C C . SER B 1 41 ? -10.871 14.986 -0.838 1 94.38 41 SER B C 1
ATOM 2612 O O . SER B 1 41 ? -10.315 16.069 -1.029 1 94.38 41 SER B O 1
ATOM 2614 N N . THR B 1 42 ? -12.188 14.874 -0.63 1 96.48 42 THR B N 1
ATOM 2615 C CA . THR B 1 42 ? -13.042 16.054 -0.546 1 96.48 42 THR B CA 1
ATOM 2616 C C . THR B 1 42 ? -12.596 16.965 0.594 1 96.48 42 THR B C 1
ATOM 2618 O O . THR B 1 42 ? -12.458 18.176 0.41 1 96.48 42 THR B O 1
ATOM 2621 N N . LEU B 1 43 ? -12.339 16.352 1.694 1 98.04 43 LEU B N 1
ATOM 2622 C CA . LEU B 1 43 ? -11.927 17.119 2.864 1 98.04 43 LEU B CA 1
ATOM 2623 C C . LEU B 1 43 ? -10.58 17.793 2.626 1 98.04 43 LEU B C 1
ATOM 2625 O O . LEU B 1 43 ? -10.407 18.973 2.938 1 98.04 43 LEU B O 1
ATOM 2629 N N . LEU B 1 44 ? -9.626 17.095 2.055 1 97.94 44 LEU B N 1
ATOM 2630 C CA . LEU B 1 44 ? -8.303 17.652 1.797 1 97.94 44 LEU B CA 1
ATOM 2631 C C . LEU B 1 44 ? -8.386 18.817 0.817 1 97.94 44 LEU B C 1
ATOM 2633 O O . LEU B 1 44 ? -7.699 19.827 0.987 1 97.94 44 LEU B O 1
ATOM 2637 N N . ARG B 1 45 ? -9.218 18.714 -0.138 1 96.84 45 ARG B N 1
ATOM 2638 C CA . ARG B 1 45 ? -9.378 19.787 -1.114 1 96.84 45 ARG B CA 1
ATOM 2639 C C . ARG B 1 45 ? -9.994 21.025 -0.472 1 96.84 45 ARG B C 1
ATOM 2641 O O . ARG B 1 45 ? -9.669 22.153 -0.849 1 96.84 45 ARG B O 1
ATOM 2648 N N . ILE B 1 46 ? -10.873 20.8 0.433 1 97.71 46 ILE B N 1
ATOM 2649 C CA . ILE B 1 46 ? -11.487 21.919 1.139 1 97.71 46 ILE B CA 1
ATOM 2650 C C . ILE B 1 46 ? -10.451 22.595 2.035 1 97.71 46 ILE B C 1
ATOM 2652 O O . ILE B 1 46 ? -10.357 23.824 2.068 1 97.71 46 ILE B O 1
ATOM 2656 N N . ILE B 1 47 ? -9.623 21.813 2.69 1 97.89 47 ILE B N 1
ATOM 2657 C CA . ILE B 1 47 ? -8.6 22.324 3.596 1 97.89 47 ILE B CA 1
ATOM 2658 C C . ILE B 1 47 ? -7.585 23.153 2.812 1 97.89 47 ILE B C 1
ATOM 2660 O O . ILE B 1 47 ? -7.085 24.165 3.309 1 97.89 47 ILE B O 1
ATOM 2664 N N . THR B 1 48 ? -7.322 22.788 1.577 1 96.68 48 THR B N 1
ATOM 2665 C CA . THR B 1 48 ? -6.314 23.464 0.768 1 96.68 48 THR B CA 1
ATOM 2666 C C . THR B 1 48 ? -6.932 24.628 -0.003 1 96.68 48 THR B C 1
ATOM 2668 O O . THR B 1 48 ? -6.227 25.366 -0.693 1 96.68 48 THR B O 1
ATOM 2671 N N . GLY B 1 49 ? -8.261 24.719 0.006 1 95.56 49 GLY B N 1
ATOM 2672 C CA . GLY B 1 49 ? -8.958 25.799 -0.674 1 95.56 49 GLY B CA 1
ATOM 2673 C C . GLY B 1 49 ? -9.273 25.487 -2.124 1 95.56 49 GLY B C 1
ATOM 2674 O O . GLY B 1 49 ? -9.788 26.339 -2.851 1 95.56 49 GLY B O 1
ATOM 2675 N N . ALA B 1 50 ? -8.98 24.322 -2.564 1 94.65 50 ALA B N 1
ATOM 2676 C CA . ALA B 1 50 ? -9.263 23.906 -3.935 1 94.65 50 ALA B CA 1
ATOM 2677 C C . ALA B 1 50 ? -10.752 23.636 -4.13 1 94.65 50 ALA B C 1
ATOM 2679 O O . ALA B 1 50 ? -11.235 23.574 -5.264 1 94.65 50 ALA B O 1
ATOM 2680 N N . LEU B 1 51 ? -11.489 23.465 -3.063 1 95.7 51 LEU B N 1
ATOM 2681 C CA . LEU B 1 51 ? -12.929 23.233 -3.062 1 95.7 51 LEU B CA 1
ATOM 2682 C C . LEU B 1 51 ? -13.608 24.031 -1.954 1 95.7 51 LEU B C 1
ATOM 2684 O O . LEU B 1 51 ? -13.083 24.129 -0.843 1 95.7 51 LEU B O 1
ATOM 2688 N N . VAL B 1 52 ? -14.737 24.583 -2.222 1 96.35 52 VAL B N 1
ATOM 2689 C CA . VAL B 1 52 ? -15.497 25.351 -1.241 1 96.35 52 VAL B CA 1
ATOM 2690 C C . VAL B 1 52 ? -16.538 24.453 -0.576 1 96.35 52 VAL B C 1
ATOM 2692 O O . VAL B 1 52 ? -17.286 23.749 -1.257 1 96.35 52 VAL B O 1
ATOM 2695 N N . PRO B 1 53 ? -16.55 24.435 0.686 1 97.6 53 PRO B N 1
ATOM 2696 C CA . PRO B 1 53 ? -17.594 23.657 1.357 1 97.6 53 PRO B CA 1
ATOM 2697 C C . PRO B 1 53 ? -18.977 24.293 1.23 1 97.6 53 PRO B C 1
ATOM 2699 O O . PRO B 1 53 ? -19.087 25.488 0.945 1 97.6 53 PRO B O 1
ATOM 2702 N N . ASP B 1 54 ? -19.999 23.483 1.339 1 97.91 54 ASP B N 1
ATOM 2703 C CA . ASP B 1 54 ? -21.362 24.005 1.335 1 97.91 54 ASP B CA 1
ATOM 2704 C C . ASP B 1 54 ? -21.683 24.714 2.649 1 97.91 54 ASP B C 1
ATOM 2706 O O . ASP B 1 54 ? -22.396 25.719 2.66 1 97.91 54 ASP B O 1
ATOM 2710 N N . GLU B 1 55 ? -21.231 24.156 3.702 1 97.98 55 GLU B N 1
ATOM 2711 C CA . GLU B 1 55 ? -21.354 24.725 5.041 1 97.98 55 GLU B CA 1
ATOM 2712 C C . GLU B 1 55 ? -20.072 24.526 5.844 1 97.98 55 GLU B C 1
ATOM 2714 O O . GLU B 1 55 ? -19.255 23.663 5.516 1 97.98 55 GLU B O 1
ATOM 2719 N N . GLY B 1 56 ? -19.872 25.361 6.794 1 97.57 56 GLY B N 1
ATOM 2720 C CA . GLY B 1 56 ? -18.697 25.267 7.644 1 97.57 56 GLY B CA 1
ATOM 2721 C C . GLY B 1 56 ? -17.538 26.115 7.156 1 97.57 56 GLY B C 1
ATOM 2722 O O . GLY B 1 56 ? -17.678 26.872 6.193 1 97.57 56 GLY B O 1
ATOM 2723 N N . GLU B 1 57 ? -16.425 26.04 7.926 1 97.11 57 GLU B N 1
ATOM 2724 C CA . GLU B 1 57 ? -15.274 26.859 7.556 1 97.11 57 GLU B CA 1
ATOM 2725 C C . GLU B 1 57 ? -13.965 26.179 7.944 1 97.11 57 GLU B C 1
ATOM 2727 O O . GLU B 1 57 ? -13.954 25.272 8.78 1 97.11 57 GLU B O 1
ATOM 2732 N N . VAL B 1 58 ? -12.974 26.607 7.277 1 98.11 58 VAL B N 1
ATOM 2733 C CA . VAL B 1 58 ? -11.613 26.149 7.536 1 98.11 58 VAL B CA 1
ATOM 2734 C C . VAL B 1 58 ? -10.725 27.34 7.889 1 98.11 58 VAL B C 1
ATOM 2736 O O . VAL B 1 58 ? -10.758 28.37 7.21 1 98.11 58 VAL B O 1
ATOM 2739 N N . VAL B 1 59 ? -10.008 27.192 8.994 1 98.07 59 VAL B N 1
ATOM 2740 C CA . VAL B 1 59 ? -9.096 28.238 9.443 1 98.07 59 VAL B CA 1
ATOM 2741 C C . VAL B 1 59 ? -7.667 27.701 9.47 1 98.07 59 VAL B C 1
ATOM 2743 O O . VAL B 1 59 ? -7.401 26.657 10.07 1 98.07 59 VAL B O 1
ATOM 2746 N N . VAL B 1 60 ? -6.753 28.403 8.848 1 97.24 60 VAL B N 1
ATOM 2747 C CA . VAL B 1 60 ? -5.338 28.051 8.818 1 97.24 60 VAL B CA 1
ATOM 2748 C C . VAL B 1 60 ? -4.505 29.213 9.354 1 97.24 60 VAL B C 1
ATOM 2750 O O . VAL B 1 60 ? -4.52 30.309 8.788 1 97.24 60 VAL B O 1
ATOM 2753 N N . GLY B 1 61 ? -3.756 28.934 10.355 1 94.75 61 GLY B N 1
ATOM 2754 C CA . GLY B 1 61 ? -2.958 29.992 10.954 1 94.75 61 GLY B CA 1
ATOM 2755 C C . GLY B 1 61 ? -3.779 31.202 11.358 1 94.75 61 GLY B C 1
ATOM 2756 O O . GLY B 1 61 ? -3.366 32.342 11.135 1 94.75 61 GLY B O 1
ATOM 2757 N N . GLY B 1 62 ? -4.983 30.947 11.703 1 95.29 62 GLY B N 1
ATOM 2758 C CA . GLY B 1 62 ? -5.851 32.026 12.145 1 95.29 62 GLY B CA 1
ATOM 2759 C C . GLY B 1 62 ? -6.583 32.708 11.005 1 95.29 62 GLY B C 1
ATOM 2760 O O . GLY B 1 62 ? -7.401 33.603 11.232 1 95.29 62 GLY B O 1
ATOM 2761 N N . LEU B 1 63 ? -6.333 32.35 9.815 1 96.52 63 LEU B N 1
ATOM 2762 C CA . LEU B 1 63 ? -6.969 32.942 8.643 1 96.52 63 LEU B CA 1
ATOM 2763 C C . LEU B 1 63 ? -8.076 32.04 8.11 1 96.52 63 LEU B C 1
ATOM 2765 O O . LEU B 1 63 ? -7.864 30.842 7.91 1 96.52 63 LEU B O 1
ATOM 2769 N N . ARG B 1 64 ? -9.143 32.591 7.838 1 96.7 64 ARG B N 1
ATOM 2770 C CA . ARG B 1 64 ? -10.235 31.823 7.247 1 96.7 64 ARG B CA 1
ATOM 2771 C C . ARG B 1 64 ? -10.012 31.615 5.753 1 96.7 64 ARG B C 1
ATOM 2773 O O . ARG B 1 64 ? -9.675 32.558 5.033 1 96.7 64 ARG B O 1
ATOM 2780 N N . MET B 1 65 ? -10.209 30.459 5.305 1 95.41 65 MET B N 1
ATOM 2781 C CA . MET B 1 65 ? -9.983 30.109 3.906 1 95.41 65 MET B CA 1
ATOM 2782 C C . MET B 1 65 ? -10.979 30.822 2.998 1 95.41 65 MET B C 1
ATOM 2784 O O . MET B 1 65 ? -10.66 31.147 1.853 1 95.41 65 MET B O 1
ATOM 2788 N N . ASP B 1 66 ? -12.148 31.12 3.526 1 92.78 66 ASP B N 1
ATOM 2789 C CA . ASP B 1 66 ? -13.178 31.748 2.703 1 92.78 66 ASP B CA 1
ATOM 2790 C C . ASP B 1 66 ? -13.028 33.267 2.701 1 92.78 66 ASP B C 1
ATOM 2792 O O . ASP B 1 66 ? -13.561 33.947 1.822 1 92.78 66 ASP B O 1
ATOM 2796 N N . GLU B 1 67 ? -12.326 33.889 3.616 1 92.43 67 GLU B N 1
ATOM 2797 C CA . GLU B 1 67 ? -12.172 35.336 3.735 1 92.43 67 GLU B CA 1
ATOM 2798 C C . GLU B 1 67 ? -10.798 35.787 3.245 1 92.43 67 GLU B C 1
ATOM 2800 O O . GLU B 1 67 ? -10.678 36.817 2.58 1 92.43 67 GLU B O 1
ATOM 2805 N N . ASP B 1 68 ? -9.794 35.074 3.604 1 93.69 68 ASP B N 1
ATOM 2806 C CA . ASP B 1 68 ? -8.406 35.38 3.271 1 93.69 68 ASP B CA 1
ATOM 2807 C C . ASP B 1 68 ? -7.76 34.231 2.5 1 93.69 68 ASP B C 1
ATOM 2809 O O . ASP B 1 68 ? -6.69 33.747 2.877 1 93.69 68 ASP B O 1
ATOM 2813 N N . ARG B 1 69 ? -8.275 33.907 1.438 1 93.36 69 ARG B N 1
ATOM 2814 C CA . ARG B 1 69 ? -7.948 32.69 0.702 1 93.36 69 ARG B CA 1
ATOM 2815 C C . ARG B 1 69 ? -6.481 32.678 0.287 1 93.36 69 ARG B C 1
ATOM 2817 O O . ARG B 1 69 ? -5.766 31.708 0.545 1 93.36 69 ARG B O 1
ATOM 2824 N N . VAL B 1 70 ? -6.014 33.782 -0.279 1 92.86 70 VAL B N 1
ATOM 2825 C CA . VAL B 1 70 ? -4.665 33.837 -0.833 1 92.86 70 VAL B CA 1
ATOM 2826 C C . VAL B 1 70 ? -3.64 33.663 0.285 1 92.86 70 VAL B C 1
ATOM 2828 O O . VAL B 1 70 ? -2.739 32.826 0.185 1 92.86 70 VAL B O 1
ATOM 2831 N N . ARG B 1 71 ? -3.845 34.384 1.36 1 94.02 71 ARG B N 1
ATOM 2832 C CA . ARG B 1 71 ? -2.907 34.314 2.476 1 94.02 71 ARG B CA 1
ATOM 2833 C C . ARG B 1 71 ? -2.958 32.946 3.149 1 94.02 71 ARG B C 1
ATOM 2835 O O . ARG B 1 71 ? -1.923 32.4 3.536 1 94.02 71 ARG B O 1
ATOM 2842 N N . ALA B 1 72 ? -4.166 32.431 3.291 1 95.26 72 ALA B N 1
ATOM 2843 C CA . ALA B 1 72 ? -4.321 31.108 3.889 1 95.26 72 ALA B CA 1
ATOM 2844 C C . ALA B 1 72 ? -3.67 30.034 3.021 1 95.26 72 ALA B C 1
ATOM 2846 O O . ALA B 1 72 ? -2.979 29.15 3.532 1 95.26 72 ALA B O 1
ATOM 2847 N N . GLN B 1 73 ? -3.812 30.179 1.74 1 94.97 73 GLN B N 1
ATOM 2848 C CA . GLN B 1 73 ? -3.277 29.197 0.802 1 94.97 73 GLN B CA 1
ATOM 2849 C C . GLN B 1 73 ? -1.752 29.235 0.777 1 94.97 73 GLN B C 1
ATOM 2851 O O . GLN B 1 73 ? -1.104 28.208 0.561 1 94.97 73 GLN B O 1
ATOM 2856 N N . MET B 1 74 ? -1.191 30.351 1.035 1 93.73 74 MET B N 1
ATOM 2857 C CA . MET B 1 74 ? 0.263 30.48 1.057 1 93.73 74 MET B CA 1
ATOM 2858 C C . MET B 1 74 ? 0.862 29.695 2.219 1 93.73 74 MET B C 1
ATOM 2860 O O . MET B 1 74 ? 2.043 29.343 2.193 1 93.73 74 MET B O 1
ATOM 2864 N N . MET B 1 75 ? 0.034 29.401 3.175 1 95.16 75 MET B N 1
ATOM 2865 C CA . MET B 1 75 ? 0.505 28.679 4.353 1 95.16 75 MET B CA 1
ATOM 2866 C C . MET B 1 75 ? 0.389 27.172 4.15 1 95.16 75 MET B C 1
ATOM 2868 O O . MET B 1 75 ? 0.868 26.391 4.974 1 95.16 75 MET B O 1
ATOM 2872 N N . VAL B 1 76 ? -0.219 26.808 2.993 1 96.9 76 VAL B N 1
ATOM 2873 C CA . VAL B 1 76 ? -0.545 25.398 2.81 1 96.9 76 VAL B CA 1
ATOM 2874 C C . VAL B 1 76 ? 0.186 24.853 1.585 1 96.9 76 VAL B C 1
ATOM 2876 O O . VAL B 1 76 ? 0.181 25.478 0.522 1 96.9 76 VAL B O 1
ATOM 2879 N N . GLY B 1 77 ? 0.878 23.755 1.744 1 97.11 77 GLY B N 1
ATOM 2880 C CA . GLY B 1 77 ? 1.372 22.937 0.648 1 97.11 77 GLY B CA 1
ATOM 2881 C C . GLY B 1 77 ? 0.541 21.689 0.414 1 97.11 77 GLY B C 1
ATOM 2882 O O . GLY B 1 77 ? 0.107 21.038 1.366 1 97.11 77 GLY B O 1
ATOM 2883 N N . PHE B 1 78 ? 0.327 21.399 -0.887 1 97.09 78 PHE B N 1
ATOM 2884 C CA . PHE B 1 78 ? -0.578 20.295 -1.183 1 97.09 78 PHE B CA 1
ATOM 2885 C C . PHE B 1 78 ? 0.022 19.368 -2.233 1 97.09 78 PHE B C 1
ATOM 2887 O O . PHE B 1 78 ? 0.516 19.828 -3.265 1 97.09 78 PHE B O 1
ATOM 2894 N N . MET B 1 79 ? 0.026 18.092 -1.865 1 96.91 79 MET B N 1
ATOM 2895 C CA . MET B 1 79 ? 0.338 17.038 -2.825 1 96.91 79 MET B CA 1
ATOM 2896 C C . MET B 1 79 ? -0.877 16.15 -3.072 1 96.91 79 MET B C 1
ATOM 2898 O O . MET B 1 79 ? -1.263 15.364 -2.205 1 96.91 79 MET B O 1
ATOM 2902 N N . PRO B 1 80 ? -1.46 16.205 -4.283 1 94.47 80 PRO B N 1
ATOM 2903 C CA . PRO B 1 80 ? -2.584 15.32 -4.596 1 94.47 80 PRO B CA 1
ATOM 2904 C C . PRO B 1 80 ? -2.149 13.877 -4.841 1 94.47 80 PRO B C 1
ATOM 2906 O O . PRO B 1 80 ? -0.955 13.604 -4.984 1 94.47 80 PRO B O 1
ATOM 2909 N N . GLU B 1 81 ? -3.101 13.063 -4.819 1 88.59 81 GLU B N 1
ATOM 2910 C CA . GLU B 1 81 ? -2.814 11.653 -5.065 1 88.59 81 GLU B CA 1
ATOM 2911 C C . GLU B 1 81 ? -2.156 11.454 -6.428 1 88.59 81 GLU B C 1
ATOM 2913 O O . GLU B 1 81 ? -1.152 10.746 -6.541 1 88.59 81 GLU B O 1
ATOM 2918 N N . GLU B 1 82 ? -2.784 12.044 -7.419 1 87.55 82 GLU B N 1
ATOM 2919 C CA . GLU B 1 82 ? -2.217 12.024 -8.764 1 87.55 82 GLU B CA 1
ATOM 2920 C C . GLU B 1 82 ? -1.564 13.36 -9.108 1 87.55 82 GLU B C 1
ATOM 2922 O O . GLU B 1 82 ? -2.242 14.387 -9.183 1 87.55 82 GLU B O 1
ATOM 2927 N N . CYS B 1 83 ? -0.279 13.26 -9.286 1 90.56 83 CYS B N 1
ATOM 2928 C CA . CYS B 1 83 ? 0.457 14.466 -9.649 1 90.56 83 CYS B CA 1
ATOM 2929 C C . CYS B 1 83 ? 0.491 14.649 -11.162 1 90.56 83 CYS B C 1
ATOM 2931 O O . CYS B 1 83 ? 1.051 13.818 -11.879 1 90.56 83 CYS B O 1
ATOM 2933 N N . VAL B 1 84 ? -0.146 15.676 -11.619 1 89.02 84 VAL B N 1
ATOM 2934 C CA . VAL B 1 84 ? -0.158 15.999 -13.042 1 89.02 84 VAL B CA 1
ATOM 2935 C C . VAL B 1 84 ? 0.614 17.293 -13.286 1 89.02 84 VAL B C 1
ATOM 2937 O O . VAL B 1 84 ? 0.329 18.32 -12.665 1 89.02 84 VAL B O 1
ATOM 2940 N N . PHE B 1 85 ? 1.594 17.211 -14.143 1 92.48 85 PHE B N 1
ATOM 2941 C CA . PHE B 1 85 ? 2.469 18.349 -14.398 1 92.48 85 PHE B CA 1
ATOM 2942 C C . PHE B 1 85 ? 2.493 18.693 -15.882 1 92.48 85 PHE B C 1
ATOM 2944 O O . PHE B 1 85 ? 2.164 17.854 -16.724 1 92.48 85 PHE B O 1
ATOM 2951 N N . PRO B 1 86 ? 2.897 19.921 -16.215 1 93.99 86 PRO B N 1
ATOM 2952 C CA . PRO B 1 86 ? 3.179 20.234 -17.618 1 93.99 86 PRO B CA 1
ATOM 2953 C C . PRO B 1 86 ? 4.375 19.459 -18.166 1 93.99 86 PRO B C 1
ATOM 2955 O O . PRO B 1 86 ? 5.518 19.734 -17.792 1 93.99 86 PRO B O 1
ATOM 2958 N N . ALA B 1 87 ? 4.108 18.665 -19.09 1 93.43 87 ALA B N 1
ATOM 2959 C CA . ALA B 1 87 ? 5.094 17.702 -19.575 1 93.43 87 ALA B CA 1
ATOM 2960 C C . ALA B 1 87 ? 6.313 18.411 -20.157 1 93.43 87 ALA B C 1
ATOM 2962 O O . ALA B 1 87 ? 7.427 17.886 -20.107 1 93.43 87 ALA B O 1
ATOM 2963 N N . GLU B 1 88 ? 6.094 19.608 -20.636 1 95.97 88 GLU B N 1
ATOM 2964 C CA . GLU B 1 88 ? 7.121 20.295 -2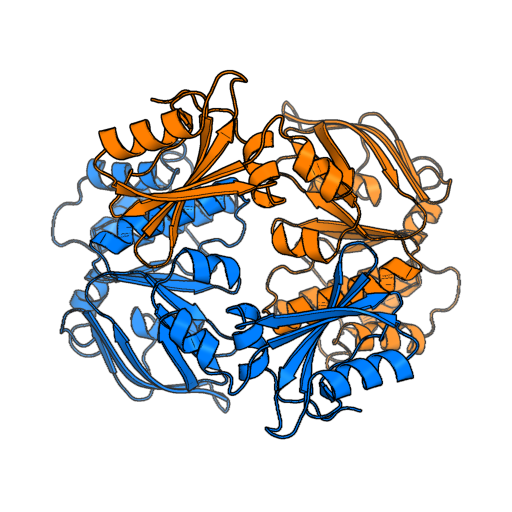1.412 1 95.97 88 GLU B CA 1
ATOM 2965 C C . GLU B 1 88 ? 8.013 21.148 -20.515 1 95.97 88 GLU B C 1
ATOM 2967 O O . GLU B 1 88 ? 8.96 21.778 -20.991 1 95.97 88 GLU B O 1
ATOM 2972 N N . TRP B 1 89 ? 7.794 21.135 -19.233 1 97.03 89 TRP B N 1
ATOM 2973 C CA . TRP B 1 89 ? 8.612 21.903 -18.3 1 97.03 89 TRP B CA 1
ATOM 2974 C C . TRP B 1 89 ? 9.693 21.027 -17.675 1 97.03 89 TRP B C 1
ATOM 2976 O O . TRP B 1 89 ? 9.514 19.815 -17.535 1 97.03 89 TRP B O 1
ATOM 2986 N N . ARG B 1 90 ? 10.745 21.687 -17.366 1 97.59 90 ARG B N 1
ATOM 2987 C CA . ARG B 1 90 ? 11.759 21.019 -16.557 1 97.59 90 ARG B CA 1
ATOM 2988 C C . ARG B 1 90 ? 11.376 21.028 -15.081 1 97.59 90 ARG B C 1
ATOM 2990 O O . ARG B 1 90 ? 10.665 21.926 -14.625 1 97.59 90 ARG B O 1
ATOM 2997 N N . VAL B 1 91 ? 11.884 20.109 -14.346 1 97.85 91 VAL B N 1
ATOM 2998 C CA . VAL B 1 91 ? 11.566 19.944 -12.931 1 97.85 91 VAL B CA 1
ATOM 2999 C C . VAL B 1 91 ? 11.884 21.232 -12.176 1 97.85 91 VAL B C 1
ATOM 3001 O O . VAL B 1 91 ? 11.04 21.753 -11.443 1 97.85 91 VAL B O 1
ATOM 3004 N N . GLY B 1 92 ? 13.084 21.749 -12.397 1 97.63 92 GLY B N 1
ATOM 3005 C CA . GLY B 1 92 ? 13.495 22.957 -11.699 1 97.63 92 GLY B CA 1
ATOM 3006 C C . GLY B 1 92 ? 12.633 24.16 -12.033 1 97.63 92 GLY B C 1
ATOM 3007 O O . GLY B 1 92 ? 12.277 24.94 -11.148 1 97.63 92 GLY B O 1
ATOM 3008 N N . GLU B 1 93 ? 12.29 24.331 -13.298 1 96.77 93 GLU B N 1
ATOM 3009 C CA . GLU B 1 93 ? 11.44 25.435 -13.734 1 96.77 93 GLU B CA 1
ATOM 3010 C C . GLU B 1 93 ? 10.071 25.376 -13.063 1 96.77 93 GLU B C 1
ATOM 3012 O O . GLU B 1 93 ? 9.562 26.393 -12.589 1 96.77 93 GLU B O 1
ATOM 3017 N N . PHE B 1 94 ? 9.579 24.231 -13.065 1 97.43 94 PHE B N 1
ATOM 3018 C CA . PHE B 1 94 ? 8.262 24.027 -12.474 1 97.43 94 PHE B CA 1
ATOM 3019 C C . PHE B 1 94 ? 8.284 24.339 -10.983 1 97.43 94 PHE B C 1
ATOM 3021 O O . PHE B 1 94 ? 7.424 25.068 -10.483 1 97.43 94 PHE B O 1
ATOM 3028 N N . LEU B 1 95 ? 9.277 23.855 -10.275 1 97.4 95 LEU B N 1
ATOM 3029 C CA . LEU B 1 95 ? 9.346 24.027 -8.828 1 97.4 95 LEU B CA 1
ATOM 3030 C C . LEU B 1 95 ? 9.577 25.491 -8.465 1 97.4 95 LEU B C 1
ATOM 3032 O O . LEU B 1 95 ? 9.026 25.984 -7.478 1 97.4 95 LEU B O 1
ATOM 3036 N N . VAL B 1 96 ? 10.364 26.15 -9.248 1 96.74 96 VAL B N 1
ATOM 3037 C CA . VAL B 1 96 ? 10.606 27.569 -9.01 1 96.74 96 VAL B CA 1
ATOM 3038 C C . VAL B 1 96 ? 9.317 28.358 -9.232 1 96.74 96 VAL B C 1
ATOM 3040 O O . VAL B 1 96 ? 9.002 29.273 -8.468 1 96.74 96 VAL B O 1
ATOM 3043 N N . TRP B 1 97 ? 8.623 27.984 -10.247 1 95.59 97 TRP B N 1
ATOM 3044 C CA . TRP B 1 97 ? 7.343 28.63 -10.517 1 95.59 97 TRP B CA 1
ATOM 3045 C C . TRP B 1 97 ? 6.378 28.432 -9.353 1 95.59 97 TRP B C 1
ATOM 3047 O O . TRP B 1 97 ? 5.736 29.384 -8.902 1 95.59 97 TRP B O 1
ATOM 3057 N N . VAL B 1 98 ? 6.274 27.244 -8.867 1 95.29 98 VAL B N 1
ATOM 3058 C CA . VAL B 1 98 ? 5.388 26.945 -7.748 1 95.29 98 VAL B CA 1
ATOM 3059 C C . VAL B 1 98 ? 5.782 27.789 -6.537 1 95.29 98 VAL B C 1
ATOM 3061 O O . VAL B 1 98 ? 4.922 28.374 -5.874 1 95.29 98 VAL B O 1
ATOM 3064 N N . ALA B 1 99 ? 7.052 27.838 -6.242 1 95.17 99 ALA B N 1
ATOM 3065 C CA . ALA B 1 99 ? 7.553 28.627 -5.119 1 95.17 99 ALA B CA 1
ATOM 3066 C C . ALA B 1 99 ? 7.182 30.099 -5.275 1 95.17 99 ALA B C 1
ATOM 3068 O O . ALA B 1 99 ? 6.816 30.761 -4.301 1 95.17 99 ALA B O 1
ATOM 3069 N N . SER B 1 100 ? 7.25 30.567 -6.473 1 93.6 100 SER B N 1
ATOM 3070 C CA . SER B 1 100 ? 6.967 31.975 -6.734 1 93.6 100 SER B CA 1
ATOM 3071 C C . SER B 1 100 ? 5.503 32.304 -6.462 1 93.6 100 SER B C 1
ATOM 3073 O O . SER B 1 100 ? 5.17 33.441 -6.122 1 93.6 100 SER B O 1
ATOM 3075 N N . CYS B 1 101 ? 4.665 31.349 -6.595 1 90.6 101 CYS B N 1
ATOM 3076 C CA . CYS B 1 101 ? 3.242 31.538 -6.339 1 90.6 101 CYS B CA 1
ATOM 3077 C C . CYS B 1 101 ? 2.955 31.564 -4.842 1 90.6 101 CYS B C 1
ATOM 3079 O O . CYS B 1 101 ? 1.896 32.027 -4.417 1 90.6 101 CYS B O 1
ATOM 3081 N N . ARG B 1 102 ? 3.881 31.136 -4.001 1 89.22 102 ARG B N 1
ATOM 3082 C CA . ARG B 1 102 ? 3.611 30.942 -2.58 1 89.22 102 ARG B CA 1
ATOM 3083 C C . ARG B 1 102 ? 4.301 32.011 -1.74 1 89.22 102 ARG B C 1
ATOM 3085 O O . ARG B 1 102 ? 3.959 32.206 -0.572 1 89.22 102 ARG B O 1
ATOM 3092 N N . VAL B 1 103 ? 5.315 32.511 -2.172 1 86.19 103 VAL B N 1
ATOM 3093 C CA . VAL B 1 103 ? 6.09 33.466 -1.386 1 86.19 103 VAL B CA 1
ATOM 3094 C C . VAL B 1 103 ? 5.888 34.875 -1.94 1 86.19 103 VAL B C 1
ATOM 3096 O O . VAL B 1 103 ? 5.694 35.054 -3.145 1 86.19 103 VAL B O 1
ATOM 3099 N N . ARG B 1 104 ? 5.916 35.755 -0.904 1 80.36 104 ARG B N 1
ATOM 3100 C CA . ARG B 1 104 ? 5.915 37.157 -1.308 1 80.36 104 ARG B CA 1
ATOM 3101 C C . ARG B 1 104 ? 7.329 37.638 -1.62 1 80.36 104 ARG B C 1
ATOM 3103 O O . ARG B 1 104 ? 8.232 37.506 -0.791 1 80.36 104 ARG B O 1
ATOM 3110 N N . GLY B 1 105 ? 7.637 37.893 -2.806 1 80.89 105 GLY B N 1
ATOM 3111 C CA . GLY B 1 105 ? 8.95 38.418 -3.146 1 80.89 105 GLY B CA 1
ATOM 3112 C C . GLY B 1 105 ? 9.719 37.526 -4.102 1 80.89 105 GLY B C 1
ATOM 3113 O O . GLY B 1 105 ? 9.127 36.707 -4.808 1 80.89 105 GLY B O 1
ATOM 3114 N N . ARG B 1 106 ? 11.055 37.641 -4.048 1 86.39 106 ARG B N 1
ATOM 3115 C CA . ARG B 1 106 ? 11.924 36.919 -4.972 1 86.39 106 ARG B CA 1
ATOM 3116 C C . ARG B 1 106 ? 12.209 35.509 -4.468 1 86.39 106 ARG B C 1
ATOM 3118 O O . ARG B 1 106 ? 12.508 35.314 -3.288 1 86.39 106 ARG B O 1
ATOM 3125 N N . VAL B 1 107 ? 11.989 34.558 -5.341 1 89.18 107 VAL B N 1
ATOM 3126 C CA . VAL B 1 107 ? 12.29 33.164 -5.035 1 89.18 107 VAL B CA 1
ATOM 3127 C C . VAL B 1 107 ? 13.764 32.879 -5.317 1 89.18 107 VAL B C 1
ATOM 3129 O O . VAL B 1 107 ? 14.275 33.224 -6.385 1 89.18 107 VAL B O 1
ATOM 3132 N N . GLU B 1 108 ? 14.469 32.344 -4.349 1 90.32 108 GLU B N 1
ATOM 3133 C CA . GLU B 1 108 ? 15.846 31.892 -4.528 1 90.32 108 GLU B CA 1
ATOM 3134 C C . GLU B 1 108 ? 15.892 30.458 -5.049 1 90.32 108 GLU B C 1
ATOM 3136 O O . GLU B 1 108 ? 15.508 29.523 -4.343 1 90.32 108 GLU B O 1
ATOM 3141 N N . GLU B 1 109 ? 16.39 30.34 -6.197 1 93.17 109 GLU B N 1
ATOM 3142 C CA . GLU B 1 109 ? 16.465 29.023 -6.822 1 93.17 109 GLU B CA 1
ATOM 3143 C C . GLU B 1 109 ? 17.203 28.03 -5.93 1 93.17 109 GLU B C 1
ATOM 3145 O O . GLU B 1 109 ? 16.859 26.847 -5.892 1 93.17 109 GLU B O 1
ATOM 3150 N N . GLY B 1 110 ? 18.166 28.49 -5.258 1 94.04 110 GLY B N 1
ATOM 3151 C CA . GLY B 1 110 ? 18.942 27.643 -4.366 1 94.04 110 GLY B CA 1
ATOM 3152 C C . GLY B 1 110 ? 18.107 27.01 -3.269 1 94.04 110 GLY B C 1
ATOM 3153 O O . GLY B 1 110 ? 18.303 25.841 -2.928 1 94.04 110 GLY B O 1
ATOM 3154 N N . SER B 1 111 ? 17.242 27.812 -2.757 1 93.74 111 SER B N 1
ATOM 3155 C CA . SER B 1 111 ? 16.369 27.298 -1.707 1 93.74 111 SER B CA 1
ATOM 3156 C C . SER B 1 111 ? 15.429 26.224 -2.247 1 93.74 111 SER B C 1
ATOM 3158 O O . SER B 1 111 ? 15.164 25.227 -1.572 1 93.74 111 SER B O 1
ATOM 3160 N N . VAL B 1 112 ? 14.963 26.431 -3.437 1 96.37 112 VAL B N 1
ATOM 3161 C CA . VAL B 1 112 ? 14.08 25.468 -4.086 1 96.37 112 VAL B CA 1
ATOM 3162 C C . VAL B 1 112 ? 14.846 24.179 -4.377 1 96.37 112 VAL B C 1
ATOM 3164 O O . VAL B 1 112 ? 14.34 23.081 -4.136 1 96.37 112 VAL B O 1
ATOM 3167 N N . ARG B 1 113 ? 16.045 24.303 -4.805 1 96.07 113 ARG B N 1
ATOM 3168 C CA . ARG B 1 113 ? 16.874 23.147 -5.131 1 96.07 113 ARG B CA 1
ATOM 3169 C C . ARG B 1 113 ? 17.178 22.322 -3.885 1 96.07 113 ARG B C 1
ATOM 3171 O O . ARG B 1 113 ? 17.241 21.093 -3.947 1 96.07 113 ARG B O 1
ATOM 3178 N N . ARG B 1 114 ? 17.372 22.994 -2.819 1 95.03 114 ARG B N 1
ATOM 3179 C CA . ARG B 1 114 ? 17.625 22.292 -1.565 1 95.03 114 ARG B CA 1
ATOM 3180 C C . ARG B 1 114 ? 16.449 21.396 -1.192 1 95.03 114 ARG B C 1
ATOM 3182 O O . ARG B 1 114 ? 16.643 20.269 -0.731 1 95.03 114 ARG B O 1
ATOM 3189 N N . VAL B 1 115 ? 15.279 21.908 -1.391 1 94.59 115 VAL B N 1
ATOM 3190 C CA . VAL B 1 115 ? 14.085 21.114 -1.122 1 94.59 115 VAL B CA 1
ATOM 3191 C C . VAL B 1 115 ? 14.035 19.918 -2.07 1 94.59 115 VAL B C 1
ATOM 3193 O O . VAL B 1 115 ? 13.765 18.792 -1.646 1 94.59 115 VAL B O 1
ATOM 3196 N N . ALA B 1 116 ? 14.344 20.158 -3.318 1 95.59 116 ALA B N 1
ATOM 3197 C CA . ALA B 1 116 ? 14.349 19.105 -4.329 1 95.59 116 ALA B CA 1
ATOM 3198 C C . ALA B 1 116 ? 15.344 18.004 -3.97 1 95.59 116 ALA B C 1
ATOM 3200 O O . ALA B 1 116 ? 15.04 16.817 -4.107 1 95.59 116 ALA B O 1
ATOM 3201 N N . GLU B 1 117 ? 16.468 18.406 -3.511 1 93.42 117 GLU B N 1
ATOM 3202 C CA . GLU B 1 117 ? 17.502 17.451 -3.124 1 93.42 117 GLU B CA 1
ATOM 3203 C C . GLU B 1 117 ? 17.066 16.625 -1.917 1 93.42 117 GLU B C 1
ATOM 3205 O O . GLU B 1 117 ? 17.329 15.422 -1.854 1 93.42 117 GLU B O 1
ATOM 3210 N N . ARG B 1 118 ? 16.391 17.235 -1.097 1 88.57 118 ARG B N 1
ATOM 3211 C CA . ARG B 1 118 ? 15.93 16.568 0.117 1 88.57 118 ARG B CA 1
ATOM 3212 C C . ARG B 1 118 ? 14.944 15.453 -0.212 1 88.57 118 ARG B C 1
ATOM 3214 O O . ARG B 1 118 ? 14.898 14.433 0.479 1 88.57 118 ARG B O 1
ATOM 3221 N N . VAL B 1 119 ? 14.165 15.705 -1.283 1 91.64 119 VAL B N 1
ATOM 3222 C CA . VAL B 1 119 ? 13.156 14.701 -1.605 1 91.64 119 VAL B CA 1
ATOM 3223 C C . VAL B 1 119 ? 13.68 13.774 -2.699 1 91.64 119 VAL B C 1
ATOM 3225 O O . VAL B 1 119 ? 12.942 12.929 -3.211 1 91.64 119 VAL B O 1
ATOM 3228 N N . GLY B 1 120 ? 14.885 13.969 -3.143 1 88.61 120 GLY B N 1
ATOM 3229 C CA . GLY B 1 120 ? 15.541 13.041 -4.05 1 88.61 120 GLY B CA 1
ATOM 3230 C C . GLY B 1 120 ? 15.306 13.368 -5.512 1 88.61 120 GLY B C 1
ATOM 3231 O O . GLY B 1 120 ? 15.296 12.473 -6.36 1 88.61 120 GLY B O 1
ATOM 3232 N N . VAL B 1 121 ? 14.995 14.619 -5.833 1 93.14 121 VAL B N 1
ATOM 3233 C CA . VAL B 1 121 ? 14.759 14.919 -7.242 1 93.14 121 VAL B CA 1
ATOM 3234 C C . VAL B 1 121 ? 15.82 15.892 -7.748 1 93.14 121 VAL B C 1
ATOM 3236 O O . VAL B 1 121 ? 15.677 16.468 -8.829 1 93.14 121 VAL B O 1
ATOM 3239 N N . GLY B 1 122 ? 16.895 16.014 -6.945 1 92.85 122 GLY B N 1
ATOM 3240 C CA . GLY B 1 122 ? 17.994 16.854 -7.393 1 92.85 122 GLY B CA 1
ATOM 3241 C C . GLY B 1 122 ? 18.624 16.373 -8.686 1 92.85 122 GLY B C 1
ATOM 3242 O O . GLY B 1 122 ? 18.963 17.179 -9.555 1 92.85 122 GLY B O 1
ATOM 3243 N N . GLU B 1 123 ? 18.692 15.13 -8.865 1 91.18 123 GLU B N 1
ATOM 3244 C CA . GLU B 1 123 ? 19.365 14.539 -10.017 1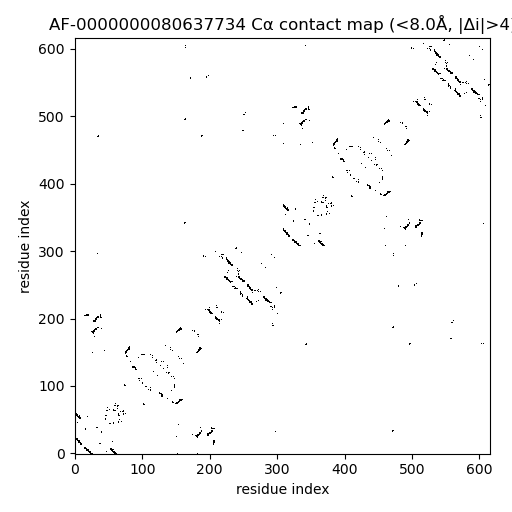 91.18 123 GLU B CA 1
ATOM 3245 C C . GLU B 1 123 ? 18.556 14.746 -11.295 1 91.18 123 GLU B C 1
ATOM 3247 O O . GLU B 1 123 ? 19.101 14.678 -12.399 1 91.18 123 GLU B O 1
ATOM 3252 N N . VAL B 1 124 ? 17.264 15.025 -11.084 1 93.88 124 VAL B N 1
ATOM 3253 C CA . VAL B 1 124 ? 16.442 15.187 -12.279 1 93.88 124 VAL B CA 1
ATOM 3254 C C . VAL B 1 124 ? 16.01 16.645 -12.415 1 93.88 124 VAL B C 1
ATOM 3256 O O . VAL B 1 124 ? 15.032 16.947 -13.103 1 93.88 124 VAL B O 1
ATOM 3259 N N . TRP B 1 125 ? 16.692 17.509 -11.789 1 95.91 125 TRP B N 1
ATOM 3260 C CA . TRP B 1 125 ? 16.406 18.94 -11.773 1 95.91 125 TRP B CA 1
ATOM 3261 C C . TRP B 1 125 ? 16.244 19.478 -13.19 1 95.91 125 TRP B C 1
ATOM 3263 O O . TRP B 1 125 ? 15.36 20.297 -13.452 1 95.91 125 TRP B O 1
ATOM 3273 N N . GLY B 1 126 ? 17.046 18.976 -14.136 1 96.14 126 GLY B N 1
ATOM 3274 C CA . GLY B 1 126 ? 17.053 19.498 -15.493 1 96.14 126 GLY B CA 1
ATOM 3275 C C . GLY B 1 126 ? 16.231 18.663 -16.457 1 96.14 126 GLY B C 1
ATOM 3276 O O . GLY B 1 126 ? 16.105 19.008 -17.634 1 96.14 126 GLY B O 1
ATOM 3277 N N . ARG B 1 127 ? 15.603 17.666 -16.034 1 96.38 127 ARG B N 1
ATOM 3278 C CA . ARG B 1 127 ? 14.843 16.766 -16.896 1 96.38 127 ARG B CA 1
ATOM 3279 C C . ARG B 1 127 ? 13.422 17.278 -17.104 1 96.38 127 ARG B C 1
ATOM 3281 O O . ARG B 1 127 ? 12.891 18.008 -16.265 1 96.38 127 ARG B O 1
ATOM 3288 N N . MET B 1 128 ? 12.886 16.873 -18.22 1 96.94 128 MET B N 1
ATOM 3289 C CA . MET B 1 128 ? 11.498 17.215 -18.515 1 96.94 128 MET B CA 1
ATOM 3290 C C . MET B 1 128 ? 10.54 16.399 -17.653 1 96.94 128 MET B C 1
ATOM 3292 O O . MET B 1 128 ? 10.766 15.21 -17.422 1 96.94 128 MET B O 1
ATOM 3296 N N . LEU B 1 129 ? 9.446 16.991 -17.203 1 96.49 129 LEU B N 1
ATOM 3297 C CA . LEU B 1 129 ? 8.467 16.362 -16.323 1 96.49 129 LEU B CA 1
ATOM 3298 C C . LEU B 1 129 ? 7.775 15.199 -17.025 1 96.49 129 LEU B C 1
ATOM 3300 O O . LEU B 1 129 ? 7.471 14.182 -16.397 1 96.49 129 LEU B O 1
ATOM 3304 N N . GLY B 1 130 ? 7.559 15.327 -18.28 1 93.56 130 GLY B N 1
ATOM 3305 C CA . GLY B 1 130 ? 6.846 14.311 -19.038 1 93.56 130 GLY B CA 1
ATOM 3306 C C . GLY B 1 130 ? 7.589 12.99 -19.111 1 93.56 130 GLY B C 1
ATOM 3307 O O . GLY B 1 130 ? 6.978 11.939 -19.316 1 93.56 130 GLY B O 1
ATOM 3308 N N . GLY B 1 131 ? 8.832 12.955 -18.903 1 90.82 131 GLY B N 1
ATOM 3309 C CA . GLY B 1 131 ? 9.65 11.761 -19.046 1 90.82 131 GLY B CA 1
ATOM 3310 C C . GLY B 1 131 ? 9.959 11.087 -17.722 1 90.82 131 GLY B C 1
ATOM 3311 O O . GLY B 1 131 ? 10.729 10.126 -17.674 1 90.82 131 GLY B O 1
ATOM 3312 N N . LEU B 1 132 ? 9.332 11.592 -16.713 1 91.62 132 LEU B N 1
ATOM 3313 C CA . LEU B 1 132 ? 9.658 11.061 -15.394 1 91.62 132 LEU B CA 1
ATOM 3314 C C . LEU B 1 132 ? 8.893 9.77 -15.124 1 91.62 132 LEU B C 1
ATOM 3316 O O . LEU B 1 132 ? 7.761 9.606 -15.585 1 91.62 132 LEU B O 1
ATOM 3320 N N . SER B 1 133 ? 9.565 8.895 -14.434 1 83.82 133 SER B N 1
ATOM 3321 C CA . SER B 1 133 ? 8.873 7.716 -13.922 1 83.82 133 SER B CA 1
ATOM 3322 C C . SER B 1 133 ? 7.83 8.098 -12.877 1 83.82 133 SER B C 1
ATOM 3324 O O . SER B 1 133 ? 7.828 9.226 -12.378 1 83.82 133 SER B O 1
ATOM 3326 N N . ARG B 1 134 ? 6.937 7.232 -12.483 1 82.22 134 ARG B N 1
ATOM 3327 C CA . ARG B 1 134 ? 5.903 7.47 -11.481 1 82.22 134 ARG B CA 1
ATOM 3328 C C . ARG B 1 134 ? 6.516 7.876 -10.146 1 82.22 134 ARG B C 1
ATOM 3330 O O . ARG B 1 134 ? 6.023 8.79 -9.482 1 82.22 134 ARG B O 1
ATOM 3337 N N . GLY B 1 135 ? 7.546 7.208 -9.761 1 85.52 135 GLY B N 1
ATOM 3338 C CA . GLY B 1 135 ? 8.208 7.517 -8.503 1 85.52 135 GLY B CA 1
ATOM 3339 C C . GLY B 1 135 ? 8.766 8.926 -8.453 1 85.52 135 GLY B C 1
ATOM 3340 O O . GLY B 1 135 ? 8.617 9.623 -7.447 1 85.52 135 GLY B O 1
ATOM 3341 N N . PHE B 1 136 ? 9.369 9.29 -9.512 1 90.16 136 PHE B N 1
ATOM 3342 C CA . PHE B 1 136 ? 9.937 10.632 -9.557 1 90.16 136 PHE B CA 1
ATOM 3343 C C . PHE B 1 136 ? 8.836 11.685 -9.609 1 90.16 136 PHE B C 1
ATOM 3345 O O . PHE B 1 136 ? 8.968 12.758 -9.018 1 90.16 136 PHE B O 1
ATOM 3352 N N . ARG B 1 137 ? 7.802 11.362 -10.311 1 93.03 137 ARG B N 1
ATOM 3353 C CA . ARG B 1 137 ? 6.67 12.281 -10.354 1 93.03 137 ARG B CA 1
ATOM 3354 C C . ARG B 1 137 ? 6.119 12.537 -8.955 1 93.03 137 ARG B C 1
ATOM 3356 O O . ARG B 1 137 ? 5.81 13.677 -8.603 1 93.03 137 ARG B O 1
ATOM 3363 N N . GLN B 1 138 ? 6.031 11.518 -8.241 1 92.8 138 GLN B N 1
ATOM 3364 C CA . GLN B 1 138 ? 5.547 11.648 -6.871 1 92.8 138 GLN B CA 1
ATOM 3365 C C . GLN B 1 138 ? 6.5 12.492 -6.029 1 92.8 138 GLN B C 1
ATOM 3367 O O . GLN B 1 138 ? 6.061 13.319 -5.227 1 92.8 138 GLN B O 1
ATOM 3372 N N . ARG B 1 139 ? 7.724 12.277 -6.2 1 94.11 139 ARG B N 1
ATOM 3373 C CA . ARG B 1 139 ? 8.715 13.049 -5.458 1 94.11 139 ARG B CA 1
ATOM 3374 C C . ARG B 1 139 ? 8.661 14.523 -5.841 1 94.11 139 ARG B C 1
ATOM 3376 O O . ARG B 1 139 ? 8.829 15.399 -4.989 1 94.11 139 ARG B O 1
ATOM 3383 N N . VAL B 1 140 ? 8.455 14.751 -7.106 1 96.4 140 VAL B N 1
ATOM 3384 C CA . VAL B 1 140 ? 8.293 16.132 -7.549 1 96.4 140 VAL B CA 1
ATOM 3385 C C . VAL B 1 140 ? 7.045 16.737 -6.909 1 96.4 140 VAL B C 1
ATOM 3387 O O . VAL B 1 140 ? 7.058 17.895 -6.483 1 96.4 140 VAL B O 1
ATOM 3390 N N . GLY B 1 141 ? 5.972 15.96 -6.89 1 96.61 141 GLY B N 1
ATOM 3391 C CA . GLY B 1 141 ? 4.778 16.406 -6.189 1 96.61 141 GLY B CA 1
ATOM 3392 C C . GLY B 1 141 ? 5.04 16.783 -4.743 1 96.61 141 GLY B C 1
ATOM 3393 O O . GLY B 1 141 ? 4.535 17.798 -4.26 1 96.61 141 GLY B O 1
ATOM 3394 N N . LEU B 1 142 ? 5.828 15.98 -4.095 1 96.48 142 LEU B N 1
ATOM 3395 C CA . LEU B 1 142 ? 6.201 16.258 -2.712 1 96.48 142 LEU B CA 1
ATOM 3396 C C . LEU B 1 142 ? 7.019 17.542 -2.617 1 96.48 142 LEU B C 1
ATOM 3398 O O . LEU B 1 142 ? 6.77 18.378 -1.745 1 96.48 142 LEU B O 1
ATOM 3402 N N . ALA B 1 143 ? 7.969 17.701 -3.509 1 96.93 143 ALA B N 1
ATOM 3403 C CA . ALA B 1 143 ? 8.766 18.925 -3.55 1 96.93 143 ALA B CA 1
ATOM 3404 C C . ALA B 1 143 ? 7.879 20.15 -3.752 1 96.93 143 ALA B C 1
ATOM 3406 O O . ALA B 1 143 ? 8.051 21.167 -3.075 1 96.93 143 ALA B O 1
ATOM 3407 N N . ALA B 1 144 ? 6.997 20.013 -4.627 1 97.12 144 ALA B N 1
ATOM 3408 C CA . ALA B 1 144 ? 6.083 21.112 -4.924 1 97.12 144 ALA B CA 1
ATOM 3409 C C . ALA B 1 144 ? 5.266 21.495 -3.693 1 97.12 144 ALA B C 1
ATOM 3411 O O . ALA B 1 144 ? 4.958 22.671 -3.486 1 97.12 144 ALA B O 1
ATOM 3412 N N . ALA B 1 145 ? 4.937 20.539 -2.913 1 97.17 145 ALA B N 1
ATOM 3413 C CA . ALA B 1 145 ? 4.171 20.79 -1.695 1 97.17 145 ALA B CA 1
ATOM 3414 C C . ALA B 1 145 ? 5.025 21.498 -0.647 1 97.17 145 ALA B C 1
ATOM 3416 O O . ALA B 1 145 ? 4.496 22.159 0.25 1 97.17 145 ALA B O 1
ATOM 3417 N N . LEU B 1 146 ? 6.321 21.425 -0.771 1 96.87 146 LEU B N 1
ATOM 3418 C CA . LEU B 1 146 ? 7.199 21.865 0.308 1 96.87 146 LEU B CA 1
ATOM 3419 C C . LEU B 1 146 ? 7.847 23.204 -0.03 1 96.87 146 LEU B C 1
ATOM 3421 O O . LEU B 1 146 ? 8.232 23.956 0.868 1 96.87 146 LEU B O 1
ATOM 3425 N N . VAL B 1 147 ? 8.021 23.417 -1.255 1 96.15 147 VAL B N 1
ATOM 3426 C CA . VAL B 1 147 ? 8.707 24.644 -1.649 1 96.15 147 VAL B CA 1
ATOM 3427 C C . VAL B 1 147 ? 7.911 25.857 -1.173 1 96.15 147 VAL B C 1
ATOM 3429 O O . VAL B 1 147 ? 6.68 25.812 -1.106 1 96.15 147 VAL B O 1
ATOM 3432 N N . GLY B 1 148 ? 8.62 26.922 -0.831 1 92.89 148 GLY B N 1
ATOM 3433 C CA . GLY B 1 148 ? 7.993 28.128 -0.314 1 92.89 148 GLY B CA 1
ATOM 3434 C C . GLY B 1 148 ? 7.8 28.102 1.191 1 92.89 148 GLY B C 1
ATOM 3435 O O . GLY B 1 148 ? 7.406 29.105 1.789 1 92.89 148 GLY B O 1
ATOM 3436 N N . GLY B 1 149 ? 7.97 26.974 1.807 1 92.37 149 GLY B N 1
ATOM 3437 C CA . GLY B 1 149 ? 8.018 26.866 3.256 1 92.37 149 GLY B CA 1
ATOM 3438 C C . GLY B 1 149 ? 6.647 26.914 3.904 1 92.37 149 GLY B C 1
ATOM 3439 O O . GLY B 1 149 ? 6.428 27.675 4.849 1 92.37 149 GLY B O 1
ATOM 3440 N N . PRO B 1 150 ? 5.708 26.242 3.398 1 95.59 150 PRO B N 1
ATOM 3441 C CA . PRO B 1 150 ? 4.385 26.214 4.025 1 95.59 150 PRO B CA 1
ATOM 3442 C C . PRO B 1 150 ? 4.425 25.704 5.464 1 95.59 150 PRO B C 1
ATOM 3444 O O . PRO B 1 150 ? 5.272 24.874 5.806 1 95.59 150 PRO B O 1
ATOM 3447 N N . ARG B 1 151 ? 3.443 26.16 6.281 1 96.11 151 ARG B N 1
ATOM 3448 C CA . ARG B 1 151 ? 3.357 25.756 7.681 1 96.11 151 ARG B CA 1
ATOM 3449 C C . ARG B 1 151 ? 2.503 24.503 7.838 1 96.11 151 ARG B C 1
ATOM 3451 O O . ARG B 1 151 ? 2.625 23.783 8.831 1 96.11 151 ARG B O 1
ATOM 3458 N N . VAL B 1 152 ? 1.654 24.328 6.89 1 97.9 152 VAL B N 1
ATOM 3459 C CA . VAL B 1 152 ? 0.797 23.148 6.842 1 97.9 152 VAL B CA 1
ATOM 3460 C C . VAL B 1 152 ? 1.036 22.388 5.539 1 97.9 152 VAL B C 1
ATOM 3462 O O . VAL B 1 152 ? 0.925 22.958 4.451 1 97.9 152 VAL B O 1
ATOM 3465 N N . VAL B 1 153 ? 1.388 21.158 5.644 1 97.89 153 VAL B N 1
ATOM 3466 C CA . VAL B 1 153 ? 1.622 20.319 4.474 1 97.89 153 VAL B CA 1
ATOM 3467 C C . VAL B 1 153 ? 0.562 19.221 4.405 1 97.89 153 VAL B C 1
ATOM 3469 O O . VAL B 1 153 ? 0.44 18.409 5.324 1 97.89 153 VAL B O 1
ATOM 3472 N N . VAL B 1 154 ? -0.214 19.236 3.356 1 98.39 154 VAL B N 1
ATOM 3473 C CA . VAL B 1 154 ? -1.297 18.283 3.14 1 98.39 154 VAL B CA 1
ATOM 3474 C C . VAL B 1 154 ? -0.912 17.305 2.032 1 98.39 154 VAL B C 1
ATOM 3476 O O . VAL B 1 154 ? -0.656 17.713 0.897 1 98.39 154 VAL B O 1
ATOM 3479 N N . LEU B 1 155 ? -0.876 16.043 2.38 1 97.84 155 LEU B N 1
ATOM 3480 C CA . LEU B 1 155 ? -0.413 15.028 1.44 1 97.84 155 LEU B CA 1
ATOM 3481 C C . LEU B 1 155 ? -1.478 13.957 1.228 1 97.84 155 LEU B C 1
ATOM 3483 O O . LEU B 1 155 ? -1.904 13.302 2.182 1 97.84 155 LEU B O 1
ATOM 3487 N N . ASP B 1 156 ? -1.88 13.798 0.034 1 96.43 156 ASP B N 1
ATOM 3488 C CA . ASP B 1 156 ? -2.871 12.777 -0.294 1 96.43 156 ASP B CA 1
ATOM 3489 C C . ASP B 1 156 ? -2.201 11.514 -0.831 1 96.43 156 ASP B C 1
ATOM 3491 O O . ASP B 1 156 ? -1.827 11.455 -2.004 1 96.43 156 ASP B O 1
ATOM 3495 N N . GLU B 1 157 ? -2.031 10.524 0.011 1 93.4 157 GLU B N 1
ATOM 3496 C CA . GLU B 1 157 ? -1.429 9.235 -0.318 1 93.4 157 GLU B CA 1
ATOM 3497 C C . GLU B 1 157 ? -0.014 9.41 -0.862 1 93.4 157 GLU B C 1
ATOM 3499 O O . GLU B 1 157 ? 0.307 8.911 -1.943 1 93.4 157 GLU B O 1
ATOM 3504 N N . PRO B 1 158 ? 0.875 9.977 -0.167 1 93.72 158 PRO B N 1
ATOM 3505 C CA . PRO B 1 158 ? 2.197 10.351 -0.676 1 93.72 158 PRO B CA 1
ATOM 3506 C C . PRO B 1 158 ? 3.084 9.14 -0.959 1 93.72 158 PRO B C 1
ATOM 3508 O O . PRO B 1 158 ? 4.054 9.244 -1.715 1 93.72 158 PRO B O 1
ATOM 3511 N N . GLY B 1 159 ? 2.837 8.04 -0.401 1 89.64 159 GLY B N 1
ATOM 3512 C CA . GLY B 1 159 ? 3.707 6.886 -0.566 1 89.64 159 GLY B CA 1
ATOM 3513 C C . GLY B 1 159 ? 3.269 5.964 -1.688 1 89.64 159 GLY B C 1
ATOM 3514 O O . GLY B 1 159 ? 3.873 4.912 -1.906 1 89.64 159 GLY B O 1
ATOM 3515 N N . THR B 1 160 ? 2.23 6.356 -2.399 1 83.74 160 THR B N 1
ATOM 3516 C CA . THR B 1 160 ? 1.728 5.512 -3.477 1 83.74 160 THR B CA 1
ATOM 3517 C C . THR B 1 160 ? 2.812 5.267 -4.522 1 83.74 160 THR B C 1
ATOM 3519 O O . THR B 1 160 ? 3.486 6.203 -4.956 1 83.74 160 THR B O 1
ATOM 3522 N N . GLY B 1 161 ? 3.043 3.991 -4.837 1 78.52 161 GLY B N 1
ATOM 3523 C CA . GLY B 1 161 ? 4.001 3.633 -5.871 1 78.52 161 GLY B CA 1
ATOM 3524 C C . GLY B 1 161 ? 5.418 3.489 -5.349 1 78.52 161 GLY B C 1
ATOM 3525 O O . GLY B 1 161 ? 6.331 3.143 -6.101 1 78.52 161 GLY B O 1
ATOM 3526 N N . PHE B 1 162 ? 5.618 3.747 -4.076 1 87.83 162 PHE B N 1
ATOM 3527 C CA . PHE B 1 162 ? 6.956 3.667 -3.503 1 87.83 162 PHE B CA 1
ATOM 3528 C C . PHE B 1 162 ? 7.281 2.238 -3.085 1 87.83 162 PHE B C 1
ATOM 3530 O O . PHE B 1 162 ? 6.432 1.541 -2.525 1 87.83 162 PHE B O 1
ATOM 3537 N N . ASP B 1 163 ? 8.509 1.901 -3.412 1 88.83 163 ASP B N 1
ATOM 3538 C CA . ASP B 1 163 ? 9.027 0.647 -2.875 1 88.83 163 ASP B CA 1
ATOM 3539 C C . ASP B 1 163 ? 9.487 0.816 -1.429 1 88.83 163 ASP B C 1
ATOM 3541 O O . ASP B 1 163 ? 9.466 1.926 -0.891 1 88.83 163 ASP B O 1
ATOM 3545 N N . PRO B 1 164 ? 9.839 -0.222 -0.773 1 87.23 164 PRO B N 1
ATOM 3546 C CA . PRO B 1 164 ? 10.111 -0.162 0.665 1 87.23 164 PRO B CA 1
ATOM 3547 C C . PRO B 1 164 ? 11.23 0.817 1.013 1 87.23 164 PRO B C 1
ATOM 3549 O O . PRO B 1 164 ? 11.094 1.609 1.949 1 87.23 164 PRO B O 1
ATOM 3552 N N . PRO B 1 165 ? 12.336 0.914 0.261 1 84.01 165 PRO B N 1
ATOM 3553 C CA . PRO B 1 165 ? 13.348 1.925 0.575 1 84.01 165 PRO B CA 1
ATOM 3554 C C . PRO B 1 165 ? 12.817 3.351 0.448 1 84.01 165 PRO B C 1
ATOM 3556 O O . PRO B 1 165 ? 13.097 4.196 1.301 1 84.01 165 PRO B O 1
ATOM 3559 N N . ALA B 1 166 ? 12.129 3.579 -0.607 1 85.95 166 ALA B N 1
ATOM 3560 C CA . ALA B 1 166 ? 11.541 4.9 -0.815 1 85.95 166 ALA B CA 1
ATOM 3561 C C . ALA B 1 166 ? 10.522 5.224 0.274 1 85.95 166 ALA B C 1
ATOM 3563 O O . ALA B 1 166 ? 10.413 6.373 0.709 1 85.95 166 ALA B O 1
ATOM 3564 N N . GLN B 1 167 ? 9.822 4.23 0.696 1 88.04 167 GLN B N 1
ATOM 3565 C CA . GLN B 1 167 ? 8.863 4.418 1.78 1 88.04 167 GLN B CA 1
ATOM 3566 C C . GLN B 1 167 ? 9.568 4.802 3.078 1 88.04 167 GLN B C 1
ATOM 3568 O O . GLN B 1 167 ? 9.096 5.673 3.812 1 88.04 167 GLN B O 1
ATOM 3573 N N . ALA B 1 168 ? 10.609 4.11 3.344 1 82.78 168 ALA B N 1
ATOM 3574 C CA . ALA B 1 168 ? 11.393 4.42 4.537 1 82.78 168 ALA B CA 1
ATOM 3575 C C . ALA B 1 168 ? 11.932 5.847 4.483 1 82.78 168 ALA B C 1
ATOM 3577 O O . ALA B 1 168 ? 11.907 6.564 5.486 1 82.78 168 ALA B O 1
ATOM 3578 N N . GLY B 1 169 ? 12.42 6.205 3.347 1 83.69 169 GLY B N 1
ATOM 3579 C CA . GLY B 1 169 ? 12.876 7.574 3.162 1 83.69 169 GLY B CA 1
ATOM 3580 C C . GLY B 1 169 ? 11.784 8.602 3.387 1 83.69 169 GLY B C 1
ATOM 3581 O O . GLY B 1 169 ? 12.018 9.636 4.017 1 83.69 169 GLY B O 1
ATOM 3582 N N . LEU B 1 170 ? 10.658 8.323 2.862 1 89.38 170 LEU B N 1
ATOM 3583 C CA . LEU B 1 170 ? 9.518 9.217 3.038 1 89.38 170 LEU B CA 1
ATOM 3584 C C . LEU B 1 170 ? 9.161 9.358 4.513 1 89.38 170 LEU B C 1
ATOM 3586 O O . LEU B 1 170 ? 8.905 10.465 4.992 1 89.38 170 LEU B O 1
ATOM 3590 N N . ARG B 1 171 ? 9.151 8.262 5.219 1 87.27 171 ARG B N 1
ATOM 3591 C CA . ARG B 1 171 ? 8.851 8.284 6.647 1 87.27 171 ARG B CA 1
ATOM 3592 C C . ARG B 1 171 ? 9.817 9.196 7.395 1 87.27 171 ARG B C 1
ATOM 3594 O O . ARG B 1 171 ? 9.4 9.992 8.239 1 87.27 171 ARG B O 1
ATOM 3601 N N . GLY B 1 172 ? 11.041 9.042 7.052 1 83.56 172 GLY B N 1
ATOM 3602 C CA . GLY B 1 172 ? 12.043 9.897 7.669 1 83.56 172 GLY B CA 1
ATOM 3603 C C . GLY B 1 172 ? 11.829 11.37 7.38 1 83.56 172 GLY B C 1
ATOM 3604 O O . GLY B 1 172 ? 11.93 12.206 8.281 1 83.56 172 GLY B O 1
ATOM 3605 N N . LEU B 1 173 ? 11.525 11.622 6.196 1 87.45 173 LEU B N 1
ATOM 3606 C CA . LEU B 1 173 ? 11.298 13.002 5.782 1 87.45 173 LEU B CA 1
ATOM 3607 C C . LEU B 1 173 ? 10.096 13.597 6.507 1 87.45 173 LEU B C 1
ATOM 3609 O O . LEU B 1 173 ? 10.164 14.719 7.014 1 87.45 173 LEU B O 1
ATOM 3613 N N . LEU B 1 174 ? 9.065 12.896 6.567 1 91.45 174 LEU B N 1
ATOM 3614 C CA . LEU B 1 174 ? 7.842 13.386 7.194 1 91.45 174 LEU B CA 1
ATOM 3615 C C . LEU B 1 174 ? 8.057 13.634 8.683 1 91.45 174 LEU B C 1
ATOM 3617 O O . LEU B 1 174 ? 7.526 14.598 9.239 1 91.45 174 LEU B O 1
ATOM 3621 N N . ARG B 1 175 ? 8.787 12.896 9.252 1 85.29 175 ARG B N 1
ATOM 3622 C CA . ARG B 1 175 ? 9.108 13.093 10.662 1 85.29 175 ARG B CA 1
ATOM 3623 C C . ARG B 1 175 ? 9.895 14.383 10.869 1 85.29 175 ARG B C 1
ATOM 3625 O O . ARG B 1 175 ? 9.644 15.123 11.822 1 85.29 175 ARG B O 1
ATOM 3632 N N . GLU B 1 176 ? 10.803 14.508 10.036 1 85.34 176 GLU B N 1
ATOM 3633 C CA . GLU B 1 176 ? 11.593 15.733 10.104 1 85.34 176 GLU B CA 1
ATOM 3634 C C . GLU B 1 176 ? 10.714 16.967 9.922 1 85.34 176 GLU B C 1
ATOM 3636 O O . GLU B 1 176 ? 10.82 17.93 10.685 1 85.34 176 GLU B O 1
ATOM 3641 N N . LEU B 1 177 ? 9.916 16.908 8.991 1 91.04 177 LEU B N 1
ATOM 3642 C CA . LEU B 1 177 ? 9.04 18.036 8.695 1 91.04 177 LEU B CA 1
ATOM 3643 C C . LEU B 1 177 ? 8.086 18.303 9.855 1 91.04 177 LEU B C 1
ATOM 3645 O O . LEU B 1 177 ? 7.755 19.456 10.14 1 91.04 177 LEU B O 1
ATOM 3649 N N . ALA B 1 178 ? 7.727 17.29 10.532 1 91.4 178 ALA B N 1
ATOM 3650 C CA . ALA B 1 178 ? 6.729 17.365 11.596 1 91.4 178 ALA B CA 1
ATOM 3651 C C . ALA B 1 178 ? 7.289 18.074 12.825 1 91.4 178 ALA B C 1
ATOM 3653 O O . ALA B 1 178 ? 6.541 18.436 13.737 1 91.4 178 ALA B O 1
ATOM 3654 N N . GLN B 1 179 ? 8.547 18.313 12.812 1 87.47 179 GLN B N 1
ATOM 3655 C CA . GLN B 1 179 ? 9.175 18.98 13.947 1 87.47 179 GLN B CA 1
ATOM 3656 C C . GLN B 1 179 ? 8.809 20.461 13.987 1 87.47 179 GLN B C 1
ATOM 3658 O O . GLN B 1 179 ? 8.77 21.068 15.059 1 87.47 179 GLN B O 1
ATOM 3663 N N . ASP B 1 180 ? 8.552 20.938 12.836 1 92.78 180 ASP B N 1
ATOM 3664 C CA . ASP B 1 180 ? 8.316 22.378 12.846 1 92.78 180 ASP B CA 1
ATOM 3665 C C . ASP B 1 180 ? 7.11 22.743 11.984 1 92.78 180 ASP B C 1
ATOM 3667 O O . ASP B 1 180 ? 6.839 23.923 11.753 1 92.78 180 ASP B O 1
ATOM 3671 N N . ARG B 1 181 ? 6.428 21.731 11.485 1 95.51 181 ARG B N 1
ATOM 3672 C CA . ARG B 1 181 ? 5.269 21.935 10.622 1 95.51 181 ARG B CA 1
ATOM 3673 C C . ARG B 1 181 ? 4.152 20.955 10.964 1 95.51 181 ARG B C 1
ATOM 3675 O O . ARG B 1 181 ? 4.393 19.932 11.608 1 95.51 181 ARG B O 1
ATOM 3682 N N . LEU B 1 182 ? 2.957 21.386 10.55 1 97.72 182 LEU B N 1
ATOM 3683 C CA . LEU B 1 182 ? 1.856 20.429 10.584 1 97.72 182 LEU B CA 1
ATOM 3684 C C . LEU B 1 182 ? 1.797 19.622 9.292 1 97.72 182 LEU B C 1
ATOM 3686 O O . LEU B 1 182 ? 1.748 20.193 8.2 1 97.72 182 LEU B O 1
ATOM 3690 N N . VAL B 1 183 ? 1.882 18.341 9.43 1 97.71 183 VAL B N 1
ATOM 3691 C CA . VAL B 1 183 ? 1.744 17.449 8.283 1 97.71 183 VAL B CA 1
ATOM 3692 C C . VAL B 1 183 ? 0.443 16.658 8.398 1 97.71 183 VAL B C 1
ATOM 3694 O O . VAL B 1 183 ? 0.226 15.946 9.382 1 97.71 183 VAL B O 1
ATOM 3697 N N . LEU B 1 184 ? -0.43 16.856 7.465 1 98.12 184 LEU B N 1
ATOM 3698 C CA . LEU B 1 184 ? -1.663 16.085 7.35 1 98.12 184 LEU B CA 1
ATOM 3699 C C . LEU B 1 184 ? -1.609 15.148 6.148 1 98.12 184 LEU B C 1
ATOM 3701 O O . LEU B 1 184 ? -1.501 15.601 5.007 1 98.12 184 LEU B O 1
ATOM 3705 N N . LEU B 1 185 ? -1.657 13.847 6.394 1 97.2 185 LEU B N 1
ATOM 3706 C CA . LEU B 1 185 ? -1.558 12.937 5.258 1 97.2 185 LEU B CA 1
ATOM 3707 C C . LEU B 1 185 ? -2.695 11.92 5.275 1 97.2 185 LEU B C 1
ATOM 3709 O O . LEU B 1 185 ? -3.14 11.499 6.345 1 97.2 185 LEU B O 1
ATOM 3713 N N . SER B 1 186 ? -3.179 11.631 4.173 1 96.76 186 SER B N 1
ATOM 3714 C CA . SER B 1 186 ? -4.093 10.504 4.016 1 96.76 186 SER B CA 1
ATOM 3715 C C . SER B 1 186 ? -3.352 9.251 3.563 1 96.76 186 SER B C 1
ATOM 3717 O O . SER B 1 186 ? -2.334 9.34 2.873 1 96.76 186 SER B O 1
ATOM 3719 N N . SER B 1 187 ? -3.757 8.093 4.011 1 91.92 187 SER B N 1
ATOM 3720 C CA . SER B 1 187 ? -3.159 6.837 3.569 1 91.92 187 SER B CA 1
ATOM 3721 C C . SER B 1 187 ? -4.113 5.666 3.781 1 91.92 187 SER B C 1
ATOM 3723 O O . SER B 1 187 ? -4.9 5.664 4.729 1 91.92 187 SER B O 1
ATOM 3725 N N . HIS B 1 188 ? -3.929 4.724 2.897 1 87.05 188 HIS B N 1
ATOM 3726 C CA . HIS B 1 188 ? -4.603 3.445 3.085 1 87.05 188 HIS B CA 1
ATOM 3727 C C . HIS B 1 188 ? -3.678 2.425 3.741 1 87.05 188 HIS B C 1
ATOM 3729 O O . HIS B 1 188 ? -4.108 1.323 4.088 1 87.05 188 HIS B O 1
ATOM 3735 N N . ARG B 1 189 ? -2.544 2.786 3.981 1 88.09 189 ARG B N 1
ATOM 3736 C CA . ARG B 1 189 ? -1.566 1.922 4.633 1 88.09 189 ARG B CA 1
ATOM 3737 C C . ARG B 1 189 ? -1.465 2.236 6.122 1 88.09 189 ARG B C 1
ATOM 3739 O O . ARG B 1 189 ? -0.603 3.011 6.541 1 88.09 189 ARG B O 1
ATOM 3746 N N . LEU B 1 190 ? -2.178 1.507 6.837 1 90.16 190 LEU B N 1
ATOM 3747 C CA . LEU B 1 190 ? -2.366 1.868 8.238 1 90.16 190 LEU B CA 1
ATOM 3748 C C . LEU B 1 190 ? -1.114 1.558 9.052 1 90.16 190 LEU B C 1
ATOM 3750 O O . LEU B 1 190 ? -0.852 2.205 10.068 1 90.16 190 LEU B O 1
ATOM 3754 N N . SER B 1 191 ? -0.362 0.598 8.562 1 83.86 191 SER B N 1
ATOM 3755 C CA . SER B 1 191 ? 0.899 0.321 9.242 1 83.86 191 SER B CA 1
ATOM 3756 C C . SER B 1 191 ? 1.857 1.502 9.132 1 83.86 191 SER B C 1
ATOM 3758 O O . SER B 1 191 ? 2.603 1.794 10.07 1 83.86 191 SER B O 1
ATOM 3760 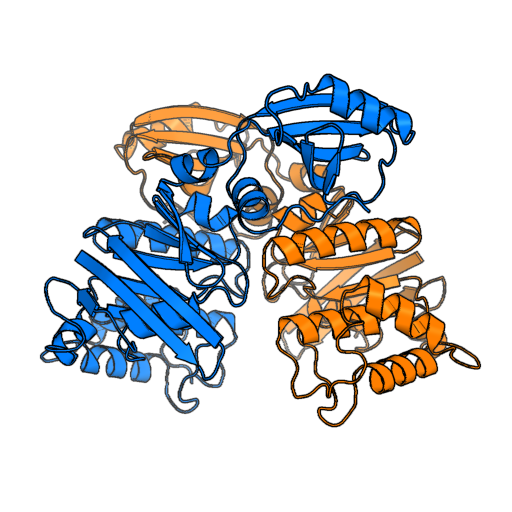N N . GLU B 1 192 ? 1.825 2.151 8.04 1 85.98 192 GLU B N 1
ATOM 3761 C CA . GLU B 1 192 ? 2.66 3.332 7.843 1 85.98 192 GLU B CA 1
ATOM 3762 C C . GLU B 1 192 ? 2.17 4.502 8.691 1 85.98 192 GLU B C 1
ATOM 3764 O O . GLU B 1 192 ? 2.974 5.245 9.258 1 85.98 192 GLU B O 1
ATOM 3769 N N . VAL B 1 193 ? 0.888 4.623 8.744 1 90.76 193 VAL B N 1
ATOM 3770 C CA . VAL B 1 193 ? 0.292 5.691 9.539 1 90.76 193 VAL B CA 1
ATOM 3771 C C . VAL B 1 193 ? 0.696 5.533 11.003 1 90.76 193 VAL B C 1
ATOM 3773 O O . VAL B 1 193 ? 1.047 6.512 11.666 1 90.76 193 VAL B O 1
ATOM 3776 N N . GLU B 1 194 ? 0.72 4.323 11.412 1 85.74 194 GLU B N 1
ATOM 3777 C CA . GLU B 1 194 ? 1.076 4.035 12.798 1 85.74 194 GLU B CA 1
ATOM 3778 C C . GLU B 1 194 ? 2.526 4.415 13.086 1 85.74 194 GLU B C 1
ATOM 3780 O O . GLU B 1 194 ? 2.864 4.789 14.211 1 85.74 194 GLU B O 1
ATOM 3785 N N . ARG B 1 195 ? 3.3 4.362 12.057 1 79.55 195 ARG B N 1
ATOM 3786 C CA . ARG B 1 195 ? 4.73 4.595 12.232 1 79.55 195 ARG B CA 1
ATOM 3787 C C . ARG B 1 195 ? 5.06 6.08 12.131 1 79.55 195 ARG B C 1
ATOM 3789 O O . ARG B 1 195 ? 6.077 6.533 12.66 1 79.55 195 ARG B O 1
ATOM 3796 N N . ILE B 1 196 ? 4.177 6.808 11.534 1 85.94 196 ILE B N 1
ATOM 3797 C CA . ILE B 1 196 ? 4.537 8.18 11.191 1 85.94 196 ILE B CA 1
ATOM 3798 C C . ILE B 1 196 ? 3.698 9.154 12.015 1 85.94 196 ILE B C 1
ATOM 3800 O O . ILE B 1 196 ? 4.193 10.197 12.447 1 85.94 196 ILE B O 1
ATOM 3804 N N . CYS B 1 197 ? 2.48 8.806 12.267 1 91.71 197 CYS B N 1
ATOM 3805 C CA . CYS B 1 197 ? 1.528 9.778 12.794 1 91.71 197 CYS B CA 1
ATOM 3806 C C . CYS B 1 197 ? 1.372 9.625 14.303 1 91.71 197 CYS B C 1
ATOM 3808 O O . CYS B 1 197 ? 1.378 8.508 14.822 1 91.71 197 CYS B O 1
ATOM 3810 N N . GLU B 1 198 ? 1.211 10.728 14.905 1 87.13 198 GLU B N 1
ATOM 3811 C CA . GLU B 1 198 ? 0.908 10.742 16.333 1 87.13 198 GLU B CA 1
ATOM 3812 C C . GLU B 1 198 ? -0.598 10.75 16.577 1 87.13 198 GLU B C 1
ATOM 3814 O O . GLU B 1 198 ? -1.07 10.242 17.597 1 87.13 198 GLU B O 1
ATOM 3819 N N . ARG B 1 199 ? -1.227 11.367 15.695 1 93.44 199 ARG B N 1
ATOM 3820 C CA . ARG B 1 199 ? -2.678 11.505 15.766 1 93.44 199 ARG B CA 1
ATOM 3821 C C . ARG B 1 199 ? -3.338 11.014 14.482 1 93.44 199 ARG B C 1
ATOM 3823 O O . ARG B 1 199 ? -2.734 11.065 13.408 1 93.44 199 ARG B O 1
ATOM 3830 N N . VAL B 1 200 ? -4.578 10.555 14.679 1 95.82 200 VAL B N 1
ATOM 3831 C CA . VAL B 1 200 ? -5.301 10.043 13.52 1 95.82 200 VAL B CA 1
ATOM 3832 C C . VAL B 1 200 ? -6.735 10.567 13.532 1 95.82 200 VAL B C 1
ATOM 3834 O O . VAL B 1 200 ? -7.317 10.777 14.599 1 95.82 200 VAL B O 1
ATOM 3837 N N . LEU B 1 201 ? -7.224 10.873 12.35 1 97.64 201 LEU B N 1
ATOM 3838 C CA . LEU B 1 201 ? -8.62 11.196 12.074 1 97.64 201 LEU B CA 1
ATOM 3839 C C . LEU B 1 201 ? -9.269 10.115 11.217 1 97.64 201 LEU B C 1
ATOM 3841 O O . LEU B 1 201 ? -8.881 9.914 10.064 1 97.64 201 LEU B O 1
ATOM 3845 N N . LEU B 1 202 ? -10.213 9.433 11.757 1 96.51 202 LEU B N 1
ATOM 3846 C CA . LEU B 1 202 ? -10.887 8.358 11.036 1 96.51 202 LEU B CA 1
ATOM 3847 C C . LEU B 1 202 ? -12.211 8.841 10.454 1 96.51 202 LEU B C 1
ATOM 3849 O O . LEU B 1 202 ? -13.146 9.15 11.197 1 96.51 202 LEU B O 1
ATOM 3853 N N . LEU B 1 203 ? -12.245 8.858 9.19 1 96.55 203 LEU B N 1
ATOM 3854 C CA . LEU B 1 203 ? -13.42 9.311 8.453 1 96.55 203 LEU B CA 1
ATOM 3855 C C . LEU B 1 203 ? -14.207 8.126 7.903 1 96.55 203 LEU B C 1
ATOM 3857 O O . LEU B 1 203 ? -13.629 7.214 7.307 1 96.55 203 LEU B O 1
ATOM 3861 N N . HIS B 1 204 ? -15.476 8.124 8.128 1 94.69 204 HIS B N 1
ATOM 3862 C CA . HIS B 1 204 ? -16.364 7.088 7.613 1 94.69 204 HIS B CA 1
ATOM 3863 C C . HIS B 1 204 ? -17.719 7.669 7.222 1 94.69 204 HIS B C 1
ATOM 3865 O O . HIS B 1 204 ? -18.387 8.305 8.041 1 94.69 204 HIS B O 1
ATOM 3871 N N . ARG B 1 205 ? -18.055 7.463 6.001 1 93.85 205 ARG B N 1
ATOM 3872 C CA . ARG B 1 205 ? -19.329 7.933 5.467 1 93.85 205 ARG B CA 1
ATOM 3873 C C . ARG B 1 205 ? -19.526 9.419 5.747 1 93.85 205 ARG B C 1
ATOM 3875 O O . ARG B 1 205 ? -20.591 9.833 6.209 1 93.85 205 ARG B O 1
ATOM 3882 N N . GLY B 1 206 ? -18.47 10.138 5.639 1 96.22 206 GLY B N 1
ATOM 3883 C CA . GLY B 1 206 ? -18.522 11.59 5.702 1 96.22 206 GLY B CA 1
ATOM 3884 C C . GLY B 1 206 ? -18.489 12.127 7.12 1 96.22 206 GLY B C 1
ATOM 3885 O O . GLY B 1 206 ? -18.665 13.327 7.339 1 96.22 206 GLY B O 1
ATOM 3886 N N . ARG B 1 207 ? -18.282 11.227 8.087 1 96.75 207 ARG B N 1
ATOM 3887 C CA . ARG B 1 207 ? -18.228 11.64 9.486 1 96.75 207 ARG B CA 1
ATOM 3888 C C . ARG B 1 207 ? -16.923 11.196 10.138 1 96.75 207 ARG B C 1
ATOM 3890 O O . ARG B 1 207 ? -16.342 10.18 9.749 1 96.75 207 ARG B O 1
ATOM 3897 N N . LEU B 1 208 ? -16.51 11.973 11.102 1 95.85 208 LEU B N 1
ATOM 3898 C CA . LEU B 1 208 ? -15.389 11.538 11.928 1 95.85 208 LEU B CA 1
ATOM 3899 C C . LEU B 1 208 ? -15.846 10.53 12.977 1 95.85 208 LEU B C 1
ATOM 3901 O O . LEU B 1 208 ? -16.601 10.876 13.889 1 95.85 208 LEU B O 1
ATOM 3905 N N . VAL B 1 209 ? -15.41 9.341 12.88 1 93.06 209 VAL B N 1
ATOM 3906 C CA . VAL B 1 209 ? -15.866 8.294 13.789 1 93.06 209 VAL B CA 1
ATOM 3907 C C . VAL B 1 209 ? -14.787 8.007 14.83 1 93.06 209 VAL B C 1
ATOM 3909 O O . VAL B 1 209 ? -15.013 7.244 15.773 1 93.06 209 VAL B O 1
ATOM 3912 N N . GLY B 1 210 ? -13.651 8.548 14.607 1 91.93 210 GLY B N 1
ATOM 3913 C CA . GLY B 1 210 ? -12.547 8.442 15.547 1 91.93 210 GLY B CA 1
ATOM 3914 C C . GLY B 1 210 ? -11.51 9.537 15.376 1 91.93 210 GLY B C 1
ATOM 3915 O O . GLY B 1 210 ? -11.19 9.925 14.25 1 91.93 210 GLY B O 1
ATOM 3916 N N . GLU B 1 211 ? -11.134 10.025 16.52 1 93.11 211 GLU B N 1
ATOM 3917 C CA . GLU B 1 211 ? -10.095 11.05 16.526 1 93.11 211 GLU B CA 1
ATOM 3918 C C . GLU B 1 211 ? -9.256 10.977 17.799 1 93.11 211 GLU B C 1
ATOM 3920 O O . GLU B 1 211 ? -9.797 10.846 18.899 1 93.11 211 GLU B O 1
ATOM 3925 N N . GLY B 1 212 ? -7.954 11.048 17.647 1 93.12 212 GLY B N 1
ATOM 3926 C CA . GLY B 1 212 ? -7.049 11.028 18.785 1 93.12 212 GLY B CA 1
ATOM 3927 C C . GLY B 1 212 ? -5.681 10.464 18.45 1 93.12 212 GLY B C 1
ATOM 3928 O O . GLY B 1 212 ? -5.325 10.341 17.276 1 93.12 212 GLY B O 1
ATOM 3929 N N . THR B 1 213 ? -4.964 10.259 19.465 1 91.33 213 THR B N 1
ATOM 3930 C CA . THR B 1 213 ? -3.699 9.564 19.252 1 91.33 213 THR B CA 1
ATOM 3931 C C . THR B 1 213 ? -3.935 8.183 18.649 1 91.33 213 THR B C 1
ATOM 3933 O O . THR B 1 213 ? -5.044 7.649 18.722 1 91.33 213 THR B O 1
ATOM 3936 N N . VAL B 1 214 ? -2.937 7.671 18.063 1 87.49 214 VAL B N 1
ATOM 3937 C CA . VAL B 1 214 ? -3.026 6.329 17.496 1 87.49 214 VAL B CA 1
ATOM 3938 C C . VAL B 1 214 ? -3.483 5.344 18.57 1 87.49 214 VAL B C 1
ATOM 3940 O O . VAL B 1 214 ? -4.358 4.51 18.323 1 87.49 214 VAL B O 1
ATOM 3943 N N . GLU B 1 215 ? -3.009 5.523 19.739 1 84.14 215 GLU B N 1
ATOM 3944 C CA . GLU B 1 215 ? -3.369 4.649 20.852 1 84.14 215 GLU B CA 1
ATOM 3945 C C . GLU B 1 215 ? -4.84 4.809 21.225 1 84.14 215 GLU B C 1
ATOM 3947 O O . GLU B 1 215 ? -5.536 3.82 21.464 1 84.14 215 GLU B O 1
ATOM 3952 N N . GLU B 1 216 ? -5.263 5.985 21.258 1 88.41 216 GLU B N 1
ATOM 3953 C CA . GLU B 1 216 ? -6.65 6.266 21.615 1 88.41 216 GLU B CA 1
ATOM 3954 C C . GLU B 1 216 ? -7.615 5.67 20.594 1 88.41 216 GLU B C 1
ATOM 3956 O O . GLU B 1 216 ? -8.647 5.106 20.963 1 88.41 216 GLU B O 1
ATOM 3961 N N . VAL B 1 217 ? -7.219 5.765 19.381 1 88.54 217 VAL B N 1
ATOM 3962 C CA . VAL B 1 217 ? -8.095 5.26 18.329 1 88.54 217 VAL B CA 1
ATOM 3963 C C . VAL B 1 217 ? -8.113 3.734 18.359 1 88.54 217 VAL B C 1
ATOM 3965 O O . VAL B 1 217 ? -9.159 3.115 18.154 1 88.54 217 VAL B O 1
ATOM 3968 N N . ARG B 1 218 ? -6.994 3.171 18.592 1 85.22 218 ARG B N 1
ATOM 3969 C CA . ARG B 1 218 ? -6.911 1.721 18.734 1 85.22 218 ARG B CA 1
ATOM 3970 C C . ARG B 1 218 ? -7.824 1.226 19.851 1 85.22 218 ARG B C 1
ATOM 3972 O O . ARG B 1 218 ? -8.395 0.138 19.756 1 85.22 218 ARG B O 1
ATOM 3979 N N . ARG B 1 219 ? -8.091 2.059 20.818 1 83.07 219 ARG B N 1
ATOM 3980 C CA . ARG B 1 219 ? -8.821 1.661 22.017 1 83.07 219 ARG B CA 1
ATOM 3981 C C . ARG B 1 219 ? -10.299 2.016 21.901 1 83.07 219 ARG B C 1
ATOM 3983 O O . ARG B 1 219 ? -11.063 1.832 22.851 1 83.07 219 ARG B O 1
ATOM 3990 N N . LEU B 1 220 ? -10.608 2.631 20.851 1 81.7 220 LEU B N 1
ATOM 3991 C CA . LEU B 1 220 ? -12.017 2.963 20.671 1 81.7 220 LEU B CA 1
ATOM 3992 C C . LEU B 1 220 ? -12.871 1.7 20.62 1 81.7 220 LEU B C 1
ATOM 3994 O O . LEU B 1 220 ? -14.088 1.76 20.811 1 81.7 220 LEU B O 1
ATOM 3998 N N . LEU B 1 221 ? -12.259 0.589 20.255 1 75.3 221 LEU B N 1
ATOM 3999 C CA . LEU B 1 221 ? -13.001 -0.667 20.274 1 75.3 221 LEU B CA 1
ATOM 4000 C C . LEU B 1 221 ? -13.239 -1.137 21.705 1 75.3 221 LEU B C 1
ATOM 4002 O O . LEU B 1 221 ? -12.355 -1.018 22.557 1 75.3 221 LEU B O 1
ATOM 4006 N N . PRO B 1 222 ? -14.556 -1.397 21.999 1 62.04 222 PRO B N 1
ATOM 4007 C CA . PRO B 1 222 ? -14.928 -1.746 23.372 1 62.04 222 PRO B CA 1
ATOM 4008 C C . PRO B 1 222 ? -14.126 -2.926 23.918 1 62.04 222 PRO B C 1
ATOM 4010 O O . PRO B 1 222 ? -13.997 -3.078 25.136 1 62.04 222 PRO B O 1
ATOM 4013 N N . GLY B 1 223 ? -13.603 -3.717 23.036 1 69.18 223 GLY B N 1
ATOM 4014 C CA . GLY B 1 223 ? -12.997 -4.905 23.617 1 69.18 223 GLY B CA 1
ATOM 4015 C C . GLY B 1 223 ? -11.596 -5.174 23.1 1 69.18 223 GLY B C 1
ATOM 4016 O O . GLY B 1 223 ? -11.089 -4.436 22.252 1 69.18 223 GLY B O 1
ATOM 4017 N N . ARG B 1 224 ? -10.935 -6.057 23.86 1 81.06 224 ARG B N 1
ATOM 4018 C CA . ARG B 1 224 ? -9.63 -6.576 23.465 1 81.06 224 ARG B CA 1
ATOM 4019 C C . ARG B 1 224 ? -9.748 -7.482 22.243 1 81.06 224 ARG B C 1
ATOM 4021 O O . ARG B 1 224 ? -10.821 -8.021 21.966 1 81.06 224 ARG B O 1
ATOM 4028 N N . LEU B 1 225 ? -8.803 -7.488 21.46 1 88.8 225 LEU B N 1
ATOM 4029 C CA . LEU B 1 225 ? -8.721 -8.4 20.324 1 88.8 225 LEU B CA 1
ATOM 4030 C C . LEU B 1 225 ? -8.344 -9.805 20.782 1 88.8 225 LEU B C 1
ATOM 4032 O O . LEU B 1 225 ? -7.432 -9.974 21.594 1 88.8 225 LEU B O 1
ATOM 4036 N N . VAL B 1 226 ? -9.124 -10.78 20.39 1 91.71 226 VAL B N 1
ATOM 4037 C CA . VAL B 1 226 ? -8.799 -12.183 20.631 1 91.71 226 VAL B CA 1
ATOM 4038 C C . VAL B 1 226 ? -8.282 -12.821 19.344 1 91.71 226 VAL B C 1
ATOM 4040 O O . VAL B 1 226 ? -8.929 -12.736 18.297 1 91.71 226 VAL B O 1
ATOM 4043 N N . VAL B 1 227 ? -7.118 -13.357 19.431 1 91.38 227 VAL B N 1
ATOM 4044 C CA . VAL B 1 227 ? -6.492 -14.026 18.296 1 91.38 227 VAL B CA 1
ATOM 4045 C C . VAL B 1 227 ? -6.385 -15.524 18.573 1 91.38 227 VAL B C 1
ATOM 4047 O O . VAL B 1 227 ? -5.744 -15.939 19.541 1 91.38 227 VAL B O 1
ATOM 4050 N N . VAL B 1 228 ? -7.073 -16.32 17.763 1 92.64 228 VAL B N 1
ATOM 4051 C CA . VAL B 1 228 ? -7.036 -17.772 17.908 1 92.64 228 VAL B CA 1
ATOM 4052 C C . VAL B 1 228 ? -6.265 -18.389 16.743 1 92.64 228 VAL B C 1
ATOM 4054 O O . VAL B 1 228 ? -6.569 -18.12 15.578 1 92.64 228 VAL B O 1
ATOM 4057 N N . ARG B 1 229 ? -5.303 -19.148 17.08 1 91.53 229 ARG B N 1
ATOM 4058 C CA . ARG B 1 229 ? -4.553 -19.903 16.081 1 91.53 229 ARG B CA 1
ATOM 4059 C C . ARG B 1 229 ? -5.024 -21.352 16.022 1 91.53 229 ARG B C 1
ATOM 4061 O O . ARG B 1 229 ? -5.136 -22.016 17.055 1 91.53 229 ARG B O 1
ATOM 4068 N N . CYS B 1 230 ? -5.368 -21.76 14.811 1 93.11 230 CYS B N 1
ATOM 4069 C CA . CYS B 1 230 ? -5.948 -23.09 14.663 1 93.11 230 CYS B CA 1
ATOM 4070 C C . CYS B 1 230 ? -5.185 -23.906 13.627 1 93.11 230 CYS B C 1
ATOM 4072 O O . CYS B 1 230 ? -4.768 -23.374 12.596 1 93.11 230 CYS B O 1
ATOM 4074 N N . ALA B 1 231 ? -4.949 -25.139 14.075 1 90.56 231 ALA B N 1
ATOM 4075 C CA . ALA B 1 231 ? -4.598 -26.117 13.049 1 90.56 231 ALA B CA 1
ATOM 4076 C C . ALA B 1 231 ? -5.83 -26.55 12.259 1 90.56 231 ALA B C 1
ATOM 4078 O O . ALA B 1 231 ? -6.862 -26.889 12.843 1 90.56 231 ALA B O 1
ATOM 4079 N N . GLY B 1 232 ? -5.768 -26.407 11.041 1 81.11 232 GLY B N 1
ATOM 4080 C CA . GLY B 1 232 ? -6.929 -26.664 10.205 1 81.11 232 GLY B CA 1
ATOM 4081 C C . GLY B 1 232 ? -7.709 -25.408 9.864 1 81.11 232 GLY B C 1
ATOM 4082 O O . GLY B 1 232 ? -7.373 -24.317 10.331 1 81.11 232 GLY B O 1
ATOM 4083 N N . GLY B 1 233 ? -8.635 -25.438 8.996 1 79.23 233 GLY B N 1
ATOM 4084 C CA . GLY B 1 233 ? -9.311 -24.26 8.477 1 79.23 233 GLY B CA 1
ATOM 4085 C C . GLY B 1 233 ? -10.665 -24.018 9.118 1 79.23 233 GLY B C 1
ATOM 4086 O O . GLY B 1 233 ? -11.404 -24.965 9.394 1 79.23 233 GLY B O 1
ATOM 4087 N N . VAL B 1 234 ? -10.893 -22.791 9.623 1 80.11 234 VAL B N 1
ATOM 4088 C CA . VAL B 1 234 ? -12.225 -22.405 10.075 1 80.11 234 VAL B CA 1
ATOM 4089 C C . VAL B 1 234 ? -13.031 -21.858 8.899 1 80.11 234 VAL B C 1
ATOM 4091 O O . VAL B 1 234 ? -14.223 -21.572 9.035 1 80.11 234 VAL B O 1
ATOM 4094 N N . GLY B 1 235 ? -12.443 -21.808 7.788 1 73.68 235 GLY B N 1
ATOM 4095 C CA . GLY B 1 235 ? -13.081 -21.217 6.622 1 73.68 235 GLY B CA 1
ATOM 4096 C C . GLY B 1 235 ? -13.117 -19.701 6.666 1 73.68 235 GLY B C 1
ATOM 4097 O O . GLY B 1 235 ? -12.559 -19.088 7.578 1 73.68 235 GLY B O 1
ATOM 4098 N N . GLN B 1 236 ? -13.608 -19.125 5.619 1 68.93 236 GLN B N 1
ATOM 4099 C CA . GLN B 1 236 ? -13.781 -17.677 5.594 1 68.93 236 GLN B CA 1
ATOM 4100 C C . GLN B 1 236 ? -15.006 -17.256 6.401 1 68.93 236 GLN B C 1
ATOM 4102 O O . GLN B 1 236 ? -16.089 -17.821 6.236 1 68.93 236 GLN B O 1
ATOM 4107 N N . VAL B 1 237 ? -14.699 -16.552 7.438 1 72.68 237 VAL B N 1
ATOM 4108 C CA . VAL B 1 237 ? -15.793 -16.117 8.299 1 72.68 237 VAL B CA 1
ATOM 4109 C C . VAL B 1 237 ? -15.785 -14.594 8.417 1 72.68 237 VAL B C 1
ATOM 4111 O O . VAL B 1 237 ? -14.722 -13.982 8.544 1 72.68 237 VAL B O 1
ATOM 4114 N N . ARG B 1 238 ? -16.9 -14.009 8.076 1 69.01 238 ARG B N 1
ATOM 4115 C CA . ARG B 1 238 ? -17.1 -12.6 8.401 1 69.01 238 ARG B CA 1
ATOM 4116 C C . ARG B 1 238 ? -18.4 -12.395 9.172 1 69.01 238 ARG B C 1
ATOM 4118 O O . ARG B 1 238 ? -19.422 -13.004 8.848 1 69.01 238 ARG B O 1
ATOM 4125 N N . GLY B 1 239 ? -18.258 -11.762 10.292 1 77.3 239 GLY B N 1
ATOM 4126 C CA . GLY B 1 239 ? -19.436 -11.442 11.082 1 77.3 239 GLY B CA 1
ATOM 4127 C C . GLY B 1 239 ? -19.293 -11.816 12.545 1 77.3 239 GLY B C 1
ATOM 4128 O O . GLY B 1 239 ? -18.176 -11.953 13.05 1 77.3 239 GLY B O 1
ATOM 4129 N N . VAL B 1 240 ? -20.44 -11.828 13.195 1 84.56 240 VAL B N 1
ATOM 4130 C CA . VAL B 1 240 ? -20.444 -12.061 14.636 1 84.56 240 VAL B CA 1
ATOM 4131 C C . VAL B 1 240 ? -20.587 -13.554 14.919 1 84.56 240 VAL B C 1
ATOM 4133 O O . VAL B 1 240 ? -21.516 -14.199 14.428 1 84.56 240 VAL B O 1
ATOM 4136 N N . VAL B 1 241 ? -19.572 -14.076 15.593 1 88.35 241 VAL B N 1
ATOM 4137 C CA . VAL B 1 241 ? -19.573 -15.481 15.986 1 88.35 241 VAL B CA 1
ATOM 4138 C C . VAL B 1 241 ? -19.306 -15.599 17.485 1 88.35 241 VAL B C 1
ATOM 4140 O O . VAL B 1 241 ? -18.316 -15.064 17.989 1 88.35 241 VAL B O 1
ATOM 4143 N N . ALA B 1 242 ? -20.192 -16.288 18.179 1 88.21 242 ALA B N 1
ATOM 4144 C CA . ALA B 1 242 ? -20.008 -16.565 19.601 1 88.21 242 ALA B CA 1
ATOM 4145 C C . ALA B 1 242 ? -19.8 -15.275 20.388 1 88.21 242 ALA B C 1
ATOM 4147 O O . ALA B 1 242 ? -18.935 -15.207 21.265 1 88.21 242 ALA B O 1
ATOM 4148 N N . GLY B 1 243 ? -20.434 -14.187 19.954 1 87.79 243 GLY B N 1
ATOM 4149 C CA . GLY B 1 243 ? -20.346 -12.92 20.662 1 87.79 243 GLY B CA 1
ATOM 4150 C C . GLY B 1 243 ? -19.141 -12.093 20.257 1 87.79 243 GLY B C 1
ATOM 4151 O O . GLY B 1 243 ? -18.883 -11.037 20.838 1 87.79 243 GLY B O 1
ATOM 4152 N N . PHE B 1 244 ? -18.461 -12.678 19.234 1 90.2 244 PHE B N 1
ATOM 4153 C CA . PHE B 1 244 ? -17.293 -11.962 18.736 1 90.2 244 PHE B CA 1
ATOM 4154 C C . PHE B 1 244 ? -17.497 -11.534 17.287 1 90.2 244 PHE B C 1
ATOM 4156 O O . PHE B 1 244 ? -18.066 -12.281 16.488 1 90.2 244 PHE B O 1
ATOM 4163 N N . ARG B 1 245 ? -17.094 -10.377 17.022 1 87.22 245 ARG B N 1
ATOM 4164 C CA . ARG B 1 245 ? -17.029 -9.946 15.629 1 87.22 245 ARG B CA 1
ATOM 4165 C C . ARG B 1 245 ? -15.701 -10.346 14.994 1 87.22 245 ARG B C 1
ATOM 4167 O O . ARG B 1 245 ? -14.648 -9.821 15.361 1 87.22 245 ARG B O 1
ATOM 4174 N N . VAL B 1 246 ? -15.799 -11.232 14.067 1 88.04 246 VAL B N 1
ATOM 4175 C CA . VAL B 1 246 ? -14.593 -11.699 13.39 1 88.04 246 VAL B CA 1
ATOM 4176 C C . VAL B 1 246 ? -14.154 -10.672 12.349 1 88.04 246 VAL B C 1
ATOM 4178 O O . VAL B 1 246 ? -14.906 -10.356 11.424 1 88.04 246 VAL B O 1
ATOM 4181 N N . LEU B 1 247 ? -13 -10.135 12.538 1 82.93 247 LEU B N 1
ATOM 4182 C CA . LEU B 1 247 ? -12.452 -9.126 11.638 1 82.93 247 LEU B CA 1
ATOM 4183 C C . LEU B 1 247 ? -11.844 -9.776 10.399 1 82.93 247 LEU B C 1
ATOM 4185 O O . LEU B 1 247 ? -11.774 -9.152 9.337 1 82.93 247 LEU B O 1
ATOM 4189 N N . GLY B 1 248 ? -11.313 -11.062 10.681 1 78.74 248 GLY B N 1
ATOM 4190 C CA . GLY B 1 248 ? -10.722 -11.788 9.568 1 78.74 248 GLY B CA 1
ATOM 4191 C C . GLY B 1 248 ? -10.084 -13.1 9.983 1 78.74 248 GLY B C 1
ATOM 4192 O O . GLY B 1 248 ? -9.855 -13.337 11.171 1 78.74 248 GLY B O 1
ATOM 4193 N N . VAL B 1 249 ? -9.928 -13.985 9.026 1 80.49 249 VAL B N 1
ATOM 4194 C CA . VAL B 1 249 ? -9.211 -15.248 9.177 1 80.49 249 VAL B CA 1
ATOM 4195 C C . VAL B 1 249 ? -8.02 -15.283 8.223 1 80.49 249 VAL B C 1
ATOM 4197 O O . VAL B 1 249 ? -8.172 -15.051 7.021 1 80.49 249 VAL B O 1
ATOM 4200 N N . GLU B 1 250 ? -6.838 -15.442 8.865 1 74.82 250 GLU B N 1
ATOM 4201 C CA . GLU B 1 250 ? -5.631 -15.404 8.045 1 74.82 250 GLU B CA 1
ATOM 4202 C C . GLU B 1 250 ? -4.783 -16.656 8.253 1 74.82 250 GLU B C 1
ATOM 4204 O O . GLU B 1 250 ? -4.886 -17.317 9.289 1 74.82 250 GLU B O 1
ATOM 4209 N N . GLY B 1 251 ? -4.062 -17.015 7.227 1 69.17 251 GLY B N 1
ATOM 4210 C CA . GLY B 1 251 ? -3.094 -18.093 7.357 1 69.17 251 GLY B CA 1
ATOM 4211 C C . GLY B 1 251 ? -1.727 -17.616 7.809 1 69.17 251 GLY B C 1
ATOM 4212 O O . GLY B 1 251 ? -1.224 -16.602 7.32 1 69.17 251 GLY B O 1
ATOM 4213 N N . GLU B 1 252 ? -1.226 -18.129 8.797 1 67.58 252 GLU B N 1
ATOM 4214 C CA . GLU B 1 252 ? 0.109 -17.826 9.303 1 67.58 252 GLU B CA 1
ATOM 4215 C C . GLU B 1 252 ? 0.864 -19.101 9.669 1 67.58 252 GLU B C 1
ATOM 4217 O O . GLU B 1 252 ? 0.483 -19.805 10.607 1 67.58 252 GLU B O 1
ATOM 4222 N N . GLY B 1 253 ? 1.974 -19.36 8.948 1 66.48 253 GLY B N 1
ATOM 4223 C CA . GLY B 1 253 ? 2.79 -20.505 9.32 1 66.48 253 GLY B CA 1
ATOM 4224 C C . GLY B 1 253 ? 2.027 -21.816 9.292 1 66.48 253 GLY B C 1
ATOM 4225 O O . GLY B 1 253 ? 2.119 -22.614 10.228 1 66.48 253 GLY B O 1
ATOM 4226 N N . GLY B 1 254 ? 1.151 -22.014 8.328 1 70.43 254 GLY B N 1
ATOM 4227 C CA . GLY B 1 254 ? 0.392 -23.25 8.218 1 70.43 254 GLY B CA 1
ATOM 4228 C C . GLY B 1 254 ? -0.832 -23.28 9.114 1 70.43 254 GLY B C 1
ATOM 4229 O O . GLY B 1 254 ? -1.603 -24.242 9.087 1 70.43 254 GLY B O 1
ATOM 4230 N N . LEU B 1 255 ? -0.935 -22.254 9.888 1 79.87 255 LEU B N 1
ATOM 4231 C CA . LEU B 1 255 ? -2.085 -22.147 10.778 1 79.87 255 LEU B CA 1
ATOM 4232 C C . LEU B 1 255 ? -3.082 -21.118 10.257 1 79.87 255 LEU B C 1
ATOM 4234 O O . LEU B 1 255 ? -2.743 -20.297 9.402 1 79.87 255 LEU B O 1
ATOM 4238 N N . GLN B 1 256 ? -4.282 -21.246 10.696 1 83.85 256 GLN B N 1
ATOM 4239 C CA . GLN B 1 256 ? -5.273 -20.197 10.482 1 83.85 256 GLN B CA 1
ATOM 4240 C C . GLN B 1 256 ? -5.419 -19.317 11.72 1 83.85 256 GLN B C 1
ATOM 4242 O O . GLN B 1 256 ? -5.497 -19.822 12.842 1 83.85 256 GLN B O 1
ATOM 4247 N N . VAL B 1 257 ? -5.359 -18.097 11.488 1 86.09 257 VAL B N 1
ATOM 4248 C CA . VAL B 1 257 ? -5.441 -17.147 12.592 1 86.09 257 VAL B CA 1
ATOM 4249 C C . VAL B 1 257 ? -6.769 -16.395 12.529 1 86.09 257 VAL B C 1
ATOM 4251 O O . VAL B 1 257 ? -7.048 -15.697 11.552 1 86.09 257 VAL B O 1
ATOM 4254 N N . VAL B 1 258 ? -7.559 -16.563 13.528 1 88.52 258 VAL B N 1
ATOM 4255 C CA . VAL B 1 258 ? -8.838 -15.872 13.65 1 88.52 258 VAL B CA 1
ATOM 4256 C C . VAL B 1 258 ? -8.678 -14.641 14.539 1 88.52 258 VAL B C 1
ATOM 4258 O O . VAL B 1 258 ? -8.26 -14.752 15.694 1 88.52 258 VAL B O 1
ATOM 4261 N N . ARG B 1 259 ? -8.985 -13.516 13.967 1 88.9 259 ARG B N 1
ATOM 4262 C CA . ARG B 1 259 ? -8.955 -12.27 14.726 1 88.9 259 ARG B CA 1
ATOM 4263 C C . ARG B 1 259 ? -10.365 -11.743 14.971 1 88.9 259 ARG B C 1
ATOM 4265 O O . ARG B 1 259 ? -11.107 -11.475 14.023 1 88.9 259 ARG B O 1
ATOM 4272 N N . ALA B 1 260 ? -10.657 -11.594 16.276 1 90.53 260 ALA B N 1
ATOM 4273 C CA . ALA B 1 260 ? -12.029 -11.21 16.601 1 90.53 260 ALA B CA 1
ATOM 4274 C C . ALA B 1 260 ? -12.065 -10.263 17.797 1 90.53 260 ALA B C 1
ATOM 4276 O O . ALA B 1 260 ? -11.184 -10.309 18.66 1 90.53 260 ALA B O 1
ATOM 4277 N N . VAL B 1 261 ? -13.071 -9.377 17.753 1 88.61 261 VAL B N 1
ATOM 4278 C CA . VAL B 1 261 ? -13.264 -8.445 18.859 1 88.61 261 VAL B CA 1
ATOM 4279 C C . VAL B 1 261 ? -14.567 -8.77 19.587 1 88.61 261 VAL B C 1
ATOM 4281 O O . VAL B 1 261 ? -15.557 -9.152 18.959 1 88.61 261 VAL B O 1
ATOM 4284 N N . ARG B 1 262 ? -14.454 -8.551 20.867 1 86.55 262 ARG B N 1
ATOM 4285 C CA . ARG B 1 262 ? -15.637 -8.826 21.676 1 86.55 262 ARG B CA 1
ATOM 4286 C C . ARG B 1 262 ? -16.767 -7.858 21.341 1 86.55 262 ARG B C 1
ATOM 4288 O O . ARG B 1 262 ? -16.587 -6.64 21.4 1 86.55 262 ARG B O 1
ATOM 4295 N N . GLU B 1 263 ? -17.811 -8.416 20.941 1 81.63 263 GLU B N 1
ATOM 4296 C CA . GLU B 1 263 ? -18.977 -7.613 20.584 1 81.63 263 GLU B CA 1
ATOM 4297 C C . GLU B 1 263 ? -19.946 -7.495 21.757 1 81.63 263 GLU B C 1
ATOM 4299 O O . GLU B 1 263 ? -20.644 -6.488 21.894 1 81.63 263 GLU B O 1
ATOM 4304 N N . VAL B 1 264 ? -19.993 -8.635 22.503 1 83.74 264 VAL B N 1
ATOM 4305 C CA . VAL B 1 264 ? -20.869 -8.673 23.669 1 83.74 264 VAL B CA 1
ATOM 4306 C C . VAL B 1 264 ? -20.04 -8.883 24.934 1 83.74 264 VAL B C 1
ATOM 4308 O O . VAL B 1 264 ? -19.119 -9.704 24.951 1 83.74 264 VAL B O 1
ATOM 4311 N N . PRO B 1 265 ? -20.318 -8.132 25.958 1 83.08 265 PRO B N 1
ATOM 4312 C CA . PRO B 1 265 ? -19.522 -8.197 27.186 1 83.08 265 PRO B CA 1
ATOM 4313 C C . PRO B 1 265 ? -19.47 -9.603 27.781 1 83.08 265 PRO B C 1
ATOM 4315 O O . PRO B 1 265 ? -18.486 -9.966 28.431 1 83.08 265 PRO B O 1
ATOM 4318 N N . GLU B 1 266 ? -20.397 -10.434 27.514 1 87.37 266 GLU B N 1
ATOM 4319 C CA . GLU B 1 266 ? -20.504 -11.752 28.132 1 87.37 266 GLU B CA 1
ATOM 4320 C C . GLU B 1 266 ? -19.694 -12.79 27.361 1 87.37 266 GLU B C 1
ATOM 4322 O O . GLU B 1 266 ? -19.445 -13.889 27.862 1 87.37 266 GLU B O 1
ATOM 4327 N N . ALA B 1 267 ? -19.302 -12.329 26.212 1 89.66 267 ALA B N 1
ATOM 4328 C CA . ALA B 1 267 ? -18.583 -13.292 25.383 1 89.66 267 ALA B CA 1
ATOM 432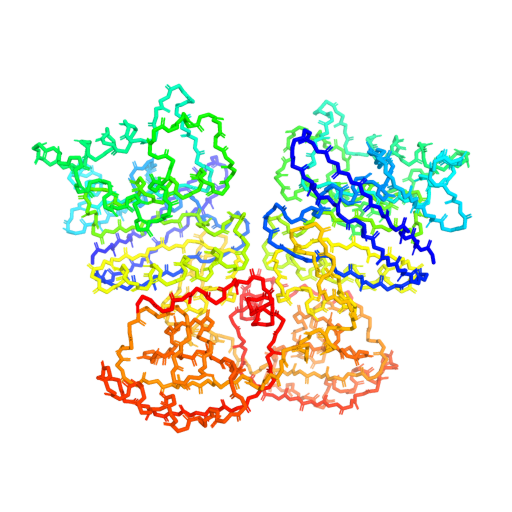9 C C . ALA B 1 267 ? -17.212 -13.61 25.974 1 89.66 267 ALA B C 1
ATOM 4331 O O . ALA B 1 267 ? -16.493 -12.708 26.411 1 89.66 267 ALA B O 1
ATOM 4332 N N . ARG B 1 268 ? -16.922 -14.955 26.059 1 91.39 268 ARG B N 1
ATOM 4333 C CA . ARG B 1 268 ? -15.641 -15.419 26.582 1 91.39 268 ARG B CA 1
ATOM 4334 C C . ARG B 1 268 ? -14.78 -16.013 25.473 1 91.39 268 ARG B C 1
ATOM 4336 O O . ARG B 1 268 ? -15.296 -16.648 24.551 1 91.39 268 ARG B O 1
ATOM 4343 N N . PRO B 1 269 ? -13.466 -15.814 25.482 1 91.9 269 PRO B N 1
ATOM 4344 C CA . PRO B 1 269 ? -12.56 -16.372 24.475 1 91.9 269 PRO B CA 1
ATOM 4345 C C . PRO B 1 269 ? -12.787 -17.864 24.24 1 91.9 269 PRO B C 1
ATOM 4347 O O . PRO B 1 269 ? -12.627 -18.346 23.116 1 91.9 269 PRO B O 1
ATOM 4350 N N . GLU B 1 270 ? -13.216 -18.535 25.337 1 92.77 270 GLU B N 1
ATOM 4351 C CA . GLU B 1 270 ? -13.481 -19.967 25.233 1 92.77 270 GLU B CA 1
ATOM 4352 C C . GLU B 1 270 ? -14.593 -20.251 24.227 1 92.77 270 GLU B C 1
ATOM 4354 O O . GLU B 1 270 ? -14.603 -21.304 23.585 1 92.77 270 GLU B O 1
ATOM 4359 N N . ASP B 1 271 ? -15.498 -19.3 24.143 1 93.2 271 ASP B N 1
ATOM 4360 C CA . ASP B 1 271 ? -16.587 -19.448 23.181 1 93.2 271 ASP B CA 1
ATOM 4361 C C . ASP B 1 271 ? -16.058 -19.445 21.749 1 93.2 271 ASP B C 1
ATOM 4363 O O . ASP B 1 271 ? -16.554 -20.186 20.897 1 93.2 271 ASP B O 1
ATOM 4367 N N . LEU B 1 272 ? -15.114 -18.639 21.49 1 92.4 272 LEU B N 1
ATOM 4368 C CA . LEU B 1 272 ? -14.489 -18.573 20.173 1 92.4 272 LEU B CA 1
ATOM 4369 C C . LEU B 1 272 ? -13.701 -19.845 19.881 1 92.4 272 LEU B C 1
ATOM 4371 O O . LEU B 1 272 ? -13.711 -20.342 18.752 1 92.4 272 LEU B O 1
ATOM 4375 N N . LEU B 1 273 ? -13.072 -20.377 20.916 1 94.37 273 LEU B N 1
ATOM 4376 C CA . LEU B 1 273 ? -12.359 -21.64 20.765 1 94.37 273 LEU B CA 1
ATOM 4377 C C . LEU B 1 273 ? -13.318 -22.764 20.387 1 94.37 273 LEU B C 1
ATOM 4379 O O . LEU B 1 273 ? -13.03 -23.555 19.486 1 94.37 273 LEU B O 1
ATOM 4383 N N . ALA B 1 274 ? -14.385 -22.756 21.105 1 93.81 274 ALA B N 1
ATOM 4384 C CA . ALA B 1 274 ? -15.404 -23.77 20.843 1 93.81 274 ALA B CA 1
ATOM 4385 C C . ALA B 1 274 ? -15.952 -23.643 19.425 1 93.81 274 ALA B C 1
ATOM 4387 O O . ALA B 1 274 ? -16.211 -24.649 18.76 1 93.81 274 ALA B O 1
ATOM 4388 N N . TRP B 1 275 ? -16.069 -22.451 19.043 1 92.66 275 TRP B N 1
ATOM 4389 C CA . TRP B 1 275 ? -16.559 -22.186 17.695 1 92.66 275 TRP B CA 1
ATOM 4390 C C . TRP B 1 275 ? -15.595 -22.734 16.647 1 92.66 275 TRP B C 1
ATOM 4392 O O . TRP B 1 275 ? -16.018 -23.361 15.673 1 92.66 275 TRP B O 1
ATOM 4402 N N . CYS B 1 276 ? -14.343 -22.553 16.813 1 93.22 276 CYS B N 1
ATOM 4403 C CA . CYS B 1 276 ? -13.328 -23.067 15.9 1 93.22 276 CYS B CA 1
ATOM 4404 C C . CYS B 1 276 ? -13.363 -24.59 15.846 1 93.22 276 CYS B C 1
ATOM 4406 O O . CYS B 1 276 ? -13.331 -25.178 14.764 1 93.22 276 CYS B O 1
ATOM 4408 N N . ARG B 1 277 ? -13.545 -25.165 17 1 93.64 277 ARG B N 1
ATOM 4409 C CA . ARG B 1 277 ? -13.586 -26.621 17.086 1 93.64 277 ARG B CA 1
ATOM 4410 C C . ARG B 1 277 ? -14.809 -27.178 16.365 1 93.64 277 ARG B C 1
ATOM 4412 O O . ARG B 1 277 ? -14.725 -28.21 15.696 1 93.64 277 ARG B O 1
ATOM 4419 N N . ALA B 1 278 ? -15.831 -26.536 16.524 1 91.82 278 ALA B N 1
ATOM 4420 C CA . ALA B 1 278 ? -17.077 -26.97 15.897 1 91.82 278 ALA B CA 1
ATOM 4421 C C . ALA B 1 278 ? -16.961 -26.951 14.375 1 91.82 278 ALA B C 1
ATOM 4423 O O . ALA B 1 278 ? -17.687 -27.668 13.682 1 91.82 278 ALA B O 1
ATOM 4424 N N . ARG B 1 279 ? -16.071 -26.23 13.89 1 88.9 279 ARG B N 1
ATOM 4425 C CA . ARG B 1 279 ? -15.884 -26.113 12.448 1 88.9 279 ARG B CA 1
ATOM 4426 C C . ARG B 1 279 ? -14.785 -27.052 11.961 1 88.9 279 ARG B C 1
ATOM 4428 O O . ARG B 1 279 ? -14.4 -27.011 10.79 1 88.9 279 ARG B O 1
ATOM 4435 N N . GLY B 1 280 ? -14.212 -27.736 12.911 1 87.66 280 GLY B N 1
ATOM 4436 C CA . GLY B 1 280 ? -13.215 -28.729 12.545 1 87.66 280 GLY B CA 1
ATOM 4437 C C . GLY B 1 280 ? -11.791 -28.225 12.685 1 87.66 280 GLY B C 1
ATOM 4438 O O . GLY B 1 280 ? -10.844 -28.904 12.282 1 87.66 280 GLY B O 1
ATOM 4439 N N . ALA B 1 281 ? -11.639 -27.029 13.199 1 92.25 281 ALA B N 1
ATOM 4440 C CA . ALA B 1 281 ? -10.304 -26.485 13.43 1 92.25 281 ALA B CA 1
ATOM 4441 C C . ALA B 1 281 ? -9.839 -26.759 14.857 1 92.25 281 ALA B C 1
ATOM 4443 O O . ALA B 1 281 ? -10.645 -26.758 15.79 1 92.25 281 ALA B O 1
ATOM 4444 N N . GLU B 1 282 ? -8.554 -27.028 15.014 1 93.74 282 GLU B N 1
ATOM 4445 C CA . GLU B 1 282 ? -7.982 -27.284 16.332 1 93.74 282 GLU B CA 1
ATOM 4446 C C . GLU B 1 282 ? -7.198 -26.077 16.838 1 93.74 282 GLU B C 1
ATOM 4448 O O . GLU B 1 282 ? -6.112 -25.781 16.336 1 93.74 282 GLU B O 1
ATOM 4453 N N . PRO B 1 283 ? -7.716 -25.391 17.852 1 94.34 283 PRO B N 1
ATOM 4454 C CA . PRO B 1 283 ? -6.963 -24.261 18.401 1 94.34 283 PRO B CA 1
ATOM 4455 C C . PRO B 1 283 ? -5.645 -24.688 19.043 1 94.34 283 PRO B C 1
ATOM 4457 O O . PRO B 1 283 ? -5.625 -25.597 19.876 1 94.34 283 PRO B O 1
ATOM 4460 N N . VAL B 1 284 ? -4.604 -24.092 18.613 1 93.88 284 VAL B N 1
ATOM 4461 C CA . VAL B 1 284 ? -3.288 -24.419 19.153 1 93.88 284 VAL B CA 1
ATOM 4462 C C . VAL B 1 284 ? -2.753 -23.24 19.962 1 93.88 284 VAL B C 1
ATOM 4464 O O . VAL B 1 284 ? -1.676 -23.325 20.556 1 93.88 284 VAL B O 1
ATOM 4467 N N . GLY B 1 285 ? -3.453 -22.096 19.902 1 92.59 285 GLY B N 1
ATOM 4468 C CA . GLY B 1 285 ? -3.066 -20.915 20.657 1 92.59 285 GLY B CA 1
ATOM 4469 C C . GLY B 1 285 ? -4.143 -19.847 20.687 1 92.59 285 GLY B C 1
ATOM 4470 O O . GLY B 1 285 ? -5.023 -19.82 19.824 1 92.59 285 GLY B O 1
ATOM 4471 N N . MET B 1 286 ? -4.081 -19.034 21.778 1 92.46 286 MET B N 1
ATOM 4472 C CA . MET B 1 286 ? -4.987 -17.898 21.918 1 92.46 286 MET B CA 1
ATOM 4473 C C . MET B 1 286 ? -4.302 -16.743 22.642 1 92.46 286 MET B C 1
ATOM 4475 O O . MET B 1 286 ? -3.536 -16.961 23.583 1 92.46 286 MET B O 1
ATOM 4479 N N . GLU B 1 287 ? -4.521 -15.663 22.135 1 90.95 287 GLU B N 1
ATOM 4480 C CA . GLU B 1 287 ? -3.971 -14.473 22.778 1 90.95 287 GLU B CA 1
ATOM 4481 C C . GLU B 1 287 ? -4.991 -13.339 22.803 1 90.95 287 GLU B C 1
ATOM 4483 O O . GLU B 1 287 ? -5.783 -13.188 21.871 1 90.95 287 GLU B O 1
ATOM 4488 N N . GLU B 1 288 ? -4.985 -12.637 23.914 1 88.35 288 GLU B N 1
ATOM 4489 C CA . GLU B 1 288 ? -5.741 -11.394 24.026 1 88.35 288 GLU B CA 1
ATOM 4490 C C . GLU B 1 288 ? -4.81 -10.186 24.094 1 88.35 288 GLU B C 1
ATOM 4492 O O . GLU B 1 288 ? -3.885 -10.154 24.907 1 88.35 288 GLU B O 1
ATOM 4497 N N . ARG B 1 289 ? -4.981 -9.334 23.121 1 85.29 289 ARG B N 1
ATOM 4498 C CA . ARG B 1 289 ? -4.124 -8.153 23.082 1 85.29 289 ARG B CA 1
ATOM 4499 C C . ARG B 1 289 ? -4.898 -6.932 22.597 1 85.29 289 ARG B C 1
ATOM 4501 O O . ARG B 1 289 ? -6.061 -7.043 22.203 1 85.29 289 ARG B O 1
ATOM 4508 N N . GLU B 1 290 ? -4.267 -5.799 22.692 1 84.07 290 GLU B N 1
ATOM 4509 C CA . GLU B 1 290 ? -4.831 -4.586 22.108 1 84.07 290 GLU B CA 1
ATOM 4510 C C . GLU B 1 290 ? -4.777 -4.632 20.583 1 84.07 290 GLU B C 1
ATOM 4512 O O . GLU B 1 290 ? -3.802 -5.116 20.005 1 84.07 290 GLU B O 1
ATOM 4517 N N . PRO B 1 291 ? -5.786 -4.107 19.956 1 85.71 291 PRO B N 1
ATOM 4518 C CA . PRO B 1 291 ? -5.792 -4.102 18.491 1 85.71 291 PRO B CA 1
ATOM 4519 C C . PRO B 1 291 ? -4.796 -3.106 17.901 1 85.71 291 PRO B C 1
ATOM 4521 O O . PRO B 1 291 ? -4.476 -2.097 18.536 1 85.71 291 PRO B O 1
ATOM 4524 N N . ASP B 1 292 ? -4.265 -3.488 16.76 1 82.98 292 ASP B N 1
ATOM 4525 C CA . ASP B 1 292 ? -3.514 -2.484 16.012 1 82.98 292 ASP B CA 1
ATOM 4526 C C . ASP B 1 292 ? -4.451 -1.57 15.227 1 82.98 292 ASP B C 1
ATOM 4528 O O . ASP B 1 292 ? -5.673 -1.709 15.306 1 82.98 292 ASP B O 1
ATOM 4532 N N . LEU B 1 293 ? -3.954 -0.644 14.507 1 87.96 293 LEU B N 1
ATOM 4533 C CA . LEU B 1 293 ? -4.771 0.376 13.858 1 87.96 293 LEU B CA 1
ATOM 4534 C C . LEU B 1 293 ? -5.641 -0.238 12.767 1 87.96 293 LEU B C 1
ATOM 4536 O O . LEU B 1 293 ? -6.786 0.177 12.572 1 87.96 293 LEU B O 1
ATOM 4540 N N . GLU B 1 294 ? -5.035 -1.191 12.043 1 87.45 294 GLU B N 1
ATOM 4541 C CA . GLU B 1 294 ? -5.816 -1.847 10.999 1 87.45 294 GLU B CA 1
ATOM 4542 C C . GLU B 1 294 ? -7.02 -2.578 11.587 1 87.45 294 GLU B C 1
ATOM 4544 O O . GLU B 1 294 ? -8.125 -2.5 11.047 1 87.45 294 GLU B O 1
ATOM 4549 N N . GLU B 1 295 ? -6.821 -3.287 12.621 1 85.64 295 GLU B N 1
ATOM 4550 C CA . GLU B 1 295 ? -7.89 -4.032 13.281 1 85.64 295 GLU B CA 1
ATOM 4551 C C . GLU B 1 295 ? -8.967 -3.093 13.817 1 85.64 295 GLU B C 1
ATOM 4553 O O . GLU B 1 295 ? -10.161 -3.369 13.681 1 85.64 295 GLU B O 1
ATOM 4558 N N . ALA B 1 296 ? -8.516 -1.995 14.391 1 88.08 296 ALA B N 1
ATOM 4559 C CA . ALA B 1 296 ? -9.462 -0.987 14.862 1 88.08 296 ALA B CA 1
ATOM 4560 C C . ALA B 1 296 ? -10.256 -0.395 13.702 1 88.08 296 ALA B C 1
ATOM 4562 O O . ALA B 1 296 ? -11.474 -0.225 13.797 1 88.08 296 ALA B O 1
ATOM 4563 N N . PHE B 1 297 ? -9.58 -0.068 12.641 1 91 297 PHE B N 1
ATOM 4564 C CA . PHE B 1 297 ? -10.182 0.479 11.431 1 91 297 PHE B CA 1
ATOM 4565 C C . PHE B 1 297 ? -11.279 -0.44 10.909 1 91 297 PHE B C 1
ATOM 4567 O O . PHE B 1 297 ? -12.393 0.01 10.632 1 91 297 PHE B O 1
ATOM 4574 N N . LEU B 1 298 ? -10.915 -1.71 10.798 1 87.03 298 LEU B N 1
ATOM 4575 C CA . LEU B 1 298 ? -11.86 -2.695 10.281 1 87.03 298 LEU B CA 1
ATOM 4576 C C . LEU B 1 298 ? -13.082 -2.803 11.187 1 87.03 298 LEU B C 1
ATOM 4578 O O . LEU B 1 298 ? -14.216 -2.844 10.704 1 87.03 298 LEU B O 1
ATOM 4582 N N . ALA B 1 299 ? -12.896 -2.818 12.39 1 85.61 299 ALA B N 1
ATOM 4583 C CA . ALA B 1 299 ? -13.984 -2.952 13.354 1 85.61 299 ALA B CA 1
ATOM 4584 C C . ALA B 1 299 ? -14.903 -1.734 13.317 1 85.61 299 ALA B C 1
ATOM 4586 O O . ALA B 1 299 ? -16.121 -1.863 13.461 1 85.61 299 ALA B O 1
ATOM 4587 N N . LEU B 1 300 ? -14.331 -0.598 13.091 1 86.51 300 LEU B N 1
ATOM 4588 C CA . LEU B 1 300 ? -15.078 0.651 13.201 1 86.51 300 LEU B CA 1
ATOM 4589 C C . LEU B 1 300 ? -15.775 0.985 11.887 1 86.51 300 LEU B C 1
ATOM 4591 O O . LEU B 1 300 ? -16.702 1.798 11.861 1 86.51 300 LEU B O 1
ATOM 4595 N N . THR B 1 301 ? -15.319 0.412 10.814 1 86.8 301 THR B N 1
ATOM 4596 C CA . THR B 1 301 ? -15.832 0.861 9.524 1 86.8 301 THR B CA 1
ATOM 4597 C C . THR B 1 301 ? -16.601 -0.259 8.829 1 86.8 301 THR B C 1
ATOM 4599 O O . THR B 1 301 ? -17.23 -0.036 7.793 1 86.8 301 THR B O 1
ATOM 4602 N N . THR B 1 302 ? -16.372 -1.454 9.217 1 77.54 302 THR B N 1
ATOM 4603 C CA . THR B 1 302 ? -17.11 -2.562 8.622 1 77.54 302 THR B CA 1
ATOM 4604 C C . THR B 1 302 ? -18.301 -2.949 9.495 1 77.54 302 THR B C 1
ATOM 4606 O O . THR B 1 302 ? -18.136 -3.261 10.676 1 77.54 302 THR B O 1
ATOM 4609 N N . PRO B 1 303 ? -19.449 -2.667 8.906 1 67.58 303 PRO B N 1
ATOM 4610 C CA . PRO B 1 303 ? -20.625 -3.076 9.679 1 67.58 303 PRO B CA 1
ATOM 4611 C C . PRO B 1 303 ? -20.639 -4.572 9.985 1 67.58 303 PRO B C 1
ATOM 4613 O O . PRO B 1 303 ? -20.09 -5.368 9.219 1 67.58 303 PRO B O 1
ATOM 4616 N N . PRO B 1 304 ? -20.971 -4.938 11.203 1 59.18 304 PRO B N 1
ATOM 4617 C CA . PRO B 1 304 ? -21.125 -6.363 11.508 1 59.18 304 PRO B CA 1
ATOM 4618 C C . PRO B 1 304 ? -22.026 -7.086 10.511 1 59.18 304 PRO B C 1
ATOM 4620 O O . PRO B 1 304 ? -23.057 -6.547 10.101 1 59.18 304 PRO B O 1
ATOM 4623 N N . GLU B 1 305 ? -21.416 -7.335 9.458 1 51.83 305 GLU B N 1
ATOM 4624 C CA . GLU B 1 305 ? -22.336 -8.073 8.598 1 51.83 305 GLU B CA 1
ATOM 4625 C C . GLU B 1 305 ? -23.019 -9.204 9.361 1 51.83 305 GLU B C 1
ATOM 4627 O O . GLU B 1 305 ? -22.405 -9.839 10.222 1 51.83 305 GLU B O 1
ATOM 4632 N N . ALA B 1 306 ? -24.302 -9.133 9.509 1 42.88 306 ALA B N 1
ATOM 4633 C CA . ALA B 1 306 ? -25.039 -10.28 10.035 1 42.88 306 ALA B CA 1
ATOM 4634 C C . ALA B 1 306 ? -24.519 -11.586 9.442 1 42.88 306 ALA B C 1
ATOM 4636 O O . ALA B 1 306 ? -24.156 -11.639 8.264 1 42.88 306 ALA B O 1
ATOM 4637 N N . ALA B 1 307 ? -23.827 -12.422 10.386 1 39.4 307 ALA B N 1
ATOM 4638 C CA . ALA B 1 307 ? -23.537 -13.81 10.037 1 39.4 307 ALA B CA 1
ATOM 4639 C C . ALA B 1 307 ? -24.572 -14.357 9.058 1 39.4 307 ALA B C 1
ATOM 4641 O O . ALA B 1 307 ? -25.775 -14.154 9.239 1 39.4 307 ALA B O 1
ATOM 4642 N N . PRO B 1 308 ? -23.995 -14.856 7.817 1 32.63 308 PRO B N 1
ATOM 4643 C CA . PRO B 1 308 ? -25.139 -15.544 7.214 1 32.63 308 PRO B CA 1
ATOM 4644 C C . PRO B 1 308 ? -25.819 -16.514 8.177 1 32.63 308 PRO B C 1
ATOM 4646 O O . PRO B 1 308 ? -25.177 -17.027 9.098 1 32.63 308 PRO B O 1
#

InterPro domains:
  IPR000387 Tyrosine-specific protein phosphatases domain [PS50056] (211-269)
  IPR003439 ABC transporter-like, ATP-binding domain [PF00005] (18-158)
  IPR003439 ABC transporter-like, ATP-binding domain [PS50893] (2-230)
  IPR003593 AAA+ ATPase domain [SM00382] (26-215)
  IPR027417 P-loop containing nucleoside triphosphate hydrolase [G3DSA:3.40.50.300] (1-221)
  IPR027417 P-loop containing nucleoside triphosphate hydrolase [SSF52540] (1-218)

Solvent-accessible surface area (backbone atoms only — not comparable to full-atom values): 31459 Å² total; per-residue (Å²): 65,38,37,37,44,44,28,22,33,65,61,87,90,45,60,38,27,68,47,33,65,52,76,42,59,58,46,32,31,34,27,42,34,53,52,82,81,12,30,66,69,61,50,52,31,36,72,61,60,79,39,82,60,78,38,59,49,41,29,37,74,85,28,36,44,90,79,38,40,70,68,27,39,35,34,44,15,62,22,58,68,74,68,81,72,64,42,89,36,32,41,47,60,49,44,49,51,54,22,44,74,38,38,92,68,87,72,56,64,67,61,45,47,52,46,25,43,74,55,67,42,48,89,45,31,82,35,47,48,61,76,49,53,72,60,54,40,47,35,48,31,49,31,54,16,46,42,57,65,34,47,32,36,38,30,32,38,76,60,70,84,43,29,61,66,56,40,53,51,47,48,45,48,54,52,58,48,18,72,74,14,20,32,40,33,31,49,64,50,46,71,55,42,64,47,60,27,57,29,36,38,32,30,48,76,10,30,72,80,38,70,36,39,53,68,54,42,21,56,65,49,91,40,55,28,37,37,36,31,16,48,48,59,66,60,91,53,62,15,56,49,64,42,18,35,34,79,37,52,39,52,53,95,87,23,28,35,37,35,28,32,48,69,34,92,81,44,46,74,64,43,47,51,50,52,33,42,75,55,65,11,42,72,77,45,74,46,77,42,79,45,50,57,57,58,29,48,45,62,73,70,46,72,74,44,75,43,128,63,38,38,37,44,44,28,22,33,63,61,85,89,44,60,36,27,67,48,34,64,52,76,41,56,59,44,30,33,35,29,43,34,52,51,82,81,12,30,65,68,62,50,53,31,36,73,61,60,79,38,80,61,77,36,57,49,41,29,38,73,85,27,38,44,89,79,37,39,70,68,28,38,36,34,45,13,62,22,60,67,74,68,81,73,66,42,88,35,30,41,47,60,49,44,48,51,54,22,44,74,38,37,93,68,87,71,54,65,66,63,48,46,52,46,26,44,74,55,67,42,48,90,45,32,81,37,47,48,60,76,49,53,72,59,53,41,48,34,50,30,50,31,56,16,47,41,58,65,35,47,32,37,38,30,33,39,76,59,69,84,44,28,62,66,54,39,53,52,48,48,44,49,53,53,59,49,18,72,74,14,21,33,39,33,32,48,63,51,46,71,56,42,62,46,61,27,56,30,35,39,33,29,48,76,11,29,70,80,38,69,36,38,52,67,55,42,23,55,66,48,91,40,55,28,39,39,37,31,16,46,49,59,67,61,90,53,65,17,56,49,63,42,19,35,34,79,37,54,40,53,53,95,86,22,29,35,37,36,28,32,49,70,35,91,82,45,46,74,65,42,47,50,50,51,34,43,75,56,65,11,44,75,77,45,74,47,78,42,79,44,50,58,58,56,30,49,45,63,75,69,45,70,74,43,74,45,128

pLDDT: mean 90.24, std 8.9, range [32.63, 98.47]

Nearest PDB structures (foldseek):
  6z67-assembly3_E  TM=8.918E-01  e=1.531E-18  Streptococcus pneumoniae
  3pux-assembly1_B  TM=7.863E-01  e=2.060E-19  Escherichia coli K-12
  2yyz-assembly1_A  TM=7.472E-01  e=1.142E-19  Thermotoga maritima MSB8
  3puy-assembly1_B  TM=7.824E-01  e=5.295E-19  Escherichia coli K-12
  2it1-assembly1_B  TM=7.006E-01  e=8.002E-19  Pyrococcus horikoshii

Secondary structure (DSSP, 8-state):
-EEEEEEEEEETTEEEEEEEEEEE-SSEEEEEE--TTSSHHHHHHHHTTSS--SEEEEEETTEETTTSHHHHHHTEEEE-SS----TTSBHHHHHHHHHHHHSSS---HHHHHHHHHHTT-GGGTTSBGGG--HHHHHHHHHHHHHTT--SEEEEESTTTT--HHHHHHHHHHHHHHTTTSEEEEE-S-HHHHHHH-SEEEEEETTEEEEEEEHHHHHTTSSSPEEEEEEES------EEETTEEEEEEEEETTEEEEEEEE-STT--HHHHHHHHHHTT-EEEEEEEE---HHHHHHHHHS------/-EEEEEEEEEETTEEEEEEEEEEE-SSEEEEEE--TTSSHHHHHHHHTTSS--SEEEEEETTEETTTSHHHHHHTEEEE-SS----TTSBHHHHHHHHHHHHSSS---HHHHHHHHHHTT-GGGTTSBGGG--HHHHHHHHHHHHHTT--SEEEEESTTTT--HHHHHHHHHHHHHHTTTSEEEEE-S-HHHHHHH-SEEEEEETTEEEEEEEHHHHHTTSSSPEEEEEEES------EEETTEEEEEEEEETTEEEEEEEE-STT--HHHHHHHHHHTT-EEEEEEEE---HHHHHHHHHS------

Radius of gyration: 25.08 Å; Cα contacts (8 Å, |Δi|>4): 1372; chains: 2; bounding box: 60×68×56 Å

Organism: Winmispira thermophila (strain ATCC 700085 / DSM 6578 / Z-1203) (NCBI:txid869211)

Foldseek 3Di:
DKWWFQFWADDVPATLAGGETDDDDQFFEEEEEEDPSLNSLVVLCCQLLVDPTPDTWMAAPNRTCVPPVLLRNLQFFEFAPDQDDDQADALLVVLQVLLPSNDDDHGDSVQLLVLLVLLPCNVRRGPGQNPDDPLNSLSSSVSSRCRNHHQEYEYEASCPPPDPVSLVSVLVVLQVRRVRHYYYYYHPDQVSCLSRGQWYFYGASNYGQDTDGQQRLLPVAPFWKKKWKWQDDLPWWAAAAQQWGWLTWDDDPNIIITITTHNDPPRDSVRVQVSSVVSPIHTPDMDTHGDGNVSSNSVRHPPRPPTD/DKWWFQFWADDVPATLAGGETDDDDQFFEEEEEEDPSLNSLVVLCCQLLVDPTPDTWMAAPNRTCVPPVLLRNLQFFEFAPDQDDDQADALLVVLQVLLPSNDDDHGDSVQLLVLLVLLPCNVRRGPGQNPDDPLNSLSSSVSSRCRNHHQEYEYEASCPPPDPVSLVSVLVVLQVSRVRHYYYYYHPDQVSCLSRGQWYFYGASNYGQDTDGQQRLLPVAPFWKKKWKWQDDLPWDAAAAQQWGWLTWDDDPNIIITITTHNDPPRDSVRVQVSCVVSPIHTPDMDTHGDGNVSSNSVRHPPRPPTD

Sequence (616 aa):
MLEVRGVKKAYGEVEALRGVGFVCGERGCVGLIGPNGAGKSTLLRIITGALVPDEGEVVVGGLRMDEDRVRAQMMVGFMPEECVFPAEWRVGEFLVWVASCRVRGRVEEGSVRRVAERVGVGEVWGRMLGGLSRGFRQRVGLAAALVGGPRVVVLDEPGTGFDPPAQAGLRGLLRELAQDRLVLLSSHRLSEVERICERVLLLHRGRLVGEGTVEEVRRLLPGRLVVVRCAGGVGQVRGVVAGFRVLGVEGEGGLQVVRAVREVPEARPEDLLAWCRARGAEPVGMEEREPDLEEAFLALTTPPEAAPMLEVRGVKKAYGEVEALRGVGFVCGERGCVGLIGPNGAGKSTLLRIITGALVPDEGEVVVGGLRMDEDRVRAQMMVGFMPEECVFPAEWRVGEFLVWVASCRVRGRVEEGSVRRVAERVGVGEVWGRMLGGLSRGFRQRVGLAAALVGGPRVVVLDEPGTGFDPPAQAGLRGLLRELAQDRLVLLSSHRLSEVERICERVLLLHRGRLVGEGTVEEVRRLLPGRLVVVRCAGGVGQVRGVVAGFRVLGVEGEGGLQVVRAVREVPEARPEDLLAWCRARGAEPVGMEEREPDLEEAFLALTTPPEAAP